Protein AF-A0A7S2S5D4-F1 (afdb_monomer)

Radius of gyration: 40.86 Å; Cα contacts (8 Å, |Δi|>4): 411; chains: 1; bounding box: 124×71×129 Å

Structure (mmCIF, N/CA/C/O backbone):
data_AF-A0A7S2S5D4-F1
#
_entry.id   AF-A0A7S2S5D4-F1
#
loop_
_atom_site.group_PDB
_atom_site.id
_atom_site.type_symbol
_atom_site.label_atom_id
_atom_site.label_alt_id
_atom_site.label_comp_id
_atom_site.label_asym_id
_atom_site.label_entity_id
_atom_site.label_seq_id
_atom_site.pdbx_PDB_ins_code
_atom_site.Cartn_x
_atom_site.Cartn_y
_atom_site.Cartn_z
_atom_site.occupancy
_atom_site.B_iso_or_equiv
_atom_site.auth_seq_id
_atom_site.auth_comp_id
_atom_site.auth_asym_id
_atom_site.auth_atom_id
_atom_site.pdbx_PDB_model_num
ATOM 1 N N . SER A 1 1 ? -84.519 5.120 28.565 1.00 35.06 1 SER A N 1
ATOM 2 C CA . SER A 1 1 ? -85.793 4.441 28.262 1.00 35.06 1 SER A CA 1
ATOM 3 C C . SER A 1 1 ? -85.826 3.113 28.999 1.00 35.06 1 SER A C 1
ATOM 5 O O . SER A 1 1 ? -84.949 2.315 28.702 1.00 35.06 1 SER A O 1
ATOM 7 N N . SER A 1 2 ? -86.776 2.959 29.944 1.00 34.78 2 SER A N 1
ATOM 8 C CA . SER A 1 2 ? -87.265 1.733 30.643 1.00 34.78 2 SER A CA 1
ATOM 9 C C . SER A 1 2 ? -86.225 0.754 31.236 1.00 34.78 2 SER A C 1
ATOM 11 O O . SER A 1 2 ? -85.441 0.195 30.485 1.00 34.78 2 SER A O 1
ATOM 13 N N . GLY A 1 3 ? -86.131 0.458 32.545 1.00 32.09 3 GLY A N 1
ATOM 14 C CA . GLY A 1 3 ? -87.181 0.145 33.544 1.00 32.09 3 GLY A CA 1
ATOM 15 C C . GLY A 1 3 ? -87.565 -1.347 33.431 1.00 32.09 3 GLY A C 1
ATOM 16 O O . GLY A 1 3 ? -87.808 -1.774 32.313 1.00 32.09 3 GLY A O 1
ATOM 17 N N . GLY A 1 4 ? -87.638 -2.220 34.445 1.00 33.81 4 GLY A N 1
ATOM 18 C CA . GLY A 1 4 ? -87.549 -2.171 35.912 1.00 33.81 4 GLY A CA 1
ATOM 19 C C . GLY A 1 4 ? -87.860 -3.575 36.507 1.00 33.81 4 GLY A C 1
ATOM 20 O O . GLY A 1 4 ? -88.075 -4.514 35.744 1.00 33.81 4 GLY A O 1
ATOM 21 N N . GLY A 1 5 ? -87.936 -3.684 37.846 1.00 30.97 5 GLY A N 1
ATOM 22 C CA . GLY A 1 5 ? -88.489 -4.819 38.633 1.00 30.97 5 GLY A CA 1
ATOM 23 C C . GLY A 1 5 ? -87.423 -5.675 39.349 1.00 30.97 5 GLY A C 1
ATOM 24 O O . GLY A 1 5 ? -86.520 -6.165 38.693 1.00 30.97 5 GLY A O 1
ATOM 25 N N . GLY A 1 6 ? -87.385 -5.902 40.670 1.00 31.19 6 GLY A N 1
ATOM 26 C CA . GLY A 1 6 ? -88.360 -5.750 41.760 1.00 31.19 6 GLY A CA 1
ATOM 27 C C . GLY A 1 6 ? -88.781 -7.127 42.307 1.00 31.19 6 GLY A C 1
ATOM 28 O O . GLY A 1 6 ? -89.453 -7.857 41.588 1.00 31.19 6 GLY A O 1
ATOM 29 N N . GLY A 1 7 ? -88.424 -7.478 43.555 1.00 31.77 7 GLY A N 1
ATOM 30 C CA . GLY A 1 7 ? -88.939 -8.687 44.230 1.00 31.77 7 GLY A CA 1
ATOM 31 C C . GLY A 1 7 ? -88.223 -9.086 45.532 1.00 31.77 7 GLY A C 1
ATOM 32 O O . GLY A 1 7 ? -87.168 -9.706 45.488 1.00 31.77 7 GLY A O 1
ATOM 33 N N . ASN A 1 8 ? -88.834 -8.736 46.669 1.00 32.28 8 ASN A N 1
ATOM 34 C CA . ASN A 1 8 ? -88.486 -9.090 48.056 1.00 32.28 8 ASN A CA 1
ATOM 35 C C . ASN A 1 8 ? -88.797 -10.560 48.409 1.00 32.28 8 ASN A C 1
ATOM 37 O O . ASN A 1 8 ? -89.715 -11.150 47.843 1.00 32.28 8 ASN A O 1
ATOM 41 N N . GLY A 1 9 ? -88.139 -11.080 49.453 1.00 33.72 9 GLY A N 1
ATOM 42 C CA . GLY A 1 9 ? -88.536 -12.293 50.177 1.00 33.72 9 GLY A CA 1
ATOM 43 C C . GLY A 1 9 ? -87.812 -12.409 51.523 1.00 33.72 9 GLY A C 1
ATOM 44 O O . GLY A 1 9 ? -86.619 -12.682 51.569 1.00 33.72 9 GLY A O 1
ATOM 45 N N . GLU A 1 10 ? -88.546 -12.146 52.599 1.00 32.31 10 GLU A N 1
ATOM 46 C CA . GLU A 1 10 ? -88.128 -12.043 54.000 1.00 32.31 10 GLU A CA 1
ATOM 47 C C . GLU A 1 10 ? -88.242 -13.370 54.786 1.00 32.31 10 GLU A C 1
ATOM 49 O O . GLU A 1 10 ? -89.071 -14.217 54.466 1.00 32.31 10 GLU A O 1
ATOM 54 N N . HIS A 1 11 ? -87.505 -13.413 55.908 1.00 33.31 11 HIS A N 1
ATOM 55 C CA . HIS A 1 11 ? -87.828 -14.027 57.213 1.00 33.31 11 HIS A CA 1
ATOM 56 C C . HIS A 1 11 ? -87.471 -15.492 57.545 1.00 33.31 11 HIS A C 1
ATOM 58 O O . HIS A 1 11 ? -87.826 -16.448 56.864 1.00 33.31 11 HIS A O 1
ATOM 64 N N . GLY A 1 12 ? -86.842 -15.627 58.723 1.00 31.94 12 GLY A N 1
ATOM 65 C CA . GLY A 1 12 ? -86.584 -16.869 59.453 1.00 31.94 12 GLY A CA 1
ATOM 66 C C . GLY A 1 12 ? -85.713 -16.636 60.697 1.00 31.94 12 GLY A C 1
ATOM 67 O O . GLY A 1 12 ? -84.541 -16.995 60.700 1.00 31.94 12 GLY A O 1
ATOM 68 N N . GLU A 1 13 ? -86.272 -15.984 61.723 1.00 32.78 13 GLU A N 1
ATOM 69 C CA . GLU A 1 13 ? -85.665 -15.749 63.045 1.00 32.78 13 GLU A CA 1
ATOM 70 C C . GLU A 1 13 ? -85.435 -17.038 63.864 1.00 32.78 13 GLU A C 1
ATOM 72 O O . GLU A 1 13 ? -86.243 -17.965 63.838 1.00 32.78 13 GLU A O 1
ATOM 77 N N . GLY A 1 14 ? -84.392 -17.014 64.705 1.00 32.81 14 GLY A N 1
ATOM 78 C CA . GLY A 1 14 ? -84.189 -17.910 65.849 1.00 32.81 14 GLY A CA 1
ATOM 79 C C . GLY A 1 14 ? -83.266 -17.279 66.910 1.00 32.81 14 GLY A C 1
ATOM 80 O O . GLY A 1 14 ? -82.048 -17.377 66.814 1.00 32.81 14 GLY A O 1
ATOM 81 N N . LYS A 1 15 ? -83.858 -16.595 67.900 1.00 33.66 15 LYS A N 1
ATOM 82 C CA . LYS A 1 15 ? -83.280 -16.087 69.182 1.00 33.66 15 LYS A CA 1
ATOM 83 C C . LYS A 1 15 ? -83.245 -17.223 70.254 1.00 33.66 15 LYS A C 1
ATOM 85 O O . LYS A 1 15 ? -83.837 -18.256 69.943 1.00 33.66 15 LYS A O 1
ATOM 90 N N . PRO A 1 16 ? -82.765 -17.079 71.532 1.00 42.81 16 PRO A N 1
ATOM 91 C CA . PRO A 1 16 ? -82.058 -15.966 72.229 1.00 42.81 16 PRO A CA 1
ATOM 92 C C . PRO A 1 16 ? -80.919 -16.324 73.267 1.00 42.81 16 PRO A C 1
ATOM 94 O O . PRO A 1 16 ? -80.929 -17.387 73.873 1.00 42.81 16 PRO A O 1
ATOM 97 N N . SER A 1 17 ? -80.071 -15.316 73.578 1.00 34.66 17 SER A N 1
ATOM 98 C CA . SER A 1 17 ? -79.534 -14.854 74.907 1.00 34.66 17 SER A CA 1
ATOM 99 C C . SER A 1 17 ? -78.602 -15.733 75.805 1.00 34.66 17 SER A C 1
ATOM 101 O O . SER A 1 17 ? -78.454 -16.923 75.570 1.00 34.66 17 SER A O 1
ATOM 103 N N . PRO A 1 18 ? -78.034 -15.203 76.925 1.00 46.19 18 PRO A N 1
ATOM 104 C CA . PRO A 1 18 ? -77.017 -14.139 77.044 1.00 46.19 18 PRO A CA 1
ATOM 105 C C . PRO A 1 18 ? -75.841 -14.540 77.988 1.00 46.19 18 PRO A C 1
ATOM 107 O O . PRO A 1 18 ? -76.016 -15.316 78.924 1.00 46.19 18 PRO A O 1
ATOM 110 N N . GLY A 1 19 ? -74.646 -13.969 77.813 1.00 31.06 19 GLY A N 1
ATOM 111 C CA . GLY A 1 19 ? -73.500 -14.220 78.701 1.00 31.06 19 GLY A CA 1
ATOM 112 C C . GLY A 1 19 ? -72.546 -13.032 78.740 1.00 31.06 19 GLY A C 1
ATOM 113 O O . GLY A 1 19 ? -71.953 -12.678 77.729 1.00 31.06 19 GLY A O 1
ATOM 114 N N . SER A 1 20 ? -72.479 -12.386 79.897 1.00 34.81 20 SER A N 1
ATOM 115 C CA . SER A 1 20 ? -71.803 -11.120 80.164 1.00 34.81 20 SER A CA 1
ATOM 116 C C . SER A 1 20 ? -70.267 -11.208 80.203 1.00 34.81 20 SER A C 1
ATOM 118 O O . SER A 1 20 ? -69.724 -12.196 80.676 1.00 34.81 20 SER A O 1
ATOM 120 N N . VAL A 1 21 ? -69.650 -10.079 79.818 1.00 42.03 21 VAL A N 1
ATOM 121 C CA . VAL A 1 21 ? -68.311 -9.534 80.148 1.00 42.03 21 VAL A CA 1
ATOM 122 C C . VAL A 1 21 ? -67.069 -10.405 79.902 1.00 42.03 21 VAL A C 1
ATOM 124 O O . VAL A 1 21 ? -66.829 -11.372 80.602 1.00 42.03 21 VAL A O 1
ATOM 127 N N . ASP A 1 22 ? -66.176 -9.931 79.027 1.00 33.41 22 ASP A N 1
ATOM 128 C CA . ASP A 1 22 ? -64.988 -9.242 79.544 1.00 33.41 22 ASP A CA 1
ATOM 129 C C . ASP A 1 22 ? -64.346 -8.308 78.509 1.00 33.41 22 ASP A C 1
ATOM 131 O O . ASP A 1 22 ? -64.000 -8.680 77.388 1.00 33.41 22 ASP A O 1
ATOM 135 N N . ARG A 1 23 ? -64.202 -7.045 78.924 1.00 45.00 23 ARG A N 1
ATOM 136 C CA . ARG A 1 23 ? -63.282 -6.075 78.333 1.00 45.00 23 ARG A CA 1
ATOM 137 C C . ARG A 1 23 ? -61.871 -6.569 78.636 1.00 45.00 23 ARG A C 1
ATOM 139 O O . ARG A 1 23 ? -61.391 -6.365 79.745 1.00 45.00 23 ARG A O 1
ATOM 146 N N . LEU A 1 24 ? -61.193 -7.138 77.649 1.00 34.50 24 LEU A N 1
ATOM 147 C CA . LEU A 1 24 ? -59.741 -7.266 77.675 1.00 34.50 24 LEU A CA 1
ATOM 148 C C . LEU A 1 24 ? -59.170 -6.555 76.452 1.00 34.50 24 LEU A C 1
ATOM 150 O O . LEU A 1 24 ? -59.180 -7.058 75.336 1.00 34.50 24 LEU A O 1
ATOM 154 N N . SER A 1 25 ? -58.756 -5.324 76.738 1.00 36.22 25 SER A N 1
ATOM 155 C CA . SER A 1 25 ? -57.473 -4.770 76.321 1.00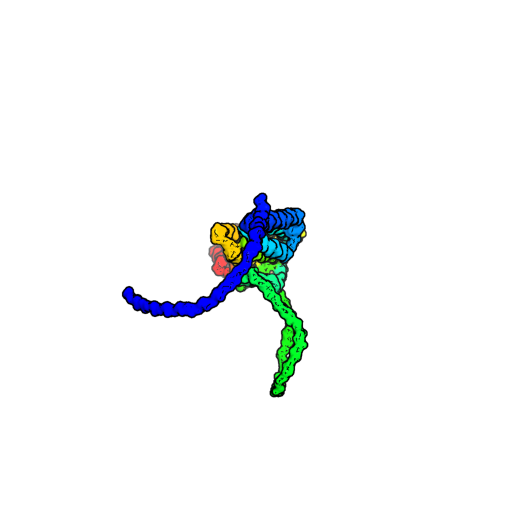 36.22 25 SER A CA 1
ATOM 156 C C . SER A 1 25 ? -57.175 -4.824 74.827 1.00 36.22 25 SER A C 1
ATOM 158 O O . SER A 1 25 ? -56.607 -5.779 74.309 1.00 36.22 25 SER A O 1
ATOM 160 N N . SER A 1 26 ? -57.452 -3.703 74.167 1.00 37.56 26 SER A N 1
ATOM 161 C CA . SER A 1 26 ? -56.582 -3.190 73.117 1.00 37.56 26 SER A CA 1
ATOM 162 C C . SER A 1 26 ? -55.125 -3.303 73.577 1.00 37.56 26 SER A C 1
ATOM 164 O O . SER A 1 26 ? -54.697 -2.532 74.437 1.00 37.56 26 SER A O 1
ATOM 166 N N . GLU A 1 27 ? -54.378 -4.269 73.041 1.00 36.97 27 GLU A N 1
ATOM 167 C CA . GLU A 1 27 ? -52.921 -4.185 73.036 1.00 36.97 27 GLU A CA 1
ATOM 168 C C . GLU A 1 27 ? -52.565 -2.943 72.216 1.00 36.97 27 GLU A C 1
ATOM 170 O O . GLU A 1 27 ? -52.582 -2.939 70.984 1.00 36.97 27 GLU A O 1
ATOM 175 N N . GLU A 1 28 ? -52.329 -1.843 72.928 1.00 37.16 28 GLU A N 1
ATOM 176 C CA . GLU A 1 28 ? -51.594 -0.705 72.408 1.00 37.16 28 GLU A CA 1
ATOM 177 C C . GLU A 1 28 ? -50.240 -1.230 71.932 1.00 37.16 28 GLU A C 1
ATOM 179 O O . GLU A 1 28 ? -49.362 -1.572 72.727 1.00 37.16 28 GLU A O 1
ATOM 184 N N . PHE A 1 29 ? -50.071 -1.305 70.611 1.00 45.12 29 PHE A N 1
ATOM 185 C CA . PHE A 1 29 ? -48.742 -1.357 70.026 1.00 45.12 29 PHE A CA 1
ATOM 186 C C . PHE A 1 29 ? -47.930 -0.182 70.596 1.00 45.12 29 PHE A C 1
ATOM 188 O O . PHE A 1 29 ? -48.442 0.941 70.644 1.00 45.12 29 PHE A O 1
ATOM 195 N N . PRO A 1 30 ? -46.673 -0.404 71.018 1.00 41.94 30 PRO A N 1
ATOM 196 C CA . PRO A 1 30 ? -45.854 0.654 71.589 1.00 41.94 30 PRO A CA 1
ATOM 197 C C . PRO A 1 30 ? -45.729 1.819 70.589 1.00 41.94 30 PRO A C 1
ATOM 199 O O . PRO A 1 30 ? -45.557 1.571 69.384 1.00 41.94 30 PRO A O 1
ATOM 202 N N . PRO A 1 31 ? -45.796 3.084 71.051 1.00 43.59 31 PRO A N 1
ATOM 203 C CA . PRO A 1 31 ? -45.655 4.248 70.187 1.00 43.59 31 PRO A CA 1
ATOM 204 C C . PRO A 1 31 ? -44.208 4.295 69.691 1.00 43.59 31 PRO A C 1
ATOM 206 O O . PRO A 1 31 ? -43.295 4.680 70.416 1.00 43.59 31 PRO A O 1
ATOM 209 N N . GLY A 1 32 ? -43.993 3.820 68.466 1.00 51.69 32 GLY A N 1
ATOM 210 C CA . GLY A 1 32 ? -42.661 3.699 67.872 1.00 51.69 32 GLY A CA 1
ATOM 211 C C . GLY A 1 32 ? -42.466 2.504 66.940 1.00 51.69 32 GLY A C 1
ATOM 212 O O . GLY A 1 32 ? -41.411 2.407 66.321 1.00 51.69 32 GLY A O 1
ATOM 213 N N . SER A 1 33 ? -43.448 1.607 66.796 1.00 48.09 33 SER A N 1
ATOM 214 C CA . SER A 1 33 ? -43.382 0.580 65.751 1.00 48.09 33 SER A CA 1
ATOM 215 C C . SER A 1 33 ? -43.511 1.242 64.366 1.00 48.09 33 SER A C 1
ATOM 217 O O . SER A 1 33 ? -44.513 1.912 64.100 1.00 48.09 33 SER A O 1
ATOM 219 N N . PRO A 1 34 ? -42.497 1.131 63.484 1.00 52.31 34 PRO A N 1
ATOM 220 C CA . PRO A 1 34 ? -42.575 1.719 62.155 1.00 52.31 34 PRO A CA 1
ATOM 221 C C . PRO A 1 34 ? -43.760 1.102 61.413 1.00 52.31 34 PRO A C 1
ATOM 223 O O . PRO A 1 34 ? -43.943 -0.117 61.412 1.00 52.31 34 PRO A O 1
ATOM 226 N N . SER A 1 35 ? -44.585 1.949 60.794 1.00 52.91 35 SER A N 1
ATOM 227 C CA . SER A 1 35 ? -45.683 1.477 59.947 1.00 52.91 35 SER A CA 1
ATOM 228 C C . SER A 1 35 ? -45.140 0.511 58.882 1.00 52.91 35 SER A C 1
ATOM 230 O O . SER A 1 35 ? -44.000 0.655 58.437 1.00 52.91 35 SER A O 1
ATOM 232 N N . SER A 1 36 ? -45.939 -0.464 58.431 1.00 54.09 36 SER A N 1
ATOM 233 C CA . SER A 1 36 ? -45.508 -1.424 57.395 1.00 54.09 36 SER A CA 1
ATOM 234 C C . SER A 1 36 ? -44.953 -0.741 56.133 1.00 54.09 36 SER A C 1
ATOM 236 O O . SER A 1 36 ? -44.133 -1.344 55.450 1.00 54.09 36 SER A O 1
ATOM 238 N N . GLY A 1 37 ? -45.362 0.505 55.850 1.00 60.91 37 GLY A N 1
ATOM 239 C CA . GLY A 1 37 ? -44.814 1.334 54.771 1.00 60.91 37 GLY A CA 1
ATOM 240 C C . GLY A 1 37 ? -43.408 1.893 55.050 1.00 60.91 37 GLY A C 1
ATOM 241 O O . GLY A 1 37 ? -42.578 1.937 54.146 1.00 60.91 37 GLY A O 1
ATOM 242 N N . MET A 1 38 ? -43.089 2.251 56.300 1.00 58.34 38 MET A N 1
ATOM 243 C CA . MET A 1 38 ? -41.737 2.681 56.698 1.00 58.34 38 MET A CA 1
ATOM 244 C C . MET A 1 38 ? -40.732 1.522 56.666 1.00 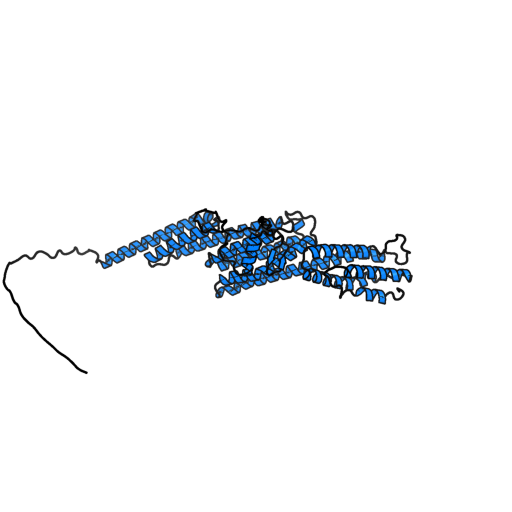58.34 38 MET A C 1
ATOM 246 O O . MET A 1 38 ? -39.612 1.693 56.195 1.00 58.34 38 MET A O 1
ATOM 250 N N . LEU A 1 39 ? -41.143 0.322 57.091 1.00 58.91 39 LEU A N 1
ATOM 251 C CA . LEU A 1 39 ? -40.301 -0.884 57.032 1.00 58.91 39 LEU A CA 1
ATOM 252 C C . LEU A 1 39 ? -39.938 -1.274 55.592 1.00 58.91 39 LEU A C 1
ATOM 254 O O . LEU A 1 39 ? -38.824 -1.736 55.331 1.00 58.91 39 LEU A O 1
ATOM 258 N N . THR A 1 40 ? -40.857 -1.076 54.644 1.00 75.00 40 THR A N 1
ATOM 259 C CA . THR A 1 40 ? -40.588 -1.301 53.219 1.00 75.00 40 THR A CA 1
ATOM 260 C C . THR A 1 40 ? -39.651 -0.253 52.626 1.00 75.00 40 THR A C 1
ATOM 262 O O . THR A 1 40 ? -38.780 -0.618 51.837 1.00 75.00 40 THR A O 1
ATOM 265 N N . ASP A 1 41 ? -39.757 1.011 53.041 1.00 78.06 41 ASP A N 1
ATOM 266 C CA . ASP A 1 41 ? -38.866 2.082 52.580 1.00 78.06 41 ASP A CA 1
ATOM 267 C C . ASP A 1 41 ? -37.437 1.916 53.117 1.00 78.06 41 ASP A C 1
ATOM 269 O O . ASP A 1 41 ? -36.473 2.028 52.354 1.00 78.06 41 ASP A O 1
ATOM 273 N N . ASP A 1 42 ? -37.281 1.555 54.393 1.00 83.62 42 ASP A N 1
ATOM 274 C CA . ASP A 1 42 ? -35.972 1.271 54.994 1.00 83.62 42 ASP A CA 1
ATOM 275 C C . ASP A 1 42 ? -35.312 0.041 54.355 1.00 83.62 42 ASP A C 1
ATOM 277 O O . ASP A 1 42 ? -34.115 0.044 54.055 1.00 83.62 42 ASP A O 1
ATOM 281 N N . SER A 1 43 ? -36.099 -0.997 54.057 1.00 83.81 43 SER A N 1
ATOM 282 C CA . SER A 1 43 ? -35.611 -2.188 53.352 1.00 83.81 43 SER A CA 1
ATOM 283 C C . SER A 1 43 ? -35.163 -1.865 51.923 1.00 83.81 43 SER A C 1
ATOM 285 O O . SER A 1 43 ? -34.111 -2.333 51.481 1.00 83.81 43 SER A O 1
ATOM 287 N N . GLN A 1 44 ? -35.916 -1.028 51.200 1.00 84.88 44 GLN A N 1
ATOM 288 C CA . GLN A 1 44 ? -35.526 -0.564 49.866 1.00 84.88 44 GLN A CA 1
ATOM 289 C C . GLN A 1 44 ? -34.272 0.313 49.899 1.00 84.88 44 GLN A C 1
ATOM 291 O O . GLN A 1 44 ? -33.425 0.208 49.010 1.00 84.88 44 GLN A O 1
ATOM 296 N N . LYS A 1 45 ? -34.129 1.168 50.914 1.00 87.56 45 LYS A N 1
ATOM 297 C CA . LYS A 1 45 ? -32.929 1.982 51.111 1.00 87.56 45 LYS A CA 1
ATOM 298 C C . LYS A 1 45 ? -31.698 1.106 51.352 1.00 87.56 45 LYS A C 1
ATOM 300 O O . LYS A 1 45 ? -30.713 1.259 50.637 1.00 87.56 45 LYS A O 1
ATOM 305 N N . ASN A 1 46 ? -31.787 0.134 52.258 1.00 89.88 46 ASN A N 1
ATOM 306 C CA . ASN A 1 46 ? -30.692 -0.799 52.534 1.00 89.88 46 ASN A CA 1
ATOM 307 C C . ASN A 1 46 ? -30.292 -1.605 51.288 1.00 89.88 46 ASN A C 1
ATOM 309 O O . ASN A 1 46 ? -29.107 -1.791 51.021 1.00 89.88 46 ASN A O 1
ATOM 313 N N . LEU A 1 47 ? -31.267 -2.044 50.481 1.00 88.56 47 LEU A N 1
ATOM 314 C CA . LEU A 1 47 ? -30.989 -2.727 49.215 1.00 88.56 47 LEU A CA 1
ATOM 315 C C . LEU A 1 47 ? -30.208 -1.831 48.241 1.00 88.56 47 LEU A C 1
ATOM 317 O O . LEU A 1 47 ? -29.263 -2.300 47.602 1.00 88.56 47 LEU A O 1
ATOM 321 N N . ARG A 1 48 ? -30.579 -0.549 48.136 1.00 88.31 48 ARG A N 1
ATOM 322 C CA . ARG A 1 48 ? -29.868 0.430 47.297 1.00 88.31 48 ARG A CA 1
ATOM 323 C C . ARG A 1 48 ? -28.444 0.663 47.793 1.00 88.31 48 ARG A C 1
ATOM 325 O O . ARG A 1 48 ? -27.529 0.623 46.980 1.00 88.31 48 ARG A O 1
ATOM 332 N N . ASP A 1 49 ? -28.248 0.810 49.099 1.00 89.81 49 ASP A N 1
ATOM 333 C CA . ASP A 1 49 ? -26.920 1.014 49.686 1.00 89.81 49 ASP A CA 1
ATOM 334 C C . ASP A 1 49 ? -26.009 -0.211 49.460 1.00 89.81 49 ASP A C 1
ATOM 336 O O . ASP A 1 49 ? -24.839 -0.067 49.094 1.00 89.81 49 ASP A O 1
ATOM 340 N N . CYS A 1 50 ? -26.553 -1.430 49.571 1.00 91.12 50 CYS A N 1
ATOM 341 C CA . CYS A 1 50 ? -25.846 -2.666 49.219 1.00 91.12 50 CYS A CA 1
ATOM 342 C C . CYS A 1 50 ? -25.466 -2.718 47.730 1.00 91.12 50 CYS A C 1
ATOM 344 O O . CYS A 1 50 ? -24.346 -3.109 47.390 1.00 91.12 50 CYS A O 1
ATOM 346 N N . CYS A 1 51 ? -26.373 -2.310 46.838 1.00 91.88 51 CYS A N 1
ATOM 347 C CA . CYS A 1 51 ? -26.119 -2.232 45.398 1.00 91.88 51 CYS A CA 1
ATOM 348 C C . CYS A 1 51 ? -25.012 -1.217 45.067 1.00 91.88 51 CYS A C 1
ATOM 350 O O . CYS A 1 51 ? -24.087 -1.538 44.316 1.00 91.88 51 CYS A O 1
ATOM 352 N N . ASP A 1 52 ? -25.067 -0.027 45.670 1.00 90.19 52 ASP A N 1
ATOM 353 C CA . ASP A 1 52 ? -24.076 1.036 45.487 1.00 90.19 52 ASP A CA 1
ATOM 354 C C . ASP A 1 52 ? -22.689 0.579 45.984 1.00 90.19 52 ASP A C 1
ATOM 356 O O . ASP A 1 52 ? -21.671 0.792 45.312 1.00 90.19 52 ASP A O 1
ATOM 360 N N . LEU A 1 53 ? -22.634 -0.132 47.117 1.00 92.44 53 LEU A N 1
ATOM 361 C CA . LEU A 1 53 ? -21.398 -0.709 47.645 1.00 92.44 53 LEU A CA 1
ATOM 362 C C . LEU A 1 53 ? -20.827 -1.811 46.738 1.00 92.44 53 LEU A C 1
ATOM 364 O O . LEU A 1 53 ? -19.618 -1.828 46.476 1.00 92.44 53 LEU A O 1
ATOM 368 N N . ALA A 1 54 ? -21.674 -2.711 46.231 1.00 92.50 54 ALA A N 1
ATOM 369 C CA . ALA A 1 54 ? -21.262 -3.785 45.329 1.00 92.50 54 ALA A CA 1
ATOM 370 C C . ALA A 1 54 ? -20.694 -3.220 44.017 1.00 92.50 54 ALA A C 1
ATOM 372 O O . ALA A 1 54 ? -19.593 -3.589 43.598 1.00 92.50 54 ALA A O 1
ATOM 373 N N . GLN A 1 55 ? -21.390 -2.246 43.420 1.00 92.38 55 GLN A N 1
ATOM 374 C CA . GLN A 1 55 ? -20.930 -1.543 42.226 1.00 92.38 55 GLN A CA 1
ATOM 375 C C . GLN A 1 55 ? -19.575 -0.861 42.461 1.00 92.38 55 GLN A C 1
ATOM 377 O O . GLN A 1 55 ? -18.672 -0.973 41.627 1.00 92.38 55 GLN A O 1
ATOM 382 N N . LYS A 1 56 ? -19.411 -0.155 43.588 1.00 92.94 56 LYS A N 1
ATOM 383 C CA . LYS A 1 56 ? -18.159 0.536 43.929 1.00 92.94 56 LYS A CA 1
ATOM 384 C C . LYS A 1 56 ? -17.005 -0.447 44.105 1.00 92.94 56 LYS A C 1
ATOM 386 O O . LYS A 1 56 ? -15.910 -0.196 43.609 1.00 92.94 56 LYS A O 1
ATOM 391 N N . THR A 1 57 ? -17.258 -1.580 44.753 1.00 93.88 57 THR A N 1
ATOM 392 C CA . THR A 1 57 ? -16.259 -2.635 44.965 1.00 93.88 57 THR A CA 1
ATOM 393 C C . THR A 1 57 ? -15.770 -3.216 43.641 1.00 93.88 57 THR A C 1
ATOM 395 O O . THR A 1 57 ? -14.563 -3.281 43.414 1.00 93.88 57 THR A O 1
ATOM 398 N N . ILE A 1 58 ? -16.683 -3.565 42.730 1.00 94.31 58 ILE A N 1
ATOM 399 C CA . ILE A 1 58 ? -16.309 -4.103 41.412 1.00 94.31 58 ILE A CA 1
ATOM 400 C C . ILE A 1 58 ? -15.614 -3.039 40.565 1.00 94.31 58 ILE A C 1
ATOM 402 O O . ILE A 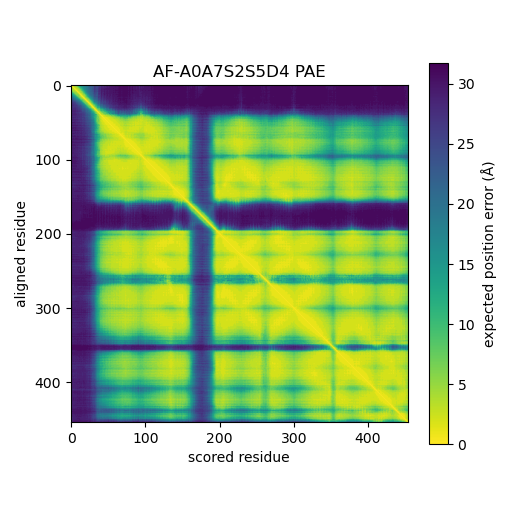1 58 ? -14.599 -3.329 39.938 1.00 94.31 58 ILE A O 1
ATOM 406 N N . SER A 1 59 ? -16.085 -1.789 40.594 1.00 94.81 59 SER A N 1
ATOM 407 C CA . SER A 1 59 ? -15.409 -0.689 39.902 1.00 94.81 59 SER A CA 1
ATOM 408 C C . SER A 1 59 ? -13.967 -0.526 40.394 1.00 94.81 59 SER A C 1
ATOM 410 O O . SER A 1 59 ? -13.050 -0.435 39.582 1.00 94.81 59 SER A O 1
ATOM 412 N N . ASN A 1 60 ? -13.740 -0.551 41.709 1.00 95.06 60 ASN A N 1
ATOM 413 C CA . ASN A 1 60 ? -12.396 -0.479 42.282 1.00 95.06 60 ASN A CA 1
ATOM 414 C C . ASN A 1 60 ? -11.540 -1.684 41.872 1.00 95.06 60 ASN A C 1
ATOM 416 O O . ASN A 1 60 ? -10.383 -1.505 41.504 1.00 95.06 60 ASN A O 1
ATOM 420 N N . LEU A 1 61 ? -12.105 -2.895 41.875 1.00 94.94 61 LEU A N 1
ATOM 421 C CA . LEU A 1 61 ? -11.402 -4.098 41.427 1.00 94.94 61 LEU A CA 1
ATOM 422 C C . LEU A 1 61 ? -10.944 -3.974 39.969 1.00 94.94 61 LEU A C 1
ATOM 424 O O . LEU A 1 61 ? -9.789 -4.269 39.670 1.00 94.94 61 LEU A O 1
ATOM 428 N N . LEU A 1 62 ? -11.817 -3.504 39.073 1.00 94.62 62 LEU A N 1
ATOM 429 C CA . LEU A 1 62 ? -11.459 -3.284 37.672 1.00 94.62 62 LEU A CA 1
ATOM 430 C C . LEU A 1 62 ? -10.328 -2.259 37.545 1.00 94.62 62 LEU A C 1
ATOM 432 O O . LEU A 1 62 ? -9.367 -2.517 36.827 1.00 94.62 62 LEU A O 1
ATOM 436 N N . VAL A 1 63 ? -10.404 -1.133 38.265 1.00 94.81 63 VAL A N 1
ATOM 437 C CA . VAL A 1 63 ? -9.345 -0.105 38.273 1.00 94.81 63 VAL A CA 1
ATOM 438 C C . VAL A 1 63 ? -8.005 -0.691 38.720 1.00 94.81 63 VAL A C 1
ATOM 440 O O . VAL A 1 63 ? -7.007 -0.501 38.031 1.00 94.81 63 VAL A O 1
ATOM 443 N N . MET A 1 64 ? -7.985 -1.457 39.814 1.00 95.19 64 MET A N 1
ATOM 444 C CA . MET A 1 64 ? -6.759 -2.079 40.333 1.00 95.19 64 MET A CA 1
ATOM 445 C C . MET A 1 64 ? -6.152 -3.107 39.371 1.00 95.19 64 MET A C 1
ATOM 447 O O . MET A 1 64 ? -4.950 -3.346 39.410 1.00 95.19 64 MET A O 1
ATOM 451 N N . ARG A 1 65 ? -6.964 -3.718 38.500 1.00 94.50 65 ARG A N 1
ATOM 452 C CA . ARG A 1 65 ? -6.513 -4.704 37.506 1.00 94.50 65 ARG A CA 1
ATOM 453 C C . ARG A 1 65 ? -6.272 -4.118 36.119 1.00 94.50 65 ARG A C 1
ATOM 455 O O . ARG A 1 65 ? -6.059 -4.887 35.185 1.00 94.50 65 ARG A O 1
ATOM 462 N N . LYS A 1 66 ? -6.272 -2.787 35.970 1.00 92.31 66 LYS A N 1
ATOM 463 C CA . LYS A 1 66 ? -6.128 -2.119 34.667 1.00 92.31 66 LYS A CA 1
ATOM 464 C C . LYS A 1 66 ? -4.954 -2.657 33.846 1.00 92.31 66 LYS A C 1
ATOM 466 O O . LYS A 1 66 ? -5.152 -3.031 32.698 1.00 92.31 66 LYS A O 1
ATOM 471 N N . GLU A 1 67 ? -3.769 -2.746 34.446 1.00 92.19 67 GLU A N 1
ATOM 472 C CA . GLU A 1 67 ? -2.547 -3.205 33.762 1.00 92.19 67 GLU A CA 1
ATOM 473 C C . GLU A 1 67 ? -2.624 -4.666 33.295 1.00 92.19 67 GLU A C 1
ATOM 475 O O . GLU A 1 67 ? -2.064 -5.034 32.266 1.00 92.19 67 GLU A O 1
ATOM 480 N N . VAL A 1 68 ? -3.350 -5.513 34.029 1.00 92.44 68 VAL A N 1
ATOM 481 C CA . VAL A 1 68 ? -3.573 -6.911 33.637 1.00 92.44 68 VAL A CA 1
ATOM 482 C C . VAL A 1 68 ? -4.618 -6.984 32.527 1.00 92.44 68 VAL A C 1
ATOM 484 O O . VAL A 1 68 ? -4.464 -7.732 31.571 1.00 92.44 68 VAL A O 1
ATOM 487 N N . HIS A 1 69 ? -5.682 -6.186 32.614 1.00 91.81 69 HIS A N 1
ATOM 488 C CA . HIS A 1 69 ? -6.743 -6.189 31.611 1.00 91.81 69 HIS A CA 1
ATOM 489 C C . HIS A 1 69 ? -6.288 -5.645 30.254 1.00 91.81 69 HIS A C 1
ATOM 491 O O . HIS A 1 69 ? -6.807 -6.068 29.223 1.00 91.81 69 HIS A O 1
ATOM 497 N N . THR A 1 70 ? -5.291 -4.755 30.224 1.00 93.25 70 THR A N 1
ATOM 498 C CA . THR A 1 70 ? -4.722 -4.258 28.965 1.00 93.25 70 THR A CA 1
ATOM 499 C C . THR A 1 70 ? -3.968 -5.324 28.169 1.00 93.25 70 THR A C 1
ATOM 501 O O . THR A 1 70 ? -3.828 -5.176 26.956 1.00 93.25 70 THR A O 1
ATOM 504 N N . THR A 1 71 ? -3.504 -6.403 28.811 1.00 92.88 71 THR A N 1
ATOM 505 C CA . THR A 1 71 ? -2.727 -7.480 28.168 1.00 92.88 71 THR A CA 1
ATOM 506 C C . THR A 1 71 ? -3.552 -8.716 27.805 1.00 92.88 71 THR A C 1
ATOM 508 O O . THR A 1 71 ? -3.005 -9.658 27.233 1.00 92.88 71 THR A O 1
ATOM 511 N N . LEU A 1 72 ? -4.858 -8.713 28.093 1.00 92.75 72 LEU A N 1
ATOM 512 C CA . LEU A 1 72 ? -5.767 -9.808 27.745 1.00 92.75 72 LEU A CA 1
ATOM 513 C C . LEU A 1 72 ? -5.833 -10.045 26.232 1.00 92.75 72 LEU A C 1
ATOM 515 O O . LEU A 1 72 ? -5.525 -9.177 25.421 1.00 92.75 72 LEU A O 1
ATOM 519 N N . SER A 1 73 ? -6.290 -11.222 25.827 1.00 92.69 73 SER A N 1
ATOM 520 C CA . SER A 1 73 ? -6.749 -11.459 24.463 1.00 92.69 73 SER A CA 1
ATOM 521 C C . SER A 1 73 ? -8.113 -10.802 24.219 1.00 92.69 73 SER A C 1
ATOM 523 O O . SER A 1 73 ? -8.848 -10.443 25.141 1.00 92.69 73 SER A O 1
ATOM 525 N N . LEU A 1 74 ? -8.487 -10.662 22.941 1.00 90.38 74 LEU A N 1
ATOM 526 C CA . LEU A 1 74 ? -9.805 -10.132 22.594 1.00 90.38 74 LEU A CA 1
ATOM 527 C C . LEU A 1 74 ? -10.930 -11.013 23.164 1.00 90.38 74 LEU A C 1
ATOM 529 O O . LEU A 1 74 ? -11.914 -10.460 23.628 1.00 90.38 74 LEU A O 1
ATOM 533 N N . GLU A 1 75 ? -10.797 -12.344 23.148 1.00 92.12 75 GLU A N 1
ATOM 534 C CA . GLU A 1 75 ? -11.833 -13.242 23.688 1.00 92.12 75 GLU A CA 1
ATOM 535 C C . GLU A 1 75 ? -11.974 -13.109 25.211 1.00 92.12 75 GLU A C 1
ATOM 537 O O . GLU A 1 75 ? -13.085 -12.934 25.702 1.00 92.12 75 GLU A O 1
ATOM 542 N N . GLU A 1 76 ? -10.866 -13.056 25.953 1.00 93.88 76 GLU A N 1
ATOM 543 C CA . GLU A 1 76 ? -10.903 -12.863 27.412 1.00 93.88 76 GLU A CA 1
ATOM 544 C C . GLU A 1 76 ? -11.521 -11.510 27.800 1.00 93.88 76 GLU A C 1
ATOM 546 O O . GLU A 1 76 ? -12.287 -11.419 28.760 1.00 93.88 76 GLU A O 1
ATOM 551 N N . LEU A 1 77 ? -11.248 -10.446 27.033 1.00 93.69 77 LEU A N 1
ATOM 552 C CA . LEU A 1 77 ? -11.889 -9.153 27.273 1.00 93.69 77 LEU A CA 1
ATOM 553 C C . LEU A 1 77 ? -13.401 -9.206 27.019 1.00 93.69 77 LEU A C 1
ATOM 555 O O . LEU A 1 77 ? -14.158 -8.570 27.753 1.00 93.69 77 LEU A O 1
ATOM 559 N N . LYS A 1 78 ? -13.857 -9.948 26.001 1.00 93.19 78 LYS A N 1
ATOM 560 C CA . LYS A 1 78 ? -15.295 -10.137 25.741 1.00 93.19 78 LYS A CA 1
ATOM 561 C C . LYS A 1 78 ? -15.980 -10.857 26.897 1.00 93.19 78 LYS A C 1
ATOM 563 O O . LYS A 1 78 ? -17.085 -10.473 27.279 1.00 93.19 78 LYS A O 1
ATOM 568 N N . GLU A 1 79 ? -15.332 -11.874 27.460 1.00 94.44 79 GLU A N 1
ATOM 569 C CA . GLU A 1 79 ? -15.840 -12.607 28.622 1.00 94.44 79 GLU A CA 1
ATOM 570 C C . GLU A 1 79 ? -15.944 -11.691 29.847 1.00 94.44 79 GLU A C 1
ATOM 572 O O . GLU A 1 79 ? -17.014 -11.590 30.454 1.00 94.44 79 GLU A O 1
ATOM 577 N N . LEU A 1 80 ? -14.878 -10.939 30.154 1.00 93.75 80 LEU A N 1
ATOM 578 C CA . LEU A 1 80 ? -14.867 -9.955 31.241 1.00 93.75 80 LEU A CA 1
ATOM 579 C C . LEU A 1 80 ? -15.957 -8.891 31.060 1.00 93.75 80 LEU A C 1
ATOM 581 O O . LEU A 1 80 ? -16.650 -8.528 32.016 1.00 93.75 80 LEU A O 1
ATOM 585 N N . TRP A 1 81 ? -16.108 -8.387 29.835 1.00 94.12 81 TRP A N 1
ATOM 586 C CA . TRP A 1 81 ? -17.131 -7.409 29.492 1.00 94.12 81 TRP A CA 1
ATOM 587 C C . TRP A 1 81 ? -18.530 -7.965 29.722 1.00 94.12 81 TRP A C 1
ATOM 589 O O . TRP A 1 81 ? -19.330 -7.326 30.403 1.00 94.12 81 TRP A O 1
ATOM 599 N N . SER A 1 82 ? -18.809 -9.158 29.197 1.00 93.81 82 SER A N 1
ATOM 600 C CA . SER A 1 82 ? -20.122 -9.800 29.289 1.00 93.81 82 SER A CA 1
ATOM 601 C C . SER A 1 82 ? -20.504 -10.051 30.745 1.00 93.81 82 SER A C 1
ATOM 603 O O . SER A 1 82 ? -21.554 -9.587 31.182 1.00 93.81 82 SER A O 1
ATOM 605 N N . ALA A 1 83 ? -19.607 -10.649 31.535 1.00 95.19 83 ALA A N 1
ATOM 606 C CA . ALA A 1 83 ? -19.847 -10.913 32.953 1.00 95.19 83 ALA A CA 1
ATOM 607 C C . ALA A 1 83 ? -20.083 -9.623 33.761 1.00 95.19 83 ALA A C 1
ATOM 609 O O . ALA A 1 83 ? -21.001 -9.544 34.580 1.00 95.19 83 ALA A O 1
ATOM 610 N N . THR A 1 84 ? -19.285 -8.577 33.510 1.00 94.25 84 THR A N 1
ATOM 611 C CA . THR A 1 84 ? -19.453 -7.287 34.200 1.00 94.25 84 THR A CA 1
ATOM 612 C C . THR A 1 84 ? -20.756 -6.604 33.789 1.00 94.25 84 THR A C 1
ATOM 614 O O . THR A 1 84 ? -21.424 -5.990 34.621 1.00 94.25 84 THR A O 1
ATOM 617 N N . PHE A 1 85 ? -21.133 -6.698 32.515 1.00 92.19 85 PHE A N 1
ATOM 618 C CA . PHE A 1 85 ? -22.343 -6.079 31.990 1.00 92.19 85 PHE A CA 1
ATOM 619 C C . PHE A 1 85 ? -23.614 -6.792 32.472 1.00 92.19 85 PHE A C 1
ATOM 621 O O . PHE A 1 85 ? -24.578 -6.119 32.831 1.00 92.19 85 PHE A O 1
ATOM 628 N N . GLU A 1 86 ? -23.605 -8.123 32.563 1.00 94.56 86 GLU A N 1
ATOM 629 C CA . GLU A 1 86 ? -24.682 -8.913 33.177 1.00 94.56 86 GLU A CA 1
ATOM 630 C C . GLU A 1 86 ? -24.872 -8.548 34.652 1.00 94.56 86 GLU A C 1
ATOM 632 O O . GLU A 1 86 ? -25.990 -8.247 35.078 1.00 94.56 86 GLU A O 1
ATOM 637 N N . PHE A 1 87 ? -23.778 -8.486 35.421 1.00 94.62 87 PHE A N 1
ATOM 638 C CA . PHE A 1 87 ? -23.816 -8.009 36.804 1.00 94.62 87 PHE A CA 1
ATOM 639 C C . PHE A 1 87 ? -24.440 -6.613 36.893 1.00 94.62 87 PHE A C 1
ATOM 641 O O . PHE A 1 87 ? -25.305 -6.355 37.730 1.00 94.62 87 PHE A O 1
ATOM 648 N N . LEU A 1 88 ? -24.029 -5.717 35.999 1.00 93.56 88 LEU A N 1
ATOM 649 C CA . LEU A 1 88 ? -24.520 -4.352 35.966 1.00 93.56 88 LEU A CA 1
ATOM 650 C C . LEU A 1 88 ? -26.036 -4.311 35.733 1.00 93.56 88 LEU A C 1
ATOM 652 O O . LEU A 1 88 ? -26.744 -3.669 36.501 1.00 93.56 88 LEU A O 1
ATOM 656 N N . GLN A 1 89 ? -26.551 -5.042 34.742 1.00 92.31 89 GLN A N 1
ATOM 657 C CA . GLN A 1 89 ? -27.993 -5.116 34.476 1.00 92.31 89 GLN A CA 1
ATOM 658 C C . GLN A 1 89 ? -28.792 -5.634 35.681 1.00 92.31 89 GLN A C 1
ATOM 660 O O . GLN A 1 89 ? -29.887 -5.139 35.958 1.00 92.31 89 GLN A O 1
ATOM 665 N N . LEU A 1 90 ? -28.248 -6.608 36.416 1.00 92.75 90 LEU A N 1
ATOM 666 C CA . LEU A 1 90 ? -28.875 -7.132 37.630 1.00 92.75 90 LEU A CA 1
ATOM 667 C C . LEU A 1 90 ? -28.950 -6.067 38.732 1.00 92.75 90 LEU A C 1
ATOM 669 O O . LEU A 1 90 ? -30.016 -5.873 39.319 1.00 92.75 90 LEU A O 1
ATOM 673 N N . VAL A 1 91 ? -27.857 -5.341 38.983 1.00 92.06 91 VAL A N 1
ATOM 674 C CA . VAL A 1 91 ? -27.813 -4.283 40.008 1.00 92.06 91 VAL A CA 1
ATOM 675 C C . VAL A 1 91 ? -28.765 -3.135 39.682 1.00 92.06 91 VAL A C 1
ATOM 677 O O . VAL A 1 91 ? -29.443 -2.621 40.573 1.00 92.06 91 VAL A O 1
ATOM 680 N N . GLU A 1 92 ? -28.879 -2.745 38.416 1.00 92.50 92 GLU A N 1
ATOM 681 C CA . GLU A 1 92 ? -29.801 -1.681 38.006 1.00 92.50 92 GLU A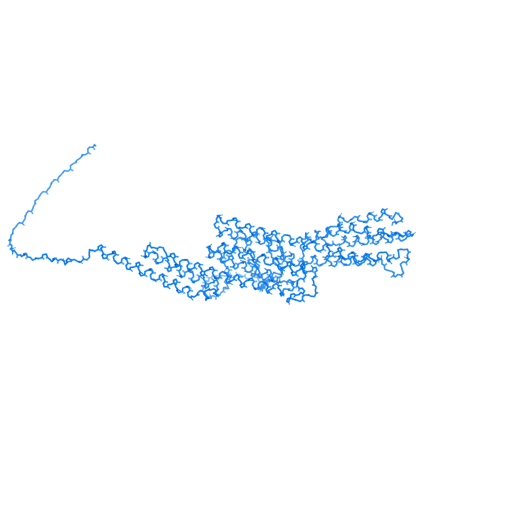 CA 1
ATOM 682 C C . GLU A 1 92 ? -31.260 -2.081 38.162 1.00 92.50 92 GLU A C 1
ATOM 684 O O . GLU A 1 92 ? -32.085 -1.279 38.601 1.00 92.50 92 GLU A O 1
ATOM 689 N N . LYS A 1 93 ? -31.575 -3.341 37.852 1.00 90.94 93 LYS A N 1
ATOM 690 C CA . LYS A 1 93 ? -32.917 -3.888 38.040 1.00 90.94 93 LYS A CA 1
ATOM 691 C C . LYS A 1 93 ? -33.316 -3.921 39.517 1.00 90.94 93 LYS A C 1
ATOM 693 O O . LYS A 1 93 ? -34.477 -3.675 39.827 1.00 90.94 93 LYS A O 1
ATOM 698 N N . LEU A 1 94 ? -32.375 -4.218 40.416 1.00 88.94 94 LEU A N 1
ATOM 699 C CA . LEU A 1 94 ? -32.619 -4.279 41.862 1.00 88.94 94 LEU A CA 1
ATOM 700 C C . LEU A 1 94 ? -32.688 -2.892 42.515 1.00 88.94 94 LEU A C 1
ATOM 702 O O . LEU A 1 94 ? -33.542 -2.650 43.364 1.00 88.94 94 LEU A O 1
ATOM 706 N N . SER A 1 95 ? -31.795 -1.978 42.131 1.00 87.12 95 SER A N 1
ATOM 707 C CA . SER A 1 95 ? -31.680 -0.651 42.753 1.00 87.12 95 SER A CA 1
ATOM 708 C C . SER A 1 95 ? -32.601 0.408 42.137 1.00 87.12 95 SER A C 1
ATOM 710 O O . SER A 1 95 ? -32.905 1.411 42.790 1.00 87.12 95 SER A O 1
ATOM 712 N N . GLY A 1 96 ? -33.023 0.219 40.880 1.00 85.06 96 GLY A N 1
ATOM 713 C CA . GLY A 1 96 ? -33.728 1.224 40.079 1.00 85.06 96 GLY A CA 1
ATOM 714 C C . GLY A 1 96 ? -32.852 2.418 39.673 1.00 85.06 96 GLY A C 1
ATOM 715 O O . GLY A 1 96 ? -33.369 3.416 39.172 1.00 85.06 96 GLY A O 1
ATOM 716 N N . ARG A 1 97 ? -31.535 2.349 39.908 1.00 86.19 97 ARG A N 1
ATOM 717 C CA . ARG A 1 97 ? -30.561 3.401 39.594 1.00 86.19 97 ARG A CA 1
ATOM 718 C C . ARG A 1 97 ? -29.583 2.905 38.544 1.00 86.19 97 ARG A C 1
ATOM 720 O O . ARG A 1 97 ? -29.239 1.733 38.521 1.00 86.19 97 ARG A O 1
ATOM 727 N N . SER A 1 98 ? -29.118 3.817 37.696 1.00 87.56 98 SER A N 1
ATOM 728 C CA . SER A 1 98 ? -28.167 3.483 36.638 1.00 87.56 98 SER A CA 1
ATOM 729 C C . SER A 1 98 ? -26.723 3.493 37.154 1.00 87.56 98 SER A C 1
ATOM 731 O O . SER A 1 98 ? -26.280 4.455 37.789 1.00 87.56 98 SER A O 1
ATOM 733 N N . CYS A 1 99 ? -25.964 2.439 36.858 1.00 89.69 99 CYS A N 1
ATOM 734 C CA . CYS A 1 99 ? -24.612 2.201 37.371 1.00 89.69 99 CYS A CA 1
ATOM 735 C C . CYS A 1 99 ? -23.528 2.954 36.574 1.00 89.69 99 CYS A C 1
ATOM 737 O O . CYS A 1 99 ? -22.600 2.352 36.021 1.00 89.69 99 CYS A O 1
ATOM 739 N N . TYR A 1 100 ? -23.626 4.285 36.484 1.00 89.81 100 TYR A N 1
ATOM 740 C CA . TYR A 1 100 ? -22.741 5.108 35.642 1.00 89.81 100 TYR A CA 1
ATOM 741 C C . TYR A 1 100 ? -21.250 4.949 35.961 1.00 89.81 100 TYR A C 1
ATOM 743 O O . TYR A 1 100 ? -20.435 4.868 35.044 1.00 89.81 100 TYR A O 1
ATOM 751 N N . GLY A 1 101 ? -20.891 4.870 37.247 1.00 91.62 101 GLY A N 1
ATOM 752 C CA . GLY A 1 101 ? -19.495 4.731 37.671 1.00 91.62 101 GLY A CA 1
ATOM 753 C C . GLY A 1 101 ? -18.854 3.447 37.146 1.00 91.62 101 GLY A C 1
ATOM 754 O O . GLY A 1 101 ? -17.789 3.497 36.539 1.00 91.62 101 GLY A O 1
ATOM 755 N N . LEU A 1 102 ? -19.542 2.309 37.291 1.00 93.12 102 LEU A N 1
ATOM 756 C CA . LEU A 1 102 ? -19.033 1.028 36.798 1.00 93.12 102 LEU A CA 1
ATOM 757 C C . LEU A 1 102 ? -19.002 0.979 35.265 1.00 93.12 102 LEU A C 1
ATOM 759 O O . LEU A 1 102 ? -18.016 0.506 34.707 1.00 93.12 102 LEU A O 1
ATOM 763 N N . ARG A 1 103 ? -20.020 1.524 34.577 1.00 93.44 103 ARG A N 1
ATOM 764 C CA . ARG A 1 103 ? -19.998 1.640 33.105 1.00 93.44 103 ARG A CA 1
ATOM 765 C C . ARG A 1 103 ? -18.809 2.446 32.606 1.00 93.44 103 ARG A C 1
ATOM 767 O O . ARG A 1 103 ? -18.155 2.034 31.654 1.00 93.44 103 ARG A O 1
ATOM 774 N N . SER A 1 104 ? -18.548 3.587 33.241 1.00 94.19 104 SER A N 1
ATOM 775 C CA . SER A 1 104 ? -17.429 4.461 32.892 1.00 94.19 104 SER A CA 1
ATOM 776 C C . SER A 1 104 ? -16.094 3.739 33.079 1.00 94.19 104 SER A C 1
ATOM 778 O O . SER A 1 104 ? -15.268 3.720 32.168 1.00 94.19 104 SER A O 1
ATOM 780 N N . THR A 1 105 ? -15.920 3.049 34.211 1.00 94.75 105 THR A N 1
ATOM 781 C CA . THR A 1 105 ? -14.732 2.230 34.476 1.00 94.75 105 THR A CA 1
ATOM 782 C C . THR A 1 105 ? -14.564 1.118 33.445 1.00 94.75 105 THR A C 1
ATOM 784 O O . THR A 1 105 ? -13.472 0.947 32.910 1.00 94.75 105 THR A O 1
ATOM 787 N N . LEU A 1 106 ? -15.628 0.380 33.122 1.00 93.56 106 LEU A N 1
ATOM 788 C CA . LEU A 1 106 ? -15.578 -0.714 32.152 1.00 93.56 106 LEU A CA 1
ATOM 789 C C . LEU A 1 106 ? -15.227 -0.207 30.740 1.00 93.56 106 LEU A C 1
ATOM 791 O O . LEU A 1 106 ? -14.390 -0.795 30.058 1.00 93.56 106 LEU A O 1
ATOM 795 N N . LEU A 1 107 ? -15.790 0.933 30.328 1.00 94.12 107 LEU A N 1
ATOM 796 C CA . LEU A 1 107 ? -15.415 1.597 29.078 1.00 94.12 107 LEU A CA 1
ATOM 797 C C . LEU A 1 107 ? -13.941 2.028 29.082 1.00 94.12 107 LEU A C 1
ATOM 799 O O . LEU A 1 107 ? -13.246 1.829 28.088 1.00 94.12 107 LEU A O 1
ATOM 803 N N . ALA A 1 108 ? -13.451 2.592 30.188 1.00 94.69 108 ALA A N 1
ATOM 804 C CA . ALA A 1 108 ? -12.051 2.989 30.322 1.00 94.69 108 ALA A CA 1
ATOM 805 C C . ALA A 1 108 ? -11.093 1.789 30.210 1.00 94.69 108 ALA A C 1
ATOM 807 O O . ALA A 1 108 ? -10.030 1.919 29.607 1.00 94.69 108 ALA A O 1
ATOM 808 N N . GLN A 1 109 ? -11.479 0.616 30.726 1.00 93.75 109 GLN A N 1
ATOM 809 C CA . GLN A 1 109 ? -10.722 -0.631 30.558 1.00 93.75 109 GLN A CA 1
ATOM 810 C C . GLN A 1 109 ? -10.655 -1.062 29.092 1.00 93.75 109 GLN A C 1
ATOM 812 O O . GLN A 1 109 ? -9.574 -1.334 28.575 1.00 93.75 109 GLN A O 1
ATOM 817 N N . ALA A 1 110 ? -11.795 -1.064 28.397 1.00 94.56 110 ALA A N 1
ATOM 818 C CA . ALA A 1 110 ? -11.851 -1.450 26.990 1.00 94.56 110 ALA A CA 1
ATOM 819 C C . ALA A 1 110 ? -11.045 -0.488 26.092 1.00 94.56 110 ALA A C 1
ATOM 821 O O . ALA A 1 110 ? -10.371 -0.928 25.159 1.00 94.56 110 ALA A O 1
ATOM 822 N N . LYS A 1 111 ? -11.049 0.815 26.410 1.00 95.94 111 LYS A N 1
ATOM 823 C CA . LYS A 1 111 ? -10.191 1.813 25.751 1.00 95.94 111 LYS A CA 1
ATOM 824 C C . LYS A 1 111 ? -8.706 1.565 26.004 1.00 95.94 111 LYS A C 1
ATOM 826 O O . LYS A 1 111 ? -7.942 1.527 25.047 1.00 95.94 111 LYS A O 1
ATOM 831 N N . ALA A 1 112 ? -8.313 1.336 27.257 1.00 95.88 112 ALA A N 1
ATOM 832 C CA . ALA A 1 112 ? -6.919 1.063 27.608 1.00 95.88 112 ALA A CA 1
ATOM 833 C C . ALA A 1 112 ? -6.394 -0.220 26.935 1.00 95.88 112 ALA A C 1
ATOM 835 O O . ALA A 1 112 ? -5.264 -0.252 26.454 1.00 95.88 112 ALA A O 1
ATOM 836 N N . PHE A 1 113 ? -7.228 -1.260 26.834 1.00 96.12 113 PHE A N 1
ATOM 837 C CA . PHE A 1 113 ? -6.918 -2.453 26.046 1.00 96.12 113 PHE A CA 1
ATOM 838 C C . PHE A 1 113 ? -6.692 -2.128 24.564 1.00 96.12 113 PHE A C 1
ATOM 840 O O . PHE A 1 113 ? -5.707 -2.577 23.981 1.00 96.12 113 PHE A O 1
ATOM 847 N N . LEU A 1 114 ? -7.591 -1.351 23.946 1.00 96.94 114 LEU A N 1
ATOM 848 C CA . LEU A 1 114 ? -7.465 -0.973 22.537 1.00 96.94 114 LEU A CA 1
ATOM 849 C C . LEU A 1 114 ? -6.186 -0.165 22.285 1.00 96.94 114 LEU A C 1
ATOM 851 O O . LEU A 1 114 ? -5.510 -0.411 21.290 1.00 96.94 114 LEU A O 1
ATOM 855 N N . GLU A 1 115 ? -5.847 0.765 23.178 1.00 96.69 115 GLU A N 1
ATOM 856 C CA . GLU A 1 115 ? -4.611 1.553 23.121 1.00 96.69 115 GLU A CA 1
ATOM 857 C C . GLU A 1 115 ? -3.368 0.664 23.186 1.00 96.69 115 GLU A C 1
ATOM 859 O O . GLU A 1 115 ? -2.540 0.720 22.280 1.00 96.69 115 GLU A O 1
ATOM 864 N N . HIS A 1 116 ? -3.279 -0.211 24.191 1.00 96.25 116 HIS A N 1
ATOM 865 C CA . HIS A 1 116 ? -2.150 -1.129 24.349 1.00 96.25 116 HIS A CA 1
ATOM 866 C C . HIS A 1 116 ? -2.011 -2.085 23.153 1.00 96.25 116 HIS A C 1
ATOM 868 O O . HIS A 1 116 ? -0.923 -2.278 22.607 1.00 96.25 116 HIS A O 1
ATOM 874 N N . LYS A 1 117 ? -3.132 -2.647 22.683 1.00 95.50 117 LYS A N 1
ATOM 875 C CA . LYS A 1 117 ? -3.161 -3.500 21.491 1.00 95.50 117 LYS A CA 1
ATOM 876 C C . LYS A 1 117 ? -2.676 -2.756 20.250 1.00 95.50 117 LYS A C 1
ATOM 878 O O . LYS A 1 117 ? -1.913 -3.316 19.467 1.00 95.50 117 LYS A O 1
ATOM 883 N N . HIS A 1 118 ? -3.128 -1.521 20.060 1.00 97.69 118 HIS A N 1
ATOM 884 C CA . HIS A 1 118 ? -2.740 -0.701 18.919 1.00 97.69 118 HIS A CA 1
ATOM 885 C C . HIS A 1 118 ? -1.256 -0.337 18.955 1.00 97.69 118 HIS A C 1
ATOM 887 O O . HIS A 1 118 ? -0.579 -0.474 17.943 1.00 97.69 118 HIS A O 1
ATOM 893 N N . GLU A 1 119 ? -0.717 0.042 20.113 1.00 97.62 119 GLU A N 1
ATOM 894 C CA . GLU A 1 119 ? 0.714 0.322 20.280 1.00 97.62 119 GLU A CA 1
ATOM 895 C C . GLU A 1 119 ? 1.576 -0.902 19.926 1.00 97.62 119 GLU A C 1
ATOM 897 O O . GLU A 1 119 ? 2.534 -0.796 19.154 1.00 97.62 119 GLU A O 1
ATOM 902 N N . ALA A 1 120 ? 1.174 -2.092 20.386 1.00 97.12 120 ALA A N 1
ATOM 903 C CA . ALA A 1 120 ? 1.824 -3.344 20.011 1.00 97.12 120 ALA A CA 1
ATOM 904 C C . ALA A 1 120 ? 1.725 -3.629 18.499 1.00 97.12 120 ALA A C 1
ATOM 906 O O . ALA A 1 120 ? 2.693 -4.090 17.886 1.00 97.12 120 ALA A O 1
ATOM 907 N N . GLN A 1 121 ? 0.579 -3.332 17.875 1.00 98.00 121 GLN A N 1
ATOM 908 C CA . GLN A 1 121 ? 0.391 -3.474 16.429 1.00 98.00 121 GLN A CA 1
ATOM 909 C C . GLN A 1 121 ? 1.278 -2.508 15.635 1.00 98.00 121 GLN A C 1
ATOM 911 O O . GLN A 1 121 ? 1.924 -2.940 14.682 1.00 98.00 121 GLN A O 1
ATOM 916 N N . LEU A 1 122 ? 1.373 -1.239 16.043 1.00 98.38 122 LEU A N 1
ATOM 917 C CA . LEU A 1 122 ? 2.268 -0.256 15.428 1.00 98.38 122 LEU A CA 1
ATOM 918 C C . LEU A 1 122 ? 3.725 -0.727 15.500 1.00 98.38 122 LEU A C 1
ATOM 920 O O . LEU A 1 122 ? 4.405 -0.774 14.474 1.00 98.38 122 LEU A O 1
ATOM 924 N N . ALA A 1 123 ? 4.192 -1.133 16.685 1.00 98.06 123 ALA A N 1
ATOM 925 C CA . ALA A 1 123 ? 5.558 -1.617 16.878 1.00 98.06 123 ALA A CA 1
ATOM 926 C C . ALA A 1 123 ? 5.852 -2.866 16.029 1.00 98.06 123 ALA A C 1
ATOM 928 O O . ALA A 1 123 ? 6.879 -2.937 15.351 1.00 98.06 123 ALA A O 1
ATOM 929 N N . SER A 1 124 ? 4.925 -3.828 16.010 1.00 98.12 124 SER A N 1
ATOM 930 C CA . SER A 1 124 ? 5.041 -5.050 15.210 1.00 98.12 124 SER A CA 1
ATOM 931 C C . SER A 1 124 ? 5.064 -4.759 13.708 1.00 98.12 124 SER A C 1
ATOM 933 O O . SER A 1 124 ? 5.875 -5.338 12.980 1.00 98.12 124 SER A O 1
ATOM 935 N N . LEU A 1 125 ? 4.224 -3.834 13.238 1.00 98.25 125 LEU A N 1
ATOM 936 C CA . LEU A 1 125 ? 4.173 -3.447 11.834 1.00 98.25 125 LEU A CA 1
ATOM 937 C C . LEU A 1 125 ? 5.471 -2.759 11.397 1.00 98.25 125 LEU A C 1
ATOM 939 O O . LEU A 1 125 ? 6.010 -3.113 10.350 1.00 98.25 125 LEU A O 1
ATOM 943 N N . VAL A 1 126 ? 6.009 -1.838 12.2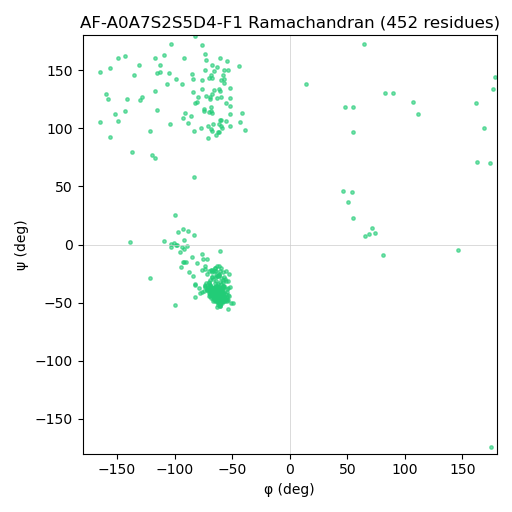06 1.00 97.12 126 VAL A N 1
ATOM 944 C CA . VAL A 1 126 ? 7.307 -1.191 11.935 1.00 97.12 126 VAL A CA 1
ATOM 945 C C . VAL A 1 126 ? 8.425 -2.227 11.877 1.00 97.12 126 VAL A C 1
ATOM 947 O O . VAL A 1 126 ? 9.132 -2.290 10.877 1.00 97.12 126 VAL A O 1
ATOM 950 N N . ALA A 1 127 ? 8.545 -3.088 12.891 1.00 96.25 127 ALA A N 1
ATOM 951 C CA . ALA A 1 127 ? 9.589 -4.112 12.930 1.00 96.25 127 ALA A CA 1
ATOM 952 C C . ALA A 1 127 ? 9.511 -5.072 11.728 1.00 96.25 127 ALA A C 1
ATOM 954 O O . ALA A 1 127 ? 10.530 -5.478 11.163 1.00 96.25 127 ALA A O 1
ATOM 955 N N . THR A 1 128 ? 8.292 -5.412 11.306 1.00 96.56 128 THR A N 1
ATOM 956 C CA . THR A 1 128 ? 8.057 -6.266 10.138 1.00 96.56 128 THR A CA 1
ATOM 957 C C . THR A 1 128 ? 8.433 -5.558 8.837 1.00 96.56 128 THR A C 1
ATOM 959 O O . THR A 1 128 ? 9.069 -6.163 7.982 1.00 96.56 128 THR A O 1
ATOM 962 N N . LEU A 1 129 ? 8.092 -4.276 8.687 1.00 95.75 129 LEU A N 1
ATOM 963 C CA . LEU A 1 129 ? 8.466 -3.475 7.518 1.00 95.75 129 LEU A CA 1
ATOM 964 C C . LEU A 1 129 ? 9.983 -3.270 7.425 1.00 95.75 129 LEU A C 1
ATOM 966 O O . LEU A 1 129 ? 10.554 -3.429 6.350 1.00 95.75 129 LEU A O 1
ATOM 970 N N . ASP A 1 130 ? 10.652 -2.994 8.543 1.00 92.38 130 ASP A N 1
ATOM 971 C CA . ASP A 1 130 ? 12.104 -2.784 8.580 1.00 92.38 130 ASP A CA 1
ATOM 972 C C . ASP A 1 130 ? 12.899 -4.064 8.284 1.00 92.38 130 ASP A C 1
ATOM 974 O O . ASP A 1 130 ? 14.061 -3.995 7.881 1.00 92.38 130 ASP A O 1
ATOM 978 N N . SER A 1 131 ? 12.289 -5.237 8.471 1.00 92.50 131 SER A N 1
ATOM 979 C CA . SER A 1 131 ? 12.865 -6.546 8.134 1.00 92.50 131 SER A CA 1
ATOM 980 C C . SER A 1 131 ? 12.349 -7.122 6.806 1.00 92.50 131 SER A C 1
ATOM 982 O O . SER A 1 131 ? 12.775 -8.208 6.399 1.00 92.50 131 SER A O 1
ATOM 984 N N . GLU A 1 132 ? 11.479 -6.393 6.102 1.00 93.50 132 GLU A N 1
ATOM 985 C CA . GLU A 1 132 ? 10.833 -6.837 4.869 1.00 93.50 132 GLU A CA 1
ATOM 986 C C . GLU A 1 132 ? 11.840 -6.942 3.718 1.00 93.50 132 GLU A C 1
ATOM 988 O O . GLU A 1 132 ? 12.525 -5.986 3.348 1.00 93.50 132 GLU A O 1
ATOM 993 N N . LYS A 1 133 ? 11.892 -8.120 3.090 1.00 91.19 133 LYS A N 1
ATOM 994 C CA . LYS A 1 133 ? 12.779 -8.382 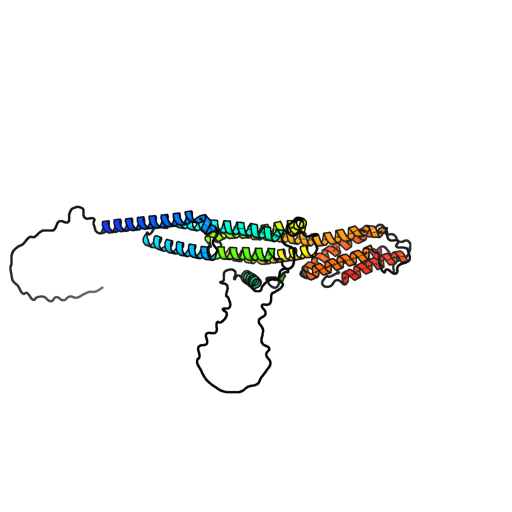1.943 1.00 91.19 133 LYS A CA 1
ATOM 995 C C . LYS A 1 133 ? 12.129 -8.051 0.606 1.00 91.19 133 LYS A C 1
ATOM 997 O O . LYS A 1 133 ? 12.767 -8.222 -0.431 1.00 91.19 133 LYS A O 1
ATOM 1002 N N . TRP A 1 134 ? 10.871 -7.613 0.628 1.00 92.94 134 TRP A N 1
ATOM 1003 C CA . TRP A 1 134 ? 10.073 -7.313 -0.558 1.00 92.94 134 TRP A CA 1
ATOM 1004 C C . TRP A 1 134 ? 10.034 -8.504 -1.518 1.00 92.94 134 TRP A C 1
ATOM 1006 O O . TRP A 1 134 ? 10.241 -8.379 -2.725 1.00 92.94 134 TRP A O 1
ATOM 1016 N N . ALA A 1 135 ? 9.810 -9.685 -0.945 1.00 92.69 135 ALA A N 1
ATOM 1017 C CA . ALA A 1 135 ? 9.613 -10.930 -1.666 1.00 92.69 135 ALA A CA 1
ATOM 1018 C C . ALA A 1 135 ? 8.130 -11.307 -1.631 1.00 92.69 135 ALA A C 1
ATOM 1020 O O . ALA A 1 135 ? 7.436 -11.014 -0.659 1.00 92.69 135 ALA A O 1
ATOM 1021 N N . GLN A 1 136 ? 7.656 -11.959 -2.694 1.00 94.31 136 GLN A N 1
ATOM 1022 C CA . GLN A 1 136 ? 6.282 -12.448 -2.746 1.00 94.31 136 GLN A CA 1
ATOM 1023 C C . GLN A 1 136 ? 6.051 -13.440 -1.600 1.00 94.31 136 GLN A C 1
ATOM 1025 O O . GLN A 1 136 ? 6.816 -14.390 -1.439 1.00 94.31 136 GLN A O 1
ATOM 1030 N N . ALA A 1 137 ? 5.010 -13.185 -0.817 1.00 94.19 137 ALA A N 1
ATOM 1031 C CA . ALA A 1 137 ? 4.526 -14.045 0.244 1.00 94.19 137 ALA A CA 1
ATOM 1032 C C . ALA A 1 137 ? 3.329 -14.859 -0.255 1.00 94.19 137 ALA A C 1
ATOM 1034 O O . ALA A 1 137 ? 2.473 -14.340 -0.975 1.00 94.19 137 ALA A O 1
ATOM 1035 N N . ASP A 1 138 ? 3.247 -16.116 0.174 1.00 93.00 138 ASP A N 1
ATOM 1036 C CA . ASP A 1 138 ? 2.122 -16.981 -0.161 1.00 93.00 138 ASP A CA 1
ATOM 1037 C C . ASP A 1 138 ? 0.884 -16.631 0.673 1.00 93.00 138 ASP A C 1
ATOM 1039 O O . ASP A 1 138 ? 0.935 -16.463 1.904 1.00 93.00 138 ASP A O 1
ATOM 1043 N N . VAL A 1 139 ? -0.264 -16.545 -0.002 1.00 94.25 139 VAL A N 1
ATOM 1044 C CA . VAL A 1 139 ? -1.543 -16.256 0.643 1.00 94.25 139 VAL A CA 1
ATOM 1045 C C . VAL A 1 139 ? -2.226 -17.576 0.985 1.00 94.25 139 VAL A C 1
ATOM 1047 O O . VAL A 1 139 ? -2.698 -18.340 0.141 1.00 94.25 139 VAL A O 1
ATOM 1050 N N . SER A 1 140 ? -2.270 -17.880 2.281 1.00 93.25 140 SER A N 1
ATOM 1051 C CA . SER A 1 140 ? -2.973 -19.071 2.748 1.00 93.25 140 SER A CA 1
ATOM 1052 C C . SER A 1 140 ? -4.469 -18.964 2.442 1.00 93.25 140 SER A C 1
ATOM 1054 O O . SER A 1 140 ? -5.044 -17.873 2.427 1.00 93.25 140 SER A O 1
ATOM 1056 N N . SER A 1 141 ? -5.131 -20.110 2.277 1.00 90.62 141 SER A N 1
ATOM 1057 C CA . SER A 1 141 ? -6.583 -20.156 2.063 1.00 90.62 141 SER A CA 1
ATOM 1058 C C . SER A 1 141 ? -7.371 -19.460 3.181 1.00 90.62 141 SER A C 1
ATOM 1060 O O . SER A 1 141 ? -8.450 -18.935 2.941 1.00 90.62 141 SER A O 1
ATOM 1062 N N . GLU A 1 142 ? -6.841 -19.453 4.409 1.00 91.31 142 GLU A N 1
ATOM 1063 C CA . GLU A 1 142 ? -7.455 -18.759 5.546 1.00 91.31 142 GLU A CA 1
ATOM 1064 C C . GLU A 1 142 ? -7.367 -17.236 5.403 1.00 91.31 142 GLU A C 1
ATOM 1066 O O . GLU A 1 142 ? -8.362 -16.549 5.628 1.00 91.31 142 GLU A O 1
ATOM 1071 N N . ARG A 1 143 ? -6.206 -16.706 4.991 1.00 93.38 143 ARG A N 1
ATOM 1072 C CA . ARG A 1 143 ? -6.052 -15.268 4.731 1.00 93.38 143 ARG A CA 1
ATOM 1073 C C . ARG A 1 143 ? -6.918 -14.833 3.560 1.00 93.38 143 ARG A C 1
ATOM 1075 O O . ARG A 1 143 ? -7.615 -13.834 3.684 1.00 93.38 143 ARG A O 1
ATOM 1082 N N . GLN A 1 144 ? -6.937 -15.610 2.477 1.00 95.38 144 GLN A N 1
ATOM 1083 C CA . GLN A 1 144 ? -7.792 -15.317 1.329 1.00 95.38 144 GLN A CA 1
ATOM 1084 C C . GLN A 1 144 ? -9.274 -15.301 1.726 1.00 95.38 144 GLN A C 1
ATOM 1086 O O . GLN A 1 144 ? -9.966 -14.330 1.449 1.00 95.38 144 GLN A O 1
ATOM 1091 N N . ALA A 1 145 ? -9.736 -16.301 2.485 1.00 92.25 145 ALA A N 1
ATOM 1092 C CA . ALA A 1 145 ? -11.109 -16.328 2.983 1.00 92.25 145 ALA A CA 1
ATOM 1093 C C . ALA A 1 145 ? -11.438 -15.123 3.882 1.00 92.25 145 ALA A C 1
ATOM 1095 O O . ALA A 1 145 ? -12.576 -14.658 3.902 1.00 92.25 145 ALA A O 1
ATOM 1096 N N . ALA A 1 146 ? -10.465 -14.603 4.636 1.00 92.00 146 ALA A N 1
ATOM 1097 C CA . ALA A 1 146 ? -10.651 -13.374 5.396 1.00 92.00 146 ALA A CA 1
ATOM 1098 C C . ALA A 1 146 ? -10.863 -12.172 4.458 1.00 92.00 146 ALA A C 1
ATOM 1100 O O . ALA A 1 146 ? -11.836 -11.441 4.640 1.00 92.00 146 ALA A O 1
ATOM 1101 N N . LEU A 1 147 ? -10.019 -12.004 3.433 1.00 94.81 147 LEU A N 1
ATOM 1102 C CA . LEU A 1 147 ? -10.174 -10.945 2.426 1.00 94.81 147 LEU A CA 1
ATOM 1103 C C . LEU A 1 147 ? -11.534 -11.032 1.720 1.00 94.81 147 LEU A C 1
ATOM 1105 O O . LEU A 1 147 ? -12.270 -10.048 1.699 1.00 94.81 147 LEU A O 1
ATOM 1109 N N . ASP A 1 148 ? -11.919 -12.223 1.256 1.00 94.06 148 ASP A N 1
ATOM 1110 C CA . ASP A 1 148 ? -13.200 -12.460 0.581 1.00 94.06 148 ASP A CA 1
ATOM 1111 C C . ASP A 1 148 ? -14.385 -12.083 1.474 1.00 94.06 148 ASP A C 1
ATOM 1113 O O . ASP A 1 148 ? -15.355 -11.469 1.030 1.00 94.06 148 ASP A O 1
ATOM 1117 N N . ARG A 1 149 ? -14.319 -12.426 2.764 1.00 92.56 149 ARG A N 1
ATOM 1118 C CA . ARG A 1 149 ? -15.365 -12.062 3.722 1.00 92.56 149 ARG A CA 1
ATOM 1119 C C . ARG A 1 149 ? -15.483 -10.556 3.901 1.00 92.56 149 ARG A C 1
ATOM 1121 O O . ARG A 1 149 ? -16.601 -10.062 4.001 1.00 92.56 149 ARG A O 1
ATOM 1128 N N . LEU A 1 150 ? -14.371 -9.828 3.959 1.00 94.38 150 LEU A N 1
ATOM 1129 C CA . LEU A 1 150 ? -14.410 -8.368 4.030 1.00 94.38 150 LEU A CA 1
ATOM 1130 C C . LEU A 1 150 ? -15.015 -7.776 2.752 1.00 94.38 150 LEU A C 1
ATOM 1132 O O . LEU A 1 150 ? -15.943 -6.975 2.846 1.00 94.38 150 LEU A O 1
ATOM 1136 N N . SER A 1 151 ? -14.557 -8.224 1.582 1.00 93.88 151 SER A N 1
ATOM 1137 C CA . SER A 1 151 ? -15.041 -7.739 0.285 1.00 93.88 151 SER A CA 1
ATOM 1138 C C . SER A 1 151 ? -16.524 -8.015 0.044 1.00 93.88 151 SER A C 1
ATOM 1140 O O . SER A 1 151 ? -17.225 -7.174 -0.508 1.00 93.88 151 SER A O 1
ATOM 1142 N N . ASN A 1 152 ? -17.042 -9.139 0.543 1.00 92.00 152 ASN A N 1
ATOM 1143 C CA . ASN A 1 152 ? -18.463 -9.488 0.451 1.00 92.00 152 ASN A CA 1
ATOM 1144 C C . ASN A 1 152 ? -19.341 -8.837 1.542 1.00 92.00 152 ASN A C 1
ATOM 1146 O O . ASN A 1 152 ? -20.499 -9.218 1.705 1.00 92.00 152 ASN A O 1
ATOM 1150 N N . GLY A 1 153 ? -18.809 -7.905 2.346 1.00 88.31 153 GLY A N 1
ATOM 1151 C CA . GLY A 1 153 ? -19.556 -7.258 3.436 1.00 88.31 153 GLY A CA 1
ATOM 1152 C C . GLY A 1 153 ? -19.832 -8.168 4.643 1.00 88.31 153 GLY A C 1
ATOM 1153 O O . GLY A 1 153 ? -20.629 -7.840 5.517 1.00 88.31 153 GLY A O 1
ATOM 1154 N N . GLN A 1 154 ? -19.152 -9.310 4.727 1.00 86.56 154 GLN A N 1
ATOM 1155 C CA . GLN A 1 154 ? -19.281 -10.333 5.770 1.00 86.56 154 GLN A CA 1
ATOM 1156 C C . GLN A 1 154 ? -18.173 -10.238 6.835 1.00 86.56 154 GLN A C 1
ATOM 1158 O O . GLN A 1 154 ? -17.837 -11.228 7.506 1.00 86.56 154 GLN A O 1
ATOM 1163 N N . ALA A 1 155 ? -17.603 -9.041 7.013 1.00 82.62 155 ALA A N 1
ATOM 1164 C CA . ALA A 1 155 ? -16.510 -8.771 7.949 1.00 82.62 155 ALA A CA 1
ATOM 1165 C C . ALA A 1 155 ? -16.831 -9.232 9.385 1.00 82.62 155 ALA A C 1
ATOM 1167 O O . ALA A 1 155 ? -15.948 -9.694 10.102 1.00 82.62 155 ALA A O 1
ATOM 1168 N N . PHE A 1 156 ? -18.108 -9.191 9.775 1.00 81.75 156 PHE A N 1
ATOM 1169 C CA . PHE A 1 156 ? -18.558 -9.455 11.145 1.00 81.75 156 PHE A CA 1
ATOM 1170 C C . PHE A 1 156 ? -19.181 -10.838 11.367 1.00 81.75 156 PHE A C 1
ATOM 1172 O O . PHE A 1 156 ? -19.535 -11.169 12.496 1.00 81.75 156 PHE A O 1
ATOM 1179 N N . LEU A 1 157 ? -19.317 -11.669 10.326 1.00 73.19 157 LEU A N 1
ATOM 1180 C CA . LEU A 1 157 ? -19.881 -13.010 10.503 1.00 73.19 157 LEU A CA 1
ATOM 1181 C C . LEU A 1 157 ? -18.931 -13.917 11.316 1.00 73.19 157 LEU A C 1
ATOM 1183 O O . LEU A 1 157 ? -17.708 -13.810 11.192 1.00 73.19 157 LEU A O 1
ATOM 1187 N N . PRO A 1 158 ? -19.438 -14.840 12.149 1.00 60.47 158 PRO A N 1
ATOM 1188 C CA . PRO A 1 158 ? -18.590 -15.826 12.811 1.00 60.47 158 PRO A CA 1
ATOM 1189 C C . PRO A 1 158 ? -17.803 -16.650 11.783 1.00 60.47 158 PRO A C 1
ATOM 1191 O O . PRO A 1 158 ? -18.324 -16.990 10.718 1.00 60.47 158 PRO A O 1
ATOM 1194 N N . ARG A 1 159 ? -16.543 -16.997 12.091 1.00 62.31 159 ARG A N 1
ATOM 1195 C CA . ARG A 1 159 ? -15.781 -17.954 11.272 1.00 62.31 159 ARG A CA 1
ATOM 1196 C C . ARG A 1 159 ? -16.546 -19.282 11.267 1.00 62.31 159 ARG A C 1
ATOM 1198 O O . ARG A 1 159 ? -16.549 -19.993 12.267 1.00 62.31 159 ARG A O 1
ATOM 1205 N N . SER A 1 160 ? -17.179 -19.628 10.146 1.00 42.12 160 SER A N 1
ATOM 1206 C CA . SER A 1 160 ? -17.652 -20.996 9.928 1.00 42.12 160 SER A CA 1
ATOM 1207 C C . SER A 1 160 ? -16.431 -21.875 9.704 1.00 42.12 160 SER A C 1
ATOM 1209 O O . SER A 1 160 ? -15.936 -22.002 8.587 1.00 42.12 160 SER A O 1
ATOM 1211 N N . TYR A 1 161 ? -15.906 -22.458 10.778 1.00 39.25 161 TYR A N 1
ATOM 1212 C CA . TYR A 1 161 ? -15.037 -23.616 10.638 1.00 39.25 161 TYR A CA 1
ATOM 1213 C C . TYR A 1 161 ? -15.879 -24.733 10.009 1.00 39.25 161 TYR A C 1
ATOM 1215 O O . TYR A 1 161 ? -16.932 -25.068 10.563 1.00 39.25 161 TYR A O 1
ATOM 1223 N N . PRO A 1 162 ? -15.455 -25.350 8.892 1.00 35.97 162 PRO A N 1
ATOM 1224 C CA . PRO A 1 162 ? -15.975 -26.661 8.561 1.00 35.97 162 PRO A CA 1
ATOM 1225 C C . PRO A 1 162 ? -15.582 -27.567 9.728 1.00 35.97 162 PRO A C 1
ATOM 1227 O O . PRO A 1 162 ? -14.402 -27.865 9.916 1.00 35.97 162 PRO A O 1
ATOM 1230 N N . LYS A 1 163 ? -16.555 -27.950 10.563 1.00 32.91 163 LYS A N 1
ATOM 1231 C CA . LYS A 1 163 ? -16.356 -29.006 11.555 1.00 32.91 163 LYS A CA 1
ATOM 1232 C C . LYS A 1 163 ? -15.785 -30.204 10.799 1.00 32.91 163 LYS A C 1
ATOM 1234 O O . LYS A 1 163 ? -16.442 -30.723 9.896 1.00 32.91 163 LYS A O 1
ATOM 1239 N N . LEU A 1 164 ? -14.577 -30.640 11.161 1.00 38.12 164 LEU A N 1
ATOM 1240 C CA . LEU A 1 164 ? -14.170 -32.014 10.899 1.00 38.12 164 LEU A CA 1
ATOM 1241 C C . LEU A 1 164 ? -15.290 -32.879 11.479 1.00 38.12 164 LEU A C 1
ATOM 1243 O O . LEU A 1 164 ? -15.519 -32.854 12.687 1.00 38.12 164 LEU A O 1
ATOM 1247 N N . GLN A 1 165 ? -16.034 -33.568 10.616 1.00 34.41 165 GLN A N 1
ATOM 1248 C CA . GLN A 1 165 ? -16.984 -34.580 11.046 1.00 34.41 165 GLN A CA 1
ATOM 1249 C C . GLN A 1 165 ? -16.183 -35.671 11.757 1.00 34.41 165 GLN A C 1
ATOM 1251 O O . GLN A 1 165 ? -15.599 -36.551 11.127 1.00 34.41 165 GLN A O 1
ATOM 1256 N N . THR A 1 166 ? -16.138 -35.600 13.082 1.00 33.66 166 THR A N 1
ATOM 1257 C CA . THR A 1 166 ? -15.949 -36.768 13.924 1.00 33.66 166 THR A CA 1
ATOM 1258 C C . THR A 1 166 ? -17.113 -37.699 13.619 1.00 33.66 166 THR A C 1
ATOM 1260 O O . THR A 1 166 ? -18.253 -37.455 14.009 1.00 33.66 166 THR A O 1
ATOM 1263 N N . GLN A 1 167 ? -16.833 -38.730 12.825 1.00 34.78 167 GLN A N 1
ATOM 1264 C CA . GLN A 1 167 ? -17.765 -39.813 12.565 1.00 34.78 167 GLN A CA 1
ATOM 1265 C C . GLN A 1 167 ? -18.019 -40.542 13.884 1.00 34.78 167 GLN A C 1
ATOM 1267 O O . GLN A 1 167 ? -17.265 -41.427 14.274 1.00 34.78 167 GLN A O 1
ATOM 1272 N N . THR A 1 168 ? -19.078 -40.165 14.590 1.00 29.34 168 THR A N 1
ATOM 1273 C CA . THR A 1 168 ? -19.721 -41.065 15.540 1.00 29.34 168 THR A CA 1
ATOM 1274 C C . THR A 1 168 ? -20.655 -41.939 14.725 1.00 29.34 168 THR A C 1
ATOM 1276 O O . THR A 1 168 ? -21.750 -41.536 14.338 1.00 29.34 168 THR A O 1
ATOM 1279 N N . SER A 1 169 ? -20.164 -43.123 14.398 1.00 36.38 169 SER A N 1
ATOM 1280 C CA . SER A 1 169 ? -20.944 -44.220 13.857 1.00 36.38 169 SER A CA 1
ATOM 1281 C C . SER A 1 169 ? -22.008 -44.645 14.871 1.00 36.38 169 SER A C 1
ATOM 1283 O O . SER A 1 169 ? -21.695 -45.334 15.840 1.00 36.38 169 SER A O 1
ATOM 1285 N N . SER A 1 170 ? -23.259 -44.256 14.637 1.00 32.38 170 SER A N 1
ATOM 1286 C CA . SER A 1 170 ? -24.431 -44.942 15.176 1.00 32.38 170 SER A CA 1
ATOM 1287 C C . SER A 1 170 ? -25.239 -45.521 14.018 1.00 32.38 170 SER A C 1
ATOM 1289 O O . SER A 1 170 ? -25.721 -44.840 13.115 1.00 32.38 170 SER A O 1
ATOM 1291 N N . SER A 1 171 ? -25.286 -46.841 14.041 1.00 35.50 171 SER A N 1
ATOM 1292 C CA . SER A 1 171 ? -25.935 -47.763 13.131 1.00 35.50 171 SER A CA 1
ATOM 1293 C C . SER A 1 171 ? -27.460 -47.646 13.163 1.00 35.50 171 SER A C 1
ATOM 1295 O O . SER A 1 171 ? -28.081 -47.731 14.217 1.00 35.50 171 SER A O 1
ATOM 1297 N N . SER A 1 172 ? -28.075 -47.585 11.982 1.00 32.91 172 SER A N 1
ATOM 1298 C CA . SER A 1 172 ? -29.358 -48.251 11.726 1.00 32.91 172 SER A CA 1
ATOM 1299 C C . SER A 1 172 ? -29.446 -48.671 10.252 1.00 32.91 172 SER A C 1
ATOM 1301 O O . SER A 1 172 ? -29.555 -47.868 9.332 1.00 32.91 172 SER A O 1
ATOM 1303 N N . SER A 1 173 ? -29.306 -49.983 10.070 1.00 32.69 173 SER A N 1
ATOM 1304 C CA . SER A 1 173 ? -29.788 -50.828 8.968 1.00 32.69 173 SER A CA 1
ATOM 1305 C C . SER A 1 173 ? -31.240 -50.487 8.585 1.00 32.69 173 SER A C 1
ATOM 1307 O O . SER A 1 173 ? -31.998 -50.078 9.454 1.00 32.69 173 SER A O 1
ATOM 1309 N N . SER A 1 174 ? -31.774 -50.681 7.379 1.00 32.31 174 SER A N 1
ATOM 1310 C CA . SER A 1 174 ? -31.415 -51.514 6.223 1.00 32.31 174 SER A CA 1
ATOM 1311 C C . SER A 1 174 ? -32.490 -51.304 5.151 1.00 32.31 174 SER A C 1
ATOM 1313 O O . SER A 1 174 ? -33.661 -51.307 5.513 1.00 32.31 174 SER A O 1
ATOM 1315 N N . THR A 1 175 ? -32.124 -51.295 3.867 1.00 30.64 175 THR A N 1
ATOM 1316 C CA . THR A 1 175 ? -32.883 -52.015 2.822 1.00 30.64 175 THR A CA 1
ATOM 1317 C C . THR A 1 175 ? -31.991 -52.250 1.604 1.00 30.64 175 THR A C 1
ATOM 1319 O O . THR A 1 175 ? -31.315 -51.346 1.120 1.00 30.64 175 THR A O 1
ATOM 1322 N N . SER A 1 176 ? -31.967 -53.505 1.172 1.00 33.12 176 SER A N 1
ATOM 1323 C CA . SER A 1 176 ? -31.091 -54.113 0.171 1.00 33.12 176 SER A CA 1
ATOM 1324 C C . SER A 1 176 ? -31.600 -53.923 -1.265 1.00 33.12 176 SER A C 1
ATOM 1326 O O . SER A 1 176 ? -32.805 -54.004 -1.476 1.00 33.12 176 SER A O 1
ATOM 1328 N N . ALA A 1 177 ? -30.695 -53.788 -2.249 1.00 30.39 177 ALA A N 1
ATOM 1329 C CA . ALA A 1 177 ? -30.472 -54.758 -3.346 1.00 30.39 177 ALA A CA 1
ATOM 1330 C C . ALA A 1 177 ? -29.704 -54.148 -4.552 1.00 30.39 177 ALA A C 1
ATOM 1332 O O . ALA A 1 177 ? -30.145 -53.169 -5.139 1.00 30.39 177 ALA A O 1
ATOM 1333 N N . ALA A 1 178 ? -28.551 -54.774 -4.852 1.00 31.56 178 ALA A N 1
ATOM 1334 C CA . ALA A 1 178 ? -27.757 -54.951 -6.093 1.00 31.56 178 ALA A CA 1
ATOM 1335 C C . ALA A 1 178 ? -28.053 -54.078 -7.350 1.00 31.56 178 ALA A C 1
ATOM 1337 O O . ALA A 1 178 ? -29.198 -53.904 -7.735 1.00 31.56 178 ALA A O 1
ATOM 1338 N N . THR A 1 179 ? -27.079 -53.550 -8.112 1.00 30.80 179 THR A N 1
ATOM 1339 C CA . THR A 1 179 ? -25.941 -54.241 -8.764 1.00 30.80 179 THR A CA 1
ATOM 1340 C C . THR A 1 179 ? -24.864 -53.240 -9.224 1.00 30.80 179 THR A C 1
ATOM 1342 O O . THR A 1 179 ? -25.157 -52.109 -9.602 1.00 30.80 179 THR A O 1
ATOM 1345 N N . LEU A 1 180 ? -23.607 -53.695 -9.198 1.00 32.66 180 LEU A N 1
ATOM 1346 C CA . LEU A 1 180 ? -22.365 -52.996 -9.534 1.00 32.66 180 LEU A CA 1
ATOM 1347 C C . LEU A 1 180 ? -22.178 -52.683 -11.032 1.00 32.66 180 LEU A C 1
ATOM 1349 O O . LEU A 1 180 ? -22.365 -53.563 -11.866 1.00 32.66 180 LEU A O 1
ATOM 1353 N N . GLN A 1 181 ? -21.585 -51.519 -11.328 1.00 32.34 181 GLN A N 1
ATOM 1354 C CA . GLN A 1 181 ? -20.445 -51.430 -12.251 1.00 32.34 181 GLN A CA 1
ATOM 1355 C C . GLN A 1 181 ? -19.432 -50.362 -11.787 1.00 32.34 181 GLN A C 1
ATOM 1357 O O . GLN A 1 181 ? -19.709 -49.169 -11.693 1.00 32.34 181 GLN A O 1
ATOM 1362 N N . SER A 1 182 ? -18.250 -50.876 -11.448 1.00 28.77 182 SER A N 1
ATOM 1363 C CA . SER A 1 182 ? -16.925 -50.258 -11.307 1.00 28.77 182 SER A CA 1
ATOM 1364 C C . SER A 1 182 ? -16.506 -49.508 -12.586 1.00 28.77 182 SER A C 1
ATOM 1366 O O . SER A 1 182 ? -16.938 -49.889 -13.663 1.00 28.77 182 SER A O 1
ATOM 1368 N N . SER A 1 183 ? -15.603 -48.528 -12.646 1.00 27.23 183 SER A N 1
ATOM 1369 C CA . SER A 1 183 ? -14.654 -47.936 -11.697 1.00 27.23 183 SER A CA 1
ATOM 1370 C C . SER A 1 183 ? -13.847 -46.876 -12.458 1.00 27.23 183 SER A C 1
ATOM 1372 O O . SER A 1 183 ? -13.323 -47.189 -13.525 1.00 27.23 183 SER A O 1
ATOM 1374 N N . SER A 1 184 ? -13.665 -45.685 -11.881 1.00 27.62 184 SER A N 1
ATOM 1375 C CA . SER A 1 184 ? -12.372 -44.968 -11.775 1.00 27.62 184 SER A CA 1
ATOM 1376 C C . SER A 1 184 ? -12.591 -43.489 -11.450 1.00 27.62 184 SER A C 1
ATOM 1378 O O . SER A 1 184 ? -12.339 -42.606 -12.264 1.00 27.62 184 SER A O 1
ATOM 1380 N N . ALA A 1 185 ? -13.021 -43.201 -10.221 1.00 29.81 185 ALA A N 1
ATOM 1381 C CA . ALA A 1 185 ? -12.893 -41.866 -9.647 1.00 29.81 185 ALA A CA 1
ATOM 1382 C C . ALA A 1 185 ? -11.738 -41.894 -8.644 1.00 29.81 185 ALA A C 1
ATOM 1384 O O . ALA A 1 185 ? -11.835 -42.453 -7.550 1.00 29.81 185 ALA A O 1
ATOM 1385 N N . LYS A 1 186 ? -10.603 -41.333 -9.068 1.00 28.83 186 LYS A N 1
ATOM 1386 C CA . LYS A 1 186 ? -9.431 -41.084 -8.230 1.00 28.83 186 LYS A CA 1
ATOM 1387 C C . LYS A 1 186 ? -9.863 -40.325 -6.972 1.00 28.83 186 LYS A C 1
ATOM 1389 O O . LYS A 1 186 ? -10.462 -39.258 -7.062 1.00 28.83 186 LYS A O 1
ATOM 1394 N N . ARG A 1 187 ? -9.505 -40.879 -5.810 1.00 29.02 187 ARG A N 1
ATOM 1395 C CA . ARG A 1 187 ? -9.520 -40.221 -4.497 1.00 29.02 187 ARG A CA 1
ATOM 1396 C C . ARG A 1 187 ? -8.992 -38.787 -4.623 1.00 29.02 187 ARG A C 1
ATOM 1398 O O . ARG A 1 187 ? -7.804 -38.586 -4.876 1.00 29.02 187 ARG A O 1
ATOM 1405 N N . ALA A 1 188 ? -9.866 -37.807 -4.406 1.00 34.78 188 ALA A N 1
ATOM 1406 C CA . ALA A 1 188 ? -9.481 -36.422 -4.189 1.00 34.78 188 ALA A CA 1
ATOM 1407 C C . ALA A 1 188 ? -8.747 -36.335 -2.845 1.00 34.78 188 ALA A C 1
ATOM 1409 O O . ALA A 1 188 ? -9.346 -36.318 -1.771 1.00 34.78 188 ALA A O 1
ATOM 1410 N N . LYS A 1 189 ? -7.417 -36.354 -2.914 1.00 34.12 189 LYS A N 1
ATOM 1411 C CA . LYS A 1 189 ? -6.540 -36.013 -1.799 1.00 34.12 189 LYS A CA 1
ATOM 1412 C C . LYS A 1 189 ? -6.679 -34.505 -1.598 1.00 34.12 189 LYS A C 1
ATOM 1414 O O . LYS A 1 189 ? -6.336 -33.741 -2.495 1.00 34.12 189 LYS A O 1
ATOM 1419 N N . GLY A 1 190 ? -7.236 -34.096 -0.460 1.00 39.84 190 GLY A N 1
ATOM 1420 C CA . GLY A 1 190 ? -7.364 -32.694 -0.083 1.00 39.84 190 GLY A CA 1
ATOM 1421 C C . GLY A 1 190 ? -5.992 -32.033 -0.015 1.00 39.84 190 GLY A C 1
ATOM 1422 O O . GLY A 1 190 ? -5.260 -32.198 0.955 1.00 39.84 190 GLY A O 1
ATOM 1423 N N . THR A 1 191 ? -5.642 -31.292 -1.057 1.00 35.25 191 THR A N 1
ATOM 1424 C CA . THR A 1 191 ? -4.605 -30.271 -1.013 1.00 35.25 191 THR A CA 1
ATOM 1425 C C . THR A 1 191 ? -5.293 -28.964 -0.649 1.00 35.25 191 THR A C 1
ATOM 1427 O O . THR A 1 191 ? -6.094 -28.437 -1.421 1.00 35.25 191 THR A O 1
ATOM 1430 N N . LYS A 1 192 ? -4.996 -28.435 0.545 1.00 43.78 192 LYS A N 1
ATOM 1431 C CA . LYS A 1 192 ? -5.129 -26.997 0.812 1.00 43.78 192 LYS A CA 1
ATOM 1432 C C . LYS A 1 192 ? -4.351 -26.305 -0.311 1.00 43.78 192 LYS A C 1
ATOM 1434 O O . LYS A 1 192 ? -3.127 -26.352 -0.318 1.00 43.78 192 LYS A O 1
ATOM 1439 N N . ARG A 1 193 ? -5.048 -25.779 -1.320 1.00 43.72 193 ARG A N 1
ATOM 1440 C CA . ARG A 1 193 ? -4.426 -24.950 -2.352 1.00 43.72 193 ARG A CA 1
ATOM 1441 C C . ARG A 1 193 ? -4.074 -23.635 -1.674 1.00 43.72 193 ARG A C 1
ATOM 1443 O O . ARG A 1 193 ? -4.956 -22.829 -1.399 1.00 43.72 193 ARG A O 1
ATOM 1450 N N . GLU A 1 194 ? -2.802 -23.473 -1.341 1.00 49.16 194 GLU A N 1
ATOM 1451 C CA . GLU A 1 194 ? -2.215 -22.154 -1.139 1.00 49.16 194 GLU A CA 1
ATOM 1452 C C . GLU A 1 194 ? -2.477 -21.359 -2.419 1.00 49.16 194 GLU A C 1
ATOM 1454 O O . GLU A 1 194 ? -2.173 -21.818 -3.524 1.00 49.16 194 GLU A O 1
ATOM 1459 N N . VAL A 1 195 ? -3.153 -20.221 -2.285 1.00 58.88 195 VAL A N 1
ATOM 1460 C CA . VAL A 1 195 ? -3.359 -19.313 -3.406 1.00 58.88 195 VAL A CA 1
ATOM 1461 C C . VAL A 1 195 ? -2.135 -18.409 -3.362 1.00 58.88 195 VAL A C 1
ATOM 1463 O O . VAL A 1 195 ? -2.007 -17.584 -2.471 1.00 58.88 195 VAL A O 1
ATOM 1466 N N . GLY A 1 196 ? -1.167 -18.600 -4.257 1.00 80.06 196 GLY A N 1
ATOM 1467 C CA . GLY A 1 196 ? 0.096 -17.838 -4.212 1.00 80.06 196 GLY A CA 1
ATOM 1468 C C . GLY A 1 196 ? -0.065 -16.312 -4.355 1.00 80.06 196 GLY A C 1
ATOM 1469 O O . GLY A 1 196 ? 0.910 -15.576 -4.236 1.00 80.06 196 GLY A O 1
ATOM 1470 N N . GLU A 1 197 ? -1.278 -15.821 -4.624 1.00 91.88 197 GLU A N 1
ATOM 1471 C CA . GLU A 1 197 ? -1.622 -14.415 -4.847 1.00 91.88 197 GLU A CA 1
ATOM 1472 C C . GLU A 1 197 ? -2.902 -14.066 -4.075 1.00 91.88 197 GLU A C 1
ATOM 1474 O O . GLU A 1 197 ? -3.799 -14.900 -3.948 1.00 91.88 197 GLU A O 1
ATOM 1479 N N . ALA A 1 198 ? -3.009 -12.832 -3.578 1.00 94.00 198 ALA A N 1
ATOM 1480 C CA . ALA A 1 198 ? -4.247 -12.349 -2.972 1.00 94.00 198 ALA A CA 1
ATOM 1481 C C . ALA A 1 198 ? -5.261 -12.008 -4.069 1.00 94.00 198 ALA A C 1
ATOM 1483 O O . ALA A 1 198 ? -4.890 -11.441 -5.097 1.00 94.00 198 ALA A O 1
ATOM 1484 N N . MET A 1 199 ? -6.538 -12.303 -3.845 1.00 94.56 199 MET A N 1
ATOM 1485 C CA . MET A 1 199 ? -7.623 -11.932 -4.753 1.00 94.56 199 MET A CA 1
ATOM 1486 C C . MET A 1 199 ? -8.609 -10.984 -4.077 1.00 94.56 199 MET A C 1
ATOM 1488 O O . MET A 1 199 ? -9.046 -11.243 -2.960 1.00 94.56 199 MET A O 1
ATOM 1492 N N . VAL A 1 200 ? -8.970 -9.895 -4.754 1.00 94.44 200 VAL A N 1
ATOM 1493 C CA . VAL A 1 200 ? -10.015 -8.954 -4.318 1.00 94.44 200 VAL A CA 1
ATOM 1494 C C . VAL A 1 200 ? -10.788 -8.515 -5.554 1.00 94.44 200 VAL A C 1
ATOM 1496 O O . VAL A 1 200 ? -10.180 -8.090 -6.532 1.00 94.44 200 VAL A O 1
ATOM 1499 N N . GLU A 1 201 ? -12.115 -8.677 -5.543 1.00 88.25 201 GLU A N 1
ATOM 1500 C CA . GLU A 1 201 ? -13.010 -8.271 -6.646 1.00 88.25 201 GLU A CA 1
ATOM 1501 C C . GLU A 1 201 ? -12.572 -8.791 -8.036 1.00 88.25 201 GLU A C 1
ATOM 1503 O O . GLU A 1 201 ? -12.675 -8.110 -9.051 1.00 88.25 201 GLU A O 1
ATOM 1508 N N . GLY A 1 202 ? -12.033 -10.015 -8.090 1.00 87.81 202 GLY A N 1
ATOM 1509 C CA . GLY A 1 202 ? -11.534 -10.635 -9.327 1.00 87.81 202 GLY A CA 1
ATOM 1510 C C . GLY A 1 202 ? -10.130 -10.190 -9.760 1.00 87.81 202 GLY A C 1
ATOM 1511 O O . GLY A 1 202 ? -9.538 -10.828 -10.631 1.00 87.81 202 GLY A O 1
ATOM 1512 N N . SER A 1 203 ? -9.559 -9.171 -9.117 1.00 92.56 203 SER A N 1
ATOM 1513 C CA . SER A 1 203 ? -8.178 -8.729 -9.328 1.00 92.56 203 SER A CA 1
ATOM 1514 C C . SER A 1 203 ? -7.203 -9.550 -8.487 1.00 92.56 203 SER A C 1
ATOM 1516 O O . SER A 1 203 ? -7.507 -9.921 -7.352 1.00 92.56 203 SER A O 1
ATOM 1518 N N . ARG A 1 204 ? -6.024 -9.845 -9.046 1.00 94.12 204 ARG A N 1
ATOM 1519 C CA . ARG A 1 204 ? -4.959 -10.623 -8.392 1.00 94.12 204 ARG A CA 1
ATOM 1520 C C . ARG A 1 204 ? -3.808 -9.714 -7.984 1.00 94.12 204 ARG A C 1
ATOM 1522 O O . ARG A 1 204 ? -3.394 -8.875 -8.778 1.00 94.12 204 ARG A O 1
ATOM 1529 N N . TYR A 1 205 ? -3.275 -9.935 -6.787 1.00 96.38 205 TYR A N 1
ATOM 1530 C CA . TYR A 1 205 ? -2.218 -9.125 -6.194 1.00 96.38 205 TYR A CA 1
ATOM 1531 C C . TYR A 1 205 ? -1.076 -9.994 -5.673 1.00 96.38 205 TYR A C 1
ATOM 1533 O O . TYR A 1 205 ? -1.263 -10.862 -4.813 1.00 96.38 205 TYR A O 1
ATOM 1541 N N . LYS A 1 206 ? 0.138 -9.714 -6.152 1.00 96.00 206 LYS A N 1
ATOM 1542 C CA . LYS A 1 206 ? 1.371 -10.304 -5.612 1.00 96.00 206 LYS A CA 1
ATOM 1543 C C . LYS A 1 206 ? 1.853 -9.481 -4.435 1.00 96.00 206 LYS A C 1
ATOM 1545 O O . LYS A 1 206 ? 2.288 -8.347 -4.599 1.00 96.00 206 LYS A O 1
ATOM 1550 N N . VAL A 1 207 ? 1.753 -10.048 -3.244 1.00 96.25 207 VAL A N 1
ATOM 1551 C CA . VAL A 1 207 ? 1.875 -9.292 -1.994 1.00 96.25 207 VAL A CA 1
ATOM 1552 C C . VAL A 1 207 ? 3.070 -9.750 -1.178 1.00 96.25 207 VAL A C 1
ATOM 1554 O O . VAL A 1 207 ? 3.588 -10.843 -1.384 1.00 96.25 207 VAL A O 1
ATOM 1557 N N . VAL A 1 208 ? 3.514 -8.899 -0.259 1.00 96.75 208 VAL A N 1
ATOM 1558 C CA . VAL A 1 208 ? 4.585 -9.200 0.701 1.00 96.75 208 VAL A CA 1
ATOM 1559 C C . VAL A 1 208 ? 3.993 -9.503 2.081 1.00 96.75 208 VAL A C 1
ATOM 1561 O O . VAL A 1 208 ? 2.792 -9.345 2.306 1.00 96.75 208 VAL A O 1
ATOM 1564 N N . TRP A 1 209 ? 4.815 -9.938 3.031 1.00 96.69 209 TRP A N 1
ATOM 1565 C CA . TRP A 1 209 ? 4.325 -10.332 4.351 1.00 96.69 209 TRP A CA 1
ATOM 1566 C C . TRP A 1 209 ? 3.740 -9.159 5.151 1.00 96.69 209 TRP A C 1
ATOM 1568 O O . TRP A 1 209 ? 2.666 -9.278 5.739 1.00 96.69 209 TRP A O 1
ATOM 1578 N N . SER A 1 210 ? 4.408 -8.008 5.141 1.00 97.62 210 SER A N 1
ATOM 1579 C CA . SER A 1 210 ? 4.002 -6.824 5.910 1.00 97.62 210 SER A CA 1
ATOM 1580 C C . SER A 1 210 ? 2.589 -6.323 5.584 1.00 97.62 210 SER A C 1
ATOM 1582 O O . SER A 1 210 ? 1.868 -5.917 6.496 1.00 97.62 210 SER A O 1
ATOM 1584 N N . VAL A 1 211 ? 2.137 -6.402 4.324 1.00 98.25 211 VAL A N 1
ATOM 1585 C CA . VAL A 1 211 ? 0.753 -6.025 3.978 1.00 98.25 211 VAL A CA 1
ATOM 1586 C C . VAL A 1 211 ? -0.262 -7.062 4.466 1.00 98.25 211 VAL A C 1
ATOM 1588 O O . VAL A 1 211 ? -1.353 -6.692 4.888 1.00 98.25 211 VAL A O 1
ATOM 1591 N N . LEU A 1 212 ? 0.092 -8.353 4.490 1.00 97.06 212 LEU A N 1
ATOM 1592 C CA . LEU A 1 212 ? -0.771 -9.395 5.061 1.00 97.06 212 LEU A CA 1
ATOM 1593 C C . LEU A 1 212 ? -0.944 -9.205 6.570 1.00 97.06 212 LEU A C 1
ATOM 1595 O O . LEU A 1 212 ? -2.064 -9.305 7.071 1.00 97.06 212 LEU A O 1
ATOM 1599 N N . LEU A 1 213 ? 0.143 -8.873 7.271 1.00 97.94 213 LEU A N 1
ATOM 1600 C CA . LEU A 1 213 ? 0.106 -8.528 8.690 1.00 97.94 213 LEU A CA 1
ATOM 1601 C C . LEU A 1 213 ? -0.781 -7.300 8.941 1.00 97.94 213 LEU A C 1
ATOM 1603 O O . LEU A 1 213 ? -1.631 -7.334 9.828 1.00 97.94 213 LEU A O 1
ATOM 1607 N N . LEU A 1 214 ? -0.637 -6.242 8.133 1.00 98.50 214 LEU A N 1
ATOM 1608 C CA . LEU A 1 214 ? -1.507 -5.065 8.207 1.00 98.50 214 LEU A CA 1
ATOM 1609 C C . LEU A 1 214 ? -2.987 -5.457 8.062 1.00 98.50 214 LEU A C 1
ATOM 1611 O O . LEU A 1 214 ? -3.817 -5.015 8.855 1.00 98.50 214 LEU A O 1
ATOM 1615 N N . MET A 1 215 ? -3.329 -6.300 7.082 1.00 97.25 215 MET A N 1
ATOM 1616 C CA . MET A 1 215 ? -4.712 -6.749 6.890 1.00 97.25 215 MET A CA 1
ATOM 1617 C C . MET A 1 215 ? -5.224 -7.563 8.080 1.00 97.25 215 MET A C 1
ATOM 1619 O O . MET A 1 215 ? -6.358 -7.366 8.508 1.00 97.25 215 MET A O 1
ATOM 1623 N N . GLU A 1 216 ? -4.400 -8.426 8.672 1.00 95.81 216 GLU A N 1
ATOM 1624 C CA . GLU A 1 216 ? -4.761 -9.163 9.887 1.00 95.81 216 GLU A CA 1
ATOM 1625 C C . GLU A 1 216 ? -5.038 -8.222 11.072 1.00 95.81 216 GLU A C 1
ATOM 1627 O O . GLU A 1 216 ? -6.042 -8.379 11.776 1.00 95.81 216 GLU A O 1
ATOM 1632 N N . MET A 1 217 ? -4.207 -7.191 11.248 1.00 97.88 217 MET A N 1
ATOM 1633 C CA . MET A 1 217 ? -4.399 -6.165 12.275 1.00 97.88 217 MET A CA 1
ATOM 1634 C C . MET A 1 217 ? -5.707 -5.392 12.072 1.00 97.88 217 MET A C 1
ATOM 1636 O O . MET A 1 217 ? -6.483 -5.253 13.022 1.00 97.88 217 MET A O 1
ATOM 1640 N N . VAL A 1 218 ? -5.988 -4.954 10.839 1.00 97.75 218 VAL A N 1
ATOM 1641 C CA . VAL A 1 218 ? -7.234 -4.256 10.477 1.00 97.75 218 VAL A CA 1
ATOM 1642 C C . VAL A 1 218 ? -8.451 -5.143 10.731 1.00 97.75 218 VAL A C 1
ATOM 1644 O O . VAL A 1 218 ? -9.415 -4.702 11.351 1.00 97.75 218 VAL A O 1
ATOM 1647 N N . MET A 1 219 ? -8.405 -6.412 10.326 1.00 94.94 219 MET A N 1
ATOM 1648 C CA . MET A 1 219 ? -9.497 -7.364 10.549 1.00 94.94 219 MET A CA 1
ATOM 1649 C C . MET A 1 219 ? -9.748 -7.612 12.034 1.00 94.94 219 MET A C 1
ATOM 1651 O O . MET A 1 219 ? -10.898 -7.670 12.476 1.00 94.94 219 MET A O 1
ATOM 1655 N N . SER A 1 220 ? -8.680 -7.699 12.830 1.00 94.31 220 SER A N 1
ATOM 1656 C CA . SER A 1 220 ? -8.815 -7.810 14.277 1.00 94.31 220 SER A CA 1
ATOM 1657 C C . SER A 1 220 ? -9.437 -6.560 14.903 1.00 94.31 220 SER A C 1
ATOM 1659 O O . SER A 1 220 ? -10.200 -6.700 15.857 1.00 94.31 220 SER A O 1
ATOM 1661 N N . LEU A 1 221 ? -9.131 -5.366 14.394 1.00 96.25 221 LEU A N 1
ATOM 1662 C CA . LEU A 1 221 ? -9.718 -4.108 14.857 1.00 96.25 221 LEU A CA 1
ATOM 1663 C C . LEU A 1 221 ? -11.198 -3.991 14.466 1.00 96.25 221 LEU A C 1
ATOM 1665 O O . LEU A 1 221 ? -12.021 -3.630 15.305 1.00 96.25 221 LEU A O 1
ATOM 1669 N N . LEU A 1 222 ? -11.566 -4.386 13.244 1.00 95.31 222 LEU A N 1
ATOM 1670 C CA . LEU A 1 222 ? -12.967 -4.466 12.815 1.00 95.31 222 LEU A CA 1
ATOM 1671 C C . LEU A 1 222 ? -13.779 -5.410 13.716 1.00 95.31 222 LEU A C 1
ATOM 1673 O O . LEU A 1 222 ? -14.888 -5.067 14.125 1.00 95.31 222 LEU A O 1
ATOM 1677 N N . ALA A 1 223 ? -13.216 -6.562 14.092 1.00 92.94 223 ALA A N 1
ATOM 1678 C CA . ALA A 1 223 ? -13.850 -7.472 15.046 1.00 92.94 223 ALA A CA 1
ATOM 1679 C C . ALA A 1 223 ? -14.048 -6.826 16.432 1.00 92.94 223 ALA A C 1
ATOM 1681 O O . ALA A 1 223 ? -15.091 -7.032 17.056 1.00 92.94 223 ALA A O 1
ATOM 1682 N N . THR A 1 224 ? -13.090 -6.013 16.898 1.00 93.38 224 THR A N 1
ATOM 1683 C CA . THR A 1 224 ? -13.235 -5.222 18.131 1.00 93.38 224 THR A CA 1
ATOM 1684 C C . THR A 1 224 ? -14.388 -4.221 18.018 1.00 93.38 224 THR A C 1
ATOM 1686 O O . THR A 1 224 ? -15.210 -4.166 18.926 1.00 93.38 224 THR A O 1
ATOM 1689 N N . ALA A 1 225 ? -14.504 -3.473 16.914 1.00 94.25 225 ALA A N 1
ATOM 1690 C CA . ALA A 1 225 ? -15.595 -2.506 16.725 1.00 94.25 225 ALA A CA 1
ATOM 1691 C C . ALA A 1 225 ? -16.981 -3.165 16.700 1.00 94.25 225 ALA A C 1
ATOM 1693 O O . ALA A 1 225 ? -17.930 -2.601 17.233 1.00 94.25 225 ALA A O 1
ATOM 1694 N N . ALA A 1 226 ? -17.096 -4.362 16.122 1.00 92.12 226 ALA A N 1
ATOM 1695 C CA . ALA A 1 226 ? -18.361 -5.090 16.096 1.00 92.12 226 ALA A CA 1
ATOM 1696 C C . ALA A 1 226 ? -18.799 -5.603 17.469 1.00 92.12 226 ALA A C 1
ATOM 1698 O O . ALA A 1 226 ? -19.992 -5.631 17.758 1.00 92.12 226 ALA A O 1
ATOM 1699 N N . HIS A 1 227 ? -17.853 -6.017 18.317 1.00 90.81 227 HIS A N 1
ATOM 1700 C CA . HIS A 1 227 ? -18.185 -6.468 19.668 1.00 90.81 227 HIS A CA 1
ATOM 1701 C C . HIS A 1 227 ? -18.358 -5.301 20.650 1.00 90.81 227 HIS A C 1
ATOM 1703 O O . HIS A 1 227 ? -19.218 -5.351 21.525 1.00 90.81 227 HIS A O 1
ATOM 1709 N N . PHE A 1 228 ? -17.583 -4.228 20.480 1.00 92.12 228 PHE A N 1
ATOM 1710 C CA . PHE A 1 228 ? -17.639 -3.022 21.302 1.00 92.12 228 PHE A CA 1
ATOM 1711 C C . PHE A 1 228 ? -17.997 -1.795 20.441 1.00 92.12 228 PHE A C 1
ATOM 1713 O O . PHE A 1 228 ? -17.119 -0.974 20.160 1.00 92.12 228 PHE A O 1
ATOM 1720 N N . PRO A 1 229 ? -19.274 -1.597 20.049 1.00 90.62 229 PRO A N 1
ATOM 1721 C CA . PRO A 1 229 ? -19.676 -0.479 19.183 1.00 90.62 229 PRO A CA 1
ATOM 1722 C C . PRO A 1 229 ? -19.316 0.905 19.740 1.00 90.62 229 PRO A C 1
ATOM 1724 O O . PRO A 1 229 ? -19.048 1.842 18.993 1.00 90.62 229 PRO A O 1
ATOM 1727 N N . MET A 1 230 ? -19.239 1.040 21.068 1.00 92.12 230 MET A N 1
ATOM 1728 C CA . MET A 1 230 ? -18.778 2.260 21.745 1.00 92.12 230 MET A CA 1
ATOM 1729 C C . MET A 1 230 ? -17.321 2.643 21.452 1.00 92.12 230 MET A C 1
ATOM 1731 O O . MET A 1 230 ? -16.947 3.785 21.694 1.00 92.12 230 MET A O 1
ATOM 1735 N N . LEU A 1 231 ? -16.512 1.703 20.958 1.00 95.50 231 LEU A N 1
ATOM 1736 C CA . LEU A 1 231 ? -15.128 1.921 20.543 1.00 95.50 231 LEU A CA 1
ATOM 1737 C C . LEU A 1 231 ? -15.004 2.125 19.030 1.00 95.50 231 LEU A C 1
ATOM 1739 O O . LEU A 1 231 ? -13.894 2.304 18.541 1.00 95.50 231 LEU A O 1
ATOM 1743 N N . ALA A 1 232 ? -16.098 2.090 18.261 1.00 95.50 232 ALA A N 1
ATOM 1744 C CA . ALA A 1 232 ? -16.035 2.132 16.799 1.00 95.50 232 ALA A CA 1
ATOM 1745 C C . ALA A 1 232 ? -15.311 3.383 16.267 1.00 95.50 232 ALA A C 1
ATOM 1747 O O . ALA A 1 232 ? -14.566 3.297 15.290 1.00 95.50 232 ALA A O 1
ATOM 1748 N N . THR A 1 233 ? -15.474 4.536 16.928 1.00 96.44 233 THR A N 1
ATOM 1749 C CA . THR A 1 233 ? -14.755 5.773 16.582 1.00 96.44 233 THR A CA 1
ATOM 1750 C C . THR A 1 233 ? -13.260 5.678 16.871 1.00 96.44 233 THR A C 1
ATOM 1752 O O . THR A 1 233 ? -12.459 6.095 16.039 1.00 96.44 233 THR A O 1
ATOM 1755 N N . ASP A 1 234 ? -12.877 5.107 18.016 1.00 97.06 234 ASP A N 1
ATOM 1756 C CA . ASP A 1 234 ? -11.472 4.908 18.385 1.00 97.06 234 ASP A CA 1
ATOM 1757 C C . ASP A 1 234 ? -10.811 3.893 17.429 1.00 97.06 234 ASP A C 1
ATOM 1759 O O . ASP A 1 234 ? -9.714 4.120 16.922 1.00 97.06 234 ASP A O 1
ATOM 1763 N N . VAL A 1 235 ? -11.516 2.806 17.100 1.00 97.94 235 VAL A N 1
ATOM 1764 C CA . VAL A 1 235 ? -11.079 1.782 16.140 1.00 97.94 235 VAL A CA 1
ATOM 1765 C C . VAL A 1 235 ? -10.857 2.365 14.744 1.00 97.94 235 VAL A C 1
ATOM 1767 O O . VAL A 1 235 ? -9.843 2.054 14.119 1.00 97.94 235 VAL A O 1
ATOM 1770 N N . LEU A 1 236 ? -11.764 3.218 14.254 1.00 97.88 236 LEU A N 1
ATOM 1771 C CA . LEU A 1 236 ? -11.591 3.911 12.975 1.00 97.88 236 LEU A CA 1
ATOM 1772 C C . LEU A 1 236 ? -10.259 4.674 12.943 1.00 97.88 236 LEU A C 1
ATOM 1774 O O . LEU A 1 236 ? -9.490 4.515 11.996 1.00 97.88 236 LEU A O 1
ATOM 1778 N N . GLN A 1 237 ? -9.960 5.450 13.988 1.00 97.88 237 GLN A N 1
ATOM 1779 C CA . GLN A 1 237 ? -8.708 6.207 14.073 1.00 97.88 237 GLN A CA 1
ATOM 1780 C C . GLN A 1 237 ? -7.481 5.285 14.077 1.00 97.88 237 GLN A C 1
ATOM 1782 O O . GLN A 1 237 ? -6.503 5.567 13.385 1.00 97.88 237 GLN A O 1
ATOM 1787 N N . ARG A 1 238 ? -7.547 4.147 14.781 1.00 98.38 238 ARG A N 1
ATOM 1788 C CA . ARG A 1 238 ? -6.455 3.156 14.822 1.00 98.38 238 ARG A CA 1
ATOM 1789 C C . ARG A 1 238 ? -6.202 2.501 13.466 1.00 98.38 238 ARG A C 1
ATOM 1791 O O . ARG A 1 238 ? -5.052 2.353 13.057 1.00 98.38 238 ARG A O 1
ATOM 1798 N N . ILE A 1 239 ? -7.264 2.172 12.730 1.00 98.62 239 ILE A N 1
ATOM 1799 C CA . ILE A 1 239 ? -7.159 1.644 11.363 1.00 98.62 239 ILE A CA 1
ATOM 1800 C C . ILE A 1 239 ? -6.528 2.687 10.431 1.00 98.62 239 ILE A C 1
ATOM 1802 O O . ILE A 1 239 ? -5.599 2.355 9.695 1.00 98.62 239 ILE A O 1
ATOM 1806 N N . VAL A 1 240 ? -6.985 3.943 10.481 1.00 98.56 240 VAL A N 1
ATOM 1807 C CA . VAL A 1 240 ? -6.410 5.047 9.688 1.00 98.56 240 VAL A CA 1
ATOM 1808 C C . VAL A 1 240 ? -4.914 5.200 9.974 1.00 98.56 240 VAL A C 1
ATOM 1810 O O . VAL A 1 240 ? -4.119 5.310 9.040 1.00 98.56 240 VAL A O 1
ATOM 1813 N N . GLU A 1 241 ? -4.516 5.159 11.246 1.00 98.62 241 GLU A N 1
ATOM 1814 C CA . GLU A 1 241 ? -3.119 5.282 11.665 1.00 98.62 241 GLU A CA 1
ATOM 1815 C C . GLU A 1 241 ? -2.248 4.122 11.156 1.00 98.62 241 GLU A C 1
ATOM 1817 O O . GLU A 1 241 ? -1.194 4.372 10.573 1.00 98.62 241 GLU A O 1
ATOM 1822 N N . LEU A 1 242 ? -2.701 2.868 11.282 1.00 98.69 242 LEU A N 1
ATOM 1823 C CA . LEU A 1 242 ? -1.978 1.692 10.774 1.00 98.69 242 LEU A CA 1
ATOM 1824 C C . LEU A 1 242 ? -1.794 1.732 9.255 1.00 98.69 242 LEU A C 1
ATOM 1826 O O . LEU A 1 242 ? -0.697 1.496 8.742 1.00 98.69 242 LEU A O 1
ATOM 1830 N N . VAL A 1 243 ? -2.864 2.052 8.525 1.00 98.69 243 VAL A N 1
ATOM 1831 C CA . VAL A 1 243 ? -2.829 2.112 7.061 1.00 98.69 243 VAL A CA 1
ATOM 1832 C C . VAL A 1 243 ? -1.930 3.263 6.596 1.00 98.69 243 VAL A C 1
ATOM 1834 O O . VAL A 1 243 ? -1.145 3.091 5.660 1.00 98.69 243 VAL A O 1
ATOM 1837 N N . ARG A 1 244 ? -1.962 4.419 7.269 1.00 98.56 244 ARG A N 1
ATOM 1838 C CA . ARG A 1 244 ? -1.053 5.538 6.979 1.00 98.56 244 ARG A CA 1
ATOM 1839 C C . ARG A 1 244 ? 0.403 5.201 7.311 1.00 98.56 244 ARG A C 1
ATOM 1841 O O . ARG A 1 244 ? 1.292 5.532 6.526 1.00 98.56 244 ARG A O 1
ATOM 1848 N N . LEU A 1 245 ? 0.651 4.527 8.436 1.00 98.56 245 LEU A N 1
ATOM 1849 C CA . LEU A 1 245 ? 1.986 4.092 8.850 1.00 98.56 245 LEU A CA 1
ATOM 1850 C C . LEU A 1 245 ? 2.616 3.174 7.799 1.00 98.56 245 LEU A C 1
ATOM 1852 O O . LEU A 1 245 ? 3.755 3.416 7.395 1.00 98.56 245 LEU A O 1
ATOM 1856 N N . PHE A 1 246 ? 1.870 2.174 7.317 1.00 98.69 246 PHE A N 1
ATOM 1857 C CA . PHE A 1 246 ? 2.338 1.293 6.246 1.00 98.69 246 PHE A CA 1
ATOM 1858 C C . PHE A 1 246 ? 2.742 2.089 5.003 1.00 98.69 246 PHE A C 1
ATOM 1860 O O . PHE A 1 246 ? 3.846 1.902 4.497 1.00 98.69 246 PHE A O 1
ATOM 1867 N N . ASN A 1 247 ? 1.898 3.020 4.541 1.00 98.44 247 ASN A N 1
ATOM 1868 C CA . ASN A 1 247 ? 2.183 3.814 3.341 1.00 98.44 247 ASN A CA 1
ATOM 1869 C C . ASN A 1 247 ? 3.448 4.665 3.488 1.00 98.44 247 ASN A C 1
ATOM 1871 O O . ASN A 1 247 ? 4.319 4.674 2.614 1.00 98.44 247 ASN A O 1
ATOM 1875 N N . SER A 1 248 ? 3.554 5.366 4.620 1.00 97.50 248 SER A N 1
ATOM 1876 C CA . SER A 1 248 ? 4.684 6.240 4.932 1.00 97.50 248 SER A CA 1
ATOM 1877 C C . SER A 1 248 ? 5.991 5.449 4.990 1.00 97.50 248 SER A C 1
ATOM 1879 O O . SER A 1 248 ? 6.967 5.796 4.320 1.00 97.50 248 SER A O 1
ATOM 1881 N N . ARG A 1 249 ? 6.002 4.320 5.709 1.00 96.44 249 ARG A N 1
ATOM 1882 C CA . ARG A 1 249 ? 7.186 3.459 5.792 1.00 96.44 249 ARG A CA 1
ATOM 1883 C C . ARG A 1 249 ? 7.514 2.777 4.468 1.00 96.44 249 ARG A C 1
ATOM 1885 O O . ARG A 1 249 ? 8.683 2.764 4.099 1.00 96.44 249 ARG A O 1
ATOM 1892 N N . ALA A 1 250 ? 6.533 2.296 3.706 1.00 96.19 250 ALA A N 1
ATOM 1893 C CA . ALA A 1 250 ? 6.769 1.742 2.372 1.00 96.19 250 ALA A CA 1
ATOM 1894 C C . ALA A 1 250 ? 7.411 2.777 1.429 1.00 96.19 250 ALA A C 1
ATOM 1896 O O . ALA A 1 250 ? 8.365 2.455 0.721 1.00 96.19 250 ALA A O 1
ATOM 1897 N N . THR A 1 251 ? 6.956 4.035 1.480 1.00 94.62 251 THR A N 1
ATOM 1898 C CA . THR A 1 251 ? 7.557 5.147 0.721 1.00 94.62 251 THR A CA 1
ATOM 1899 C C . THR A 1 251 ? 9.030 5.325 1.092 1.00 94.62 251 THR A C 1
ATOM 1901 O O . THR A 1 251 ? 9.893 5.402 0.218 1.00 94.62 251 THR A O 1
ATOM 1904 N N . GLN A 1 252 ? 9.339 5.371 2.389 1.00 93.06 252 GLN A N 1
ATOM 1905 C CA . GLN A 1 252 ? 10.706 5.563 2.878 1.00 93.06 252 GLN A CA 1
ATOM 1906 C C . GLN A 1 252 ? 11.616 4.388 2.509 1.00 93.06 252 GLN A C 1
ATOM 1908 O O . GLN A 1 252 ? 12.724 4.578 2.010 1.00 93.06 252 GLN A O 1
ATOM 1913 N N . LEU A 1 253 ? 11.144 3.160 2.713 1.00 90.88 253 LEU A N 1
ATOM 1914 C CA . LEU A 1 253 ? 11.929 1.956 2.473 1.00 90.88 253 LEU A CA 1
ATOM 1915 C C . LEU A 1 253 ? 12.221 1.756 0.980 1.00 90.88 253 LEU A C 1
ATOM 1917 O O . LEU A 1 253 ? 13.351 1.420 0.622 1.00 90.88 253 LEU A O 1
ATOM 1921 N N . VAL A 1 254 ? 11.238 1.995 0.111 1.00 90.62 254 VAL A N 1
ATOM 1922 C CA . VAL A 1 254 ? 11.329 1.625 -1.308 1.00 90.62 254 VAL A CA 1
ATOM 1923 C C . VAL A 1 254 ? 11.700 2.811 -2.190 1.00 90.62 254 VAL A C 1
ATOM 1925 O O . VAL A 1 254 ? 12.663 2.715 -2.948 1.00 90.62 254 VAL A O 1
ATOM 1928 N N . LEU A 1 255 ? 10.983 3.937 -2.099 1.00 87.19 255 LEU A N 1
ATOM 1929 C CA . LEU A 1 255 ? 11.252 5.102 -2.950 1.00 87.19 255 LEU A CA 1
ATOM 1930 C C . LEU A 1 255 ? 12.453 5.919 -2.467 1.00 87.19 255 LEU A C 1
ATOM 1932 O O . LEU A 1 255 ? 13.215 6.412 -3.293 1.00 87.19 255 LEU A O 1
ATOM 1936 N N . GLN A 1 256 ? 12.640 6.057 -1.152 1.00 86.62 256 GLN A N 1
ATOM 1937 C CA . GLN A 1 256 ? 13.765 6.813 -0.576 1.00 86.62 256 GLN A CA 1
ATOM 1938 C C . GLN A 1 256 ? 14.981 5.927 -0.261 1.00 86.62 256 GLN A C 1
ATOM 1940 O O . GLN A 1 256 ? 15.889 6.353 0.447 1.00 86.62 256 GLN A O 1
ATOM 1945 N N . ALA A 1 257 ? 14.996 4.689 -0.771 1.00 77.94 257 ALA A N 1
ATOM 1946 C CA . ALA A 1 257 ? 16.058 3.704 -0.559 1.00 77.94 257 ALA A CA 1
ATOM 1947 C C . ALA A 1 257 ? 16.386 3.417 0.925 1.00 77.94 257 ALA A C 1
ATOM 1949 O O . ALA A 1 257 ? 17.467 2.917 1.249 1.00 77.94 257 ALA A O 1
ATOM 1950 N N . GLY A 1 258 ? 15.442 3.671 1.839 1.00 68.31 258 GLY A N 1
ATOM 1951 C CA . GLY A 1 258 ? 15.592 3.398 3.267 1.00 68.31 258 GLY A CA 1
ATOM 1952 C C . GLY A 1 258 ? 15.798 1.914 3.574 1.00 68.31 258 GLY A C 1
ATOM 1953 O O . GLY A 1 258 ? 16.468 1.583 4.550 1.00 68.31 258 GLY A O 1
ATOM 1954 N N . ALA A 1 259 ? 15.322 1.005 2.713 1.00 67.25 259 ALA A N 1
ATOM 1955 C CA . ALA A 1 259 ? 15.488 -0.430 2.933 1.00 67.25 259 ALA A CA 1
ATOM 1956 C C . ALA A 1 259 ? 16.958 -0.885 2.882 1.00 67.25 259 ALA A C 1
ATOM 1958 O O . ALA A 1 259 ? 17.287 -1.927 3.450 1.00 67.25 259 ALA A O 1
ATOM 1959 N N . ILE A 1 260 ? 17.849 -0.101 2.262 1.00 70.50 260 ILE A N 1
ATOM 1960 C CA . ILE A 1 260 ? 19.294 -0.375 2.246 1.00 70.50 260 ILE A CA 1
ATOM 1961 C C . ILE A 1 260 ? 19.888 -0.257 3.658 1.00 70.50 260 ILE A C 1
ATOM 1963 O O . ILE A 1 260 ? 20.736 -1.057 4.046 1.00 70.50 260 ILE A O 1
ATOM 1967 N N . HIS A 1 261 ? 19.387 0.697 4.445 1.00 72.06 261 HIS A N 1
ATOM 1968 C CA . HIS A 1 261 ? 19.832 0.977 5.814 1.00 72.06 261 HIS A CA 1
ATOM 1969 C C . HIS A 1 261 ? 18.971 0.280 6.882 1.00 72.06 261 HIS A C 1
ATOM 1971 O O . HIS A 1 261 ? 19.292 0.328 8.067 1.00 72.06 261 HIS A O 1
ATOM 1977 N N . SER A 1 262 ? 17.874 -0.357 6.466 1.00 73.12 262 SER A N 1
ATOM 1978 C CA . SER A 1 262 ? 16.967 -1.100 7.344 1.00 73.12 262 SER A CA 1
ATOM 1979 C C . SER A 1 262 ? 17.538 -2.460 7.770 1.00 73.12 262 SER A C 1
ATOM 1981 O O . SER A 1 262 ? 18.534 -2.947 7.222 1.00 73.12 262 SER A O 1
ATOM 1983 N N . ALA A 1 263 ? 16.863 -3.127 8.710 1.00 67.62 263 ALA A N 1
ATOM 1984 C CA . ALA A 1 263 ? 17.234 -4.467 9.166 1.00 67.62 263 ALA A CA 1
ATOM 1985 C C . ALA A 1 263 ? 17.211 -5.522 8.039 1.00 67.62 263 ALA A C 1
ATOM 1987 O O . ALA A 1 263 ? 17.930 -6.522 8.121 1.00 67.62 263 ALA A O 1
ATOM 1988 N N . ALA A 1 264 ? 16.450 -5.281 6.964 1.00 68.81 264 ALA A N 1
ATOM 1989 C CA . ALA A 1 264 ? 16.404 -6.126 5.775 1.00 68.81 264 ALA A CA 1
ATOM 1990 C C . ALA A 1 264 ? 17.736 -6.177 5.001 1.00 68.81 264 ALA A C 1
ATOM 1992 O O . ALA A 1 264 ? 17.972 -7.151 4.282 1.00 68.81 264 ALA A O 1
ATOM 1993 N N . ARG A 1 265 ? 18.609 -5.162 5.155 1.00 73.25 265 ARG A N 1
ATOM 1994 C CA . ARG A 1 265 ? 19.937 -5.052 4.513 1.00 73.25 265 ARG A CA 1
ATOM 1995 C C . ARG A 1 265 ? 19.919 -5.385 3.017 1.00 73.25 265 ARG A C 1
ATOM 1997 O O . ARG A 1 265 ? 20.753 -6.144 2.517 1.00 73.25 265 ARG A O 1
ATOM 2004 N N . LEU A 1 266 ? 18.948 -4.829 2.291 1.00 75.31 266 LEU A N 1
ATOM 2005 C CA . LEU A 1 266 ? 18.907 -4.963 0.837 1.00 75.31 266 LEU A CA 1
ATOM 2006 C C . LEU A 1 266 ? 20.086 -4.207 0.220 1.00 75.31 266 LEU A C 1
ATOM 2008 O O . LEU A 1 266 ? 20.284 -3.030 0.489 1.00 75.31 266 LEU A O 1
ATOM 2012 N N . THR A 1 267 ? 20.849 -4.857 -0.656 1.00 75.81 267 THR A N 1
ATOM 2013 C CA . THR A 1 267 ? 22.000 -4.211 -1.312 1.00 75.81 267 THR A CA 1
ATOM 2014 C C . THR A 1 267 ? 21.579 -3.136 -2.311 1.00 75.81 267 THR A C 1
ATOM 2016 O O . THR A 1 267 ? 22.307 -2.173 -2.529 1.00 75.81 267 THR A O 1
ATOM 2019 N N . LYS A 1 268 ? 20.404 -3.300 -2.932 1.00 83.50 268 LYS A N 1
ATOM 2020 C CA . LYS A 1 268 ? 19.804 -2.332 -3.854 1.00 83.50 268 LYS A CA 1
ATOM 2021 C C . LYS A 1 268 ? 18.290 -2.495 -3.940 1.00 83.50 268 LYS A C 1
ATOM 2023 O O . LYS A 1 268 ? 17.761 -3.604 -3.826 1.00 83.50 268 LYS A O 1
ATOM 2028 N N . ILE A 1 269 ? 17.597 -1.397 -4.231 1.00 86.75 269 ILE A N 1
ATOM 2029 C CA . ILE A 1 269 ? 16.196 -1.437 -4.654 1.00 86.75 269 ILE A CA 1
ATOM 2030 C C . ILE A 1 269 ? 16.147 -1.808 -6.137 1.00 86.75 269 ILE A C 1
ATOM 2032 O O . ILE A 1 269 ? 16.824 -1.204 -6.962 1.00 86.75 269 ILE A O 1
ATOM 2036 N N . THR A 1 270 ? 15.371 -2.838 -6.476 1.00 90.88 270 THR A N 1
ATOM 2037 C CA . THR A 1 270 ? 15.219 -3.322 -7.853 1.00 90.88 270 THR A CA 1
ATOM 2038 C C . THR A 1 270 ? 13.826 -2.996 -8.382 1.00 90.88 270 THR A C 1
ATOM 2040 O O . THR A 1 270 ? 12.898 -2.771 -7.603 1.00 90.88 270 THR A O 1
ATOM 2043 N N . ALA A 1 271 ? 13.646 -3.059 -9.705 1.00 92.31 271 ALA A N 1
ATOM 2044 C CA . ALA A 1 271 ? 12.329 -2.927 -10.328 1.00 92.31 271 ALA A CA 1
ATOM 2045 C C . ALA A 1 271 ? 11.305 -3.937 -9.775 1.00 92.31 271 ALA A C 1
ATOM 2047 O O . ALA A 1 271 ? 10.125 -3.622 -9.656 1.00 92.31 271 ALA A O 1
ATOM 2048 N N . LYS A 1 272 ? 11.759 -5.130 -9.361 1.00 94.00 272 LYS A N 1
ATOM 2049 C CA . LYS A 1 272 ? 10.900 -6.132 -8.719 1.00 94.00 272 LYS A CA 1
ATOM 2050 C C . LYS A 1 272 ? 10.366 -5.648 -7.368 1.00 94.00 272 LYS A C 1
ATOM 2052 O O . LYS A 1 272 ? 9.190 -5.859 -7.093 1.00 94.00 272 LYS A O 1
ATOM 2057 N N . HIS A 1 273 ? 11.201 -5.004 -6.547 1.00 94.75 273 HIS A N 1
ATOM 2058 C CA . HIS A 1 273 ? 10.763 -4.466 -5.254 1.00 94.75 273 HIS A CA 1
ATOM 2059 C C . HIS A 1 273 ? 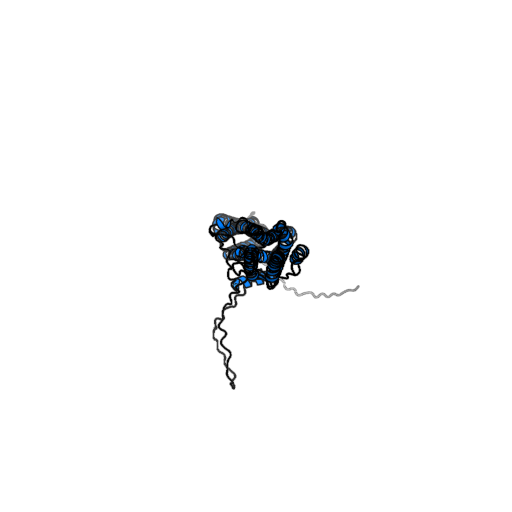9.695 -3.389 -5.464 1.00 94.75 273 HIS A C 1
ATOM 2061 O O . HIS A 1 273 ? 8.612 -3.510 -4.908 1.00 94.75 273 HIS A O 1
ATOM 2067 N N . LEU A 1 274 ? 9.953 -2.422 -6.355 1.00 95.44 274 LEU A N 1
ATOM 2068 C CA . LEU A 1 274 ? 8.983 -1.384 -6.729 1.00 95.44 274 LEU A CA 1
ATOM 2069 C C . LEU A 1 274 ? 7.655 -1.980 -7.221 1.00 95.44 274 LEU A C 1
ATOM 2071 O O . LEU A 1 274 ? 6.585 -1.518 -6.828 1.00 95.44 274 LEU A O 1
ATOM 2075 N N . ALA A 1 275 ? 7.712 -3.029 -8.045 1.00 96.62 275 ALA A N 1
ATOM 2076 C CA . ALA A 1 275 ? 6.518 -3.668 -8.586 1.00 96.62 275 ALA A CA 1
ATOM 2077 C C . ALA A 1 275 ? 5.693 -4.362 -7.491 1.00 96.62 275 ALA A C 1
ATOM 2079 O O . ALA A 1 275 ? 4.478 -4.197 -7.443 1.00 96.62 275 ALA A O 1
ATOM 2080 N N . LEU A 1 276 ? 6.343 -5.079 -6.570 1.00 96.25 276 LEU A N 1
ATOM 2081 C CA . LEU A 1 276 ? 5.662 -5.700 -5.430 1.00 96.25 276 LEU A CA 1
ATOM 2082 C C . LEU A 1 276 ? 5.081 -4.657 -4.469 1.00 96.25 276 LEU A C 1
ATOM 2084 O O . LEU A 1 276 ? 3.973 -4.839 -3.971 1.00 96.25 276 LEU A O 1
ATOM 2088 N N . THR A 1 277 ? 5.773 -3.537 -4.245 1.00 97.38 277 THR A N 1
ATOM 2089 C CA . THR A 1 277 ? 5.214 -2.412 -3.485 1.00 97.38 277 THR A CA 1
ATOM 2090 C C . THR A 1 277 ? 3.957 -1.878 -4.160 1.00 97.38 277 THR A C 1
ATOM 2092 O O . THR A 1 277 ? 2.927 -1.777 -3.503 1.00 97.38 277 THR A O 1
ATOM 2095 N N . SER A 1 278 ? 4.002 -1.627 -5.473 1.00 97.50 278 SER A N 1
ATOM 2096 C CA . SER A 1 278 ? 2.844 -1.196 -6.268 1.00 97.50 278 SER A CA 1
ATOM 2097 C C . SER A 1 278 ? 1.645 -2.149 -6.120 1.00 97.50 278 SER A C 1
ATOM 2099 O O . SER A 1 278 ? 0.528 -1.694 -5.867 1.00 97.50 278 SER A O 1
ATOM 2101 N N . GLN A 1 279 ? 1.877 -3.465 -6.161 1.00 97.75 279 GLN A N 1
ATOM 2102 C CA . GLN A 1 279 ? 0.848 -4.485 -5.923 1.00 97.75 279 GLN A CA 1
ATOM 2103 C C . GLN A 1 279 ? 0.261 -4.432 -4.506 1.00 97.75 279 GLN A C 1
ATOM 2105 O O . GLN A 1 279 ? -0.954 -4.530 -4.338 1.00 97.75 279 GLN A O 1
ATOM 2110 N N . CYS A 1 280 ? 1.097 -4.236 -3.483 1.00 98.19 280 CYS A N 1
ATOM 2111 C CA . CYS A 1 280 ? 0.638 -4.107 -2.099 1.00 98.19 280 CYS A CA 1
ATOM 2112 C C . CYS A 1 280 ? -0.201 -2.841 -1.891 1.00 98.19 280 CYS A C 1
ATOM 2114 O O . CYS A 1 280 ? -1.234 -2.901 -1.228 1.00 98.19 280 CYS A O 1
ATOM 2116 N N . LEU A 1 281 ? 0.204 -1.713 -2.488 1.00 98.19 281 LEU A N 1
ATOM 2117 C CA . LEU A 1 281 ? -0.597 -0.487 -2.481 1.00 98.19 281 LEU A CA 1
ATOM 2118 C C . LEU A 1 281 ? -1.945 -0.721 -3.173 1.00 98.19 281 LEU A C 1
ATOM 2120 O O . LEU A 1 281 ? -2.980 -0.335 -2.636 1.00 98.19 281 LEU A O 1
ATOM 2124 N N . GLY A 1 282 ? -1.937 -1.408 -4.320 1.00 97.56 282 GLY A N 1
ATOM 2125 C CA . GLY A 1 282 ? -3.141 -1.801 -5.053 1.00 97.56 282 GLY A CA 1
ATOM 2126 C C . GLY A 1 282 ? -4.119 -2.614 -4.205 1.00 97.56 282 GLY A C 1
ATOM 2127 O O . GLY A 1 282 ? -5.303 -2.284 -4.161 1.00 97.56 282 GLY A O 1
ATOM 2128 N N . LEU A 1 283 ? -3.622 -3.618 -3.475 1.00 97.94 283 LEU A N 1
ATOM 2129 C CA . LEU A 1 283 ? -4.442 -4.428 -2.572 1.00 97.94 283 LEU A CA 1
ATOM 2130 C C . LEU A 1 283 ? -5.104 -3.567 -1.485 1.00 97.94 283 LEU A C 1
ATOM 2132 O O . LEU A 1 283 ? -6.306 -3.675 -1.252 1.00 97.94 283 LEU A O 1
ATOM 2136 N N . VAL A 1 284 ? -4.334 -2.702 -0.818 1.00 98.44 284 VAL A N 1
ATOM 2137 C CA . VAL A 1 284 ? -4.871 -1.847 0.252 1.00 98.44 284 VAL A CA 1
ATOM 2138 C C . VAL A 1 284 ? -5.906 -0.865 -0.303 1.00 98.44 284 VAL A C 1
ATOM 2140 O O . VAL A 1 284 ? -6.969 -0.699 0.295 1.00 98.44 284 VAL A O 1
ATOM 2143 N N . MET A 1 285 ? -5.653 -0.268 -1.473 1.00 98.00 285 MET A N 1
ATOM 2144 C CA . MET A 1 285 ? -6.612 0.616 -2.147 1.00 98.00 285 MET A CA 1
ATOM 2145 C C . MET A 1 285 ? -7.928 -0.087 -2.497 1.00 98.00 285 MET A C 1
ATOM 2147 O O . MET A 1 285 ? -8.983 0.541 -2.380 1.00 98.00 285 MET A O 1
ATOM 2151 N N . ALA A 1 286 ? -7.874 -1.362 -2.895 1.00 97.69 286 ALA A N 1
ATOM 2152 C CA . ALA A 1 286 ? -9.056 -2.176 -3.177 1.00 97.69 286 ALA A CA 1
ATOM 2153 C C . ALA A 1 286 ? -9.844 -2.522 -1.901 1.00 97.69 286 ALA A C 1
ATOM 2155 O O . ALA A 1 286 ? -11.069 -2.573 -1.916 1.00 97.69 286 ALA A O 1
ATOM 2156 N N . LEU A 1 287 ? -9.164 -2.701 -0.764 1.00 97.88 287 LEU A N 1
ATOM 2157 C CA . LEU A 1 287 ? -9.806 -3.064 0.504 1.00 97.88 287 LEU A CA 1
ATOM 2158 C C . LEU A 1 287 ? -10.363 -1.868 1.288 1.00 97.88 287 LEU A C 1
ATOM 2160 O O . LEU A 1 287 ? -11.330 -2.027 2.036 1.00 97.88 287 LEU A O 1
ATOM 2164 N N . LEU A 1 288 ? -9.803 -0.667 1.115 1.00 97.94 288 LEU A N 1
ATOM 2165 C CA . LEU A 1 288 ? -10.232 0.548 1.822 1.00 97.94 288 LEU A CA 1
ATOM 2166 C C . LEU A 1 288 ? -11.743 0.852 1.714 1.00 97.94 288 LEU A C 1
ATOM 2168 O O . LEU A 1 288 ? -12.349 1.141 2.749 1.00 97.94 288 LEU A O 1
ATOM 2172 N N . PRO A 1 289 ? -12.399 0.743 0.540 1.00 97.06 289 PRO A N 1
ATOM 2173 C CA . PRO A 1 289 ? -13.852 0.893 0.426 1.00 97.06 289 PRO A CA 1
ATOM 2174 C C . PRO A 1 289 ? -14.644 -0.105 1.283 1.00 97.06 289 PRO A C 1
ATOM 2176 O O . PRO A 1 289 ? -15.633 0.273 1.913 1.00 97.06 289 PRO A O 1
ATOM 2179 N N . HIS A 1 290 ? -14.195 -1.359 1.368 1.00 97.06 290 HIS A N 1
ATOM 2180 C CA . HIS A 1 290 ? -14.853 -2.386 2.180 1.00 97.06 290 HIS A CA 1
ATOM 2181 C C . HIS A 1 290 ? -14.643 -2.152 3.680 1.00 97.06 290 HIS A C 1
ATOM 2183 O O . HIS A 1 290 ? -15.579 -2.295 4.466 1.00 97.06 290 HIS A O 1
ATOM 2189 N N . ILE A 1 291 ? -13.441 -1.721 4.083 1.00 97.69 291 ILE A N 1
ATOM 2190 C CA . ILE A 1 291 ? -13.141 -1.304 5.463 1.00 97.69 291 ILE A CA 1
ATOM 2191 C C . ILE A 1 291 ? -14.045 -0.132 5.863 1.00 97.69 291 ILE A C 1
ATOM 2193 O O . ILE A 1 291 ? -14.654 -0.147 6.936 1.00 97.69 291 ILE A O 1
ATOM 2197 N N . ARG A 1 292 ? -14.183 0.865 4.980 1.00 97.06 292 ARG A N 1
ATOM 2198 C CA . ARG A 1 292 ? -15.071 2.015 5.176 1.00 97.06 292 ARG A CA 1
ATOM 2199 C C . ARG A 1 292 ? -16.524 1.574 5.356 1.00 97.06 292 ARG A C 1
ATOM 2201 O O . ARG A 1 292 ? -17.175 2.030 6.294 1.00 97.06 292 ARG A O 1
ATOM 2208 N N . ALA A 1 293 ? -17.025 0.692 4.491 1.00 95.62 293 ALA A N 1
ATOM 2209 C CA . ALA A 1 293 ? -18.389 0.173 4.581 1.00 95.62 293 ALA A CA 1
ATOM 2210 C C . ALA A 1 293 ? -18.624 -0.593 5.896 1.00 95.62 293 ALA A C 1
ATOM 2212 O O . ALA A 1 293 ? -19.626 -0.365 6.575 1.00 95.62 293 ALA A O 1
ATOM 2213 N N . ALA A 1 294 ? -17.668 -1.434 6.302 1.00 95.25 294 ALA A N 1
ATOM 2214 C CA . ALA A 1 294 ? -17.729 -2.172 7.559 1.00 95.25 294 ALA A CA 1
ATOM 2215 C C . ALA A 1 294 ? -17.800 -1.230 8.775 1.00 95.25 294 ALA A C 1
ATOM 2217 O O . ALA A 1 294 ? -18.650 -1.410 9.644 1.00 95.25 294 ALA A O 1
ATOM 2218 N N . LEU A 1 295 ? -16.960 -0.192 8.827 1.00 95.44 295 LEU A N 1
ATOM 2219 C CA . LEU A 1 295 ? -16.975 0.794 9.915 1.00 95.44 295 LEU A CA 1
ATOM 2220 C C . LEU A 1 295 ? -18.229 1.671 9.897 1.00 95.44 295 LEU A C 1
ATOM 2222 O O . LEU A 1 295 ? -18.770 1.977 10.956 1.00 95.44 295 LEU A O 1
ATOM 2226 N N . SER A 1 296 ? -18.731 2.036 8.715 1.00 95.19 296 SER A N 1
ATOM 2227 C CA . SER A 1 296 ? -19.985 2.786 8.576 1.00 95.19 296 SER A CA 1
ATOM 2228 C C . SER A 1 296 ? -21.166 2.048 9.210 1.00 95.19 296 SER A C 1
ATOM 2230 O O . SER A 1 296 ? -21.980 2.686 9.876 1.00 95.19 296 SER A O 1
ATOM 2232 N N . ALA A 1 297 ? -21.209 0.716 9.091 1.00 93.00 297 ALA A N 1
ATOM 2233 C CA . ALA A 1 297 ? -22.234 -0.118 9.718 1.00 93.00 297 ALA A CA 1
ATOM 2234 C C . ALA A 1 297 ? -22.150 -0.156 11.258 1.00 93.00 297 ALA A C 1
ATOM 2236 O O . ALA A 1 297 ? -23.154 -0.424 11.911 1.00 93.00 297 ALA A O 1
ATOM 2237 N N . GLN A 1 298 ? -20.977 0.117 11.841 1.00 92.00 298 GLN A N 1
ATOM 2238 C CA . GLN A 1 298 ? -20.768 0.147 13.299 1.00 92.00 298 GLN A CA 1
ATOM 2239 C C . GLN A 1 298 ? -20.902 1.558 13.894 1.00 92.00 298 GLN A C 1
ATOM 2241 O O . GLN A 1 298 ? -21.088 1.715 15.101 1.00 92.00 298 GLN A O 1
ATOM 2246 N N . LEU A 1 299 ? -20.789 2.600 13.065 1.00 93.56 299 LEU A N 1
ATOM 2247 C CA . LEU A 1 299 ? -20.795 3.991 13.503 1.00 93.56 299 LEU A CA 1
ATOM 2248 C C . LEU A 1 299 ? -22.196 4.614 13.441 1.00 93.56 299 LEU A C 1
ATOM 2250 O O . LEU A 1 299 ? -22.888 4.494 12.427 1.00 93.56 299 LEU A O 1
ATOM 2254 N N . PRO A 1 300 ? -22.589 5.400 14.460 1.00 92.25 300 PRO A N 1
ATOM 2255 C CA . PRO A 1 300 ? -23.769 6.251 14.375 1.00 92.25 300 PRO A CA 1
ATOM 2256 C C . PRO A 1 300 ? -23.669 7.252 13.205 1.00 92.25 300 PRO A C 1
ATOM 2258 O O . PRO A 1 300 ? -22.580 7.794 12.984 1.00 92.25 300 PRO A O 1
ATOM 2261 N N . PRO A 1 301 ? -24.784 7.612 12.534 1.00 92.88 301 PRO A N 1
ATOM 2262 C CA . PRO A 1 301 ? -24.777 8.523 11.381 1.00 92.88 301 PRO A CA 1
ATOM 2263 C C . PRO A 1 301 ? -24.058 9.856 11.624 1.00 92.88 301 PRO A C 1
ATOM 2265 O O . PRO A 1 301 ? -23.324 10.348 10.771 1.00 92.88 301 PRO A O 1
ATOM 2268 N N . LYS A 1 302 ? -24.180 10.409 12.838 1.00 94.31 302 LYS A N 1
ATOM 2269 C CA . LYS A 1 302 ? -23.500 11.649 13.258 1.00 94.31 302 LYS A CA 1
ATOM 2270 C C . LYS A 1 302 ? -21.965 11.589 13.189 1.00 94.31 302 LYS A C 1
ATOM 2272 O O . LYS A 1 302 ? -21.320 12.630 13.166 1.00 94.31 302 LYS A O 1
ATOM 2277 N N . HIS A 1 303 ? -21.379 10.392 13.177 1.00 93.81 303 HIS A N 1
ATOM 2278 C CA . HIS A 1 303 ? -19.933 10.176 13.125 1.00 93.81 303 HIS A CA 1
ATOM 2279 C C . HIS A 1 303 ? -19.435 9.761 11.734 1.00 93.81 303 HIS A C 1
ATOM 2281 O O . HIS A 1 303 ? -18.234 9.579 11.556 1.00 93.81 303 HIS A O 1
ATOM 2287 N N . HIS A 1 304 ? -20.312 9.651 10.729 1.00 94.94 304 HIS A N 1
ATOM 2288 C CA . HIS A 1 304 ? -19.922 9.217 9.379 1.00 94.94 304 HIS A CA 1
ATOM 2289 C C . HIS A 1 304 ? -18.961 10.183 8.678 1.00 94.94 304 HIS A C 1
ATOM 2291 O O . HIS A 1 304 ? -18.190 9.745 7.830 1.00 94.94 304 HIS A O 1
ATOM 2297 N N . LEU A 1 305 ? -18.925 11.462 9.070 1.00 95.50 305 LEU A N 1
ATOM 2298 C CA . LEU A 1 305 ? -17.938 12.424 8.558 1.00 95.50 305 LEU A CA 1
ATOM 2299 C C . LEU A 1 305 ? -16.487 12.002 8.845 1.00 95.50 305 LEU A C 1
ATOM 2301 O O . LEU A 1 305 ? -15.604 12.313 8.053 1.00 95.50 305 LEU A O 1
ATOM 2305 N N . LEU A 1 306 ? -16.240 11.254 9.926 1.00 95.62 306 LEU A N 1
ATOM 2306 C CA . LEU A 1 306 ? -14.904 10.751 10.266 1.00 95.62 306 LEU A CA 1
ATOM 2307 C C . LEU A 1 306 ? -14.391 9.721 9.247 1.00 95.62 306 LEU A C 1
ATOM 2309 O O . LEU A 1 306 ? -13.188 9.539 9.100 1.00 95.62 306 LEU A O 1
ATOM 2313 N N . LEU A 1 307 ? -15.286 9.062 8.500 1.00 96.31 307 LEU A N 1
ATOM 2314 C CA . LEU A 1 307 ? -14.893 8.098 7.470 1.00 96.31 307 LEU A CA 1
ATOM 2315 C C . LEU A 1 307 ? -14.116 8.759 6.322 1.00 96.31 307 LEU A C 1
ATOM 2317 O O . LEU A 1 307 ? -13.372 8.067 5.628 1.00 96.31 307 LEU A O 1
ATOM 2321 N N . ALA A 1 308 ? -14.234 10.083 6.149 1.00 96.94 308 ALA A N 1
ATOM 2322 C CA . ALA A 1 308 ? -13.456 10.844 5.172 1.00 96.94 308 ALA A CA 1
ATOM 2323 C C . ALA A 1 308 ? -11.937 10.704 5.380 1.00 96.94 308 ALA A C 1
ATOM 2325 O O . ALA A 1 308 ? -11.172 10.855 4.430 1.00 96.94 308 ALA A O 1
ATOM 2326 N N . ASP A 1 309 ? -11.481 10.364 6.590 1.00 96.62 309 ASP A N 1
ATOM 2327 C CA . ASP A 1 309 ? -10.062 10.113 6.846 1.00 96.62 309 ASP A CA 1
ATOM 2328 C C . ASP A 1 309 ? -9.543 8.862 6.121 1.00 96.62 309 ASP A C 1
ATOM 2330 O O . ASP A 1 309 ? -8.389 8.846 5.693 1.00 96.62 309 ASP A O 1
ATOM 2334 N N . LEU A 1 310 ? -10.393 7.852 5.891 1.00 97.75 310 LEU A N 1
ATOM 2335 C CA . LEU A 1 310 ? -10.042 6.697 5.054 1.00 97.75 310 LEU A CA 1
ATOM 2336 C C . LEU A 1 310 ? -9.925 7.083 3.578 1.00 97.75 310 LEU A C 1
ATOM 2338 O O . LEU A 1 310 ? -9.058 6.556 2.885 1.00 97.75 310 LEU A O 1
ATOM 2342 N N . ASP A 1 311 ? -10.754 8.016 3.104 1.00 96.88 311 ASP A N 1
ATOM 2343 C CA . ASP A 1 311 ? -10.696 8.498 1.719 1.00 96.88 311 ASP A CA 1
ATOM 2344 C C . ASP A 1 311 ? -9.423 9.324 1.488 1.00 96.88 311 ASP A C 1
ATOM 2346 O O . ASP A 1 311 ? -8.746 9.157 0.476 1.00 96.88 311 ASP A O 1
ATOM 2350 N N . ARG A 1 312 ? -9.046 10.161 2.464 1.00 97.56 312 ARG A N 1
ATOM 2351 C CA . ARG A 1 312 ? -7.774 10.901 2.449 1.00 97.56 312 ARG A CA 1
ATOM 2352 C C . ARG A 1 312 ? -6.580 9.955 2.409 1.00 97.56 312 ARG A C 1
ATOM 2354 O O . ARG A 1 312 ? -5.714 10.109 1.560 1.00 97.56 312 ARG A O 1
ATOM 2361 N N . VAL A 1 313 ? -6.564 8.938 3.274 1.00 97.88 313 VAL A N 1
ATOM 2362 C CA . VAL A 1 313 ? -5.493 7.933 3.249 1.00 97.88 313 VAL A CA 1
ATOM 2363 C C . VAL A 1 313 ? -5.499 7.153 1.936 1.00 97.88 313 VAL A C 1
ATOM 2365 O O . VAL A 1 313 ? -4.431 6.872 1.408 1.00 97.88 313 VAL A O 1
ATOM 2368 N N . LYS A 1 314 ? -6.663 6.847 1.349 1.00 98.19 314 LYS A N 1
ATOM 2369 C CA . LYS A 1 314 ? -6.723 6.241 0.011 1.00 98.19 314 LYS A CA 1
ATOM 2370 C C . LYS A 1 314 ? -6.033 7.121 -1.034 1.00 98.19 314 LYS A C 1
ATOM 2372 O O . LYS A 1 314 ? -5.291 6.588 -1.854 1.00 98.19 314 LYS A O 1
ATOM 2377 N N . GLN A 1 315 ? -6.233 8.438 -0.985 1.00 98.19 315 GLN A N 1
ATOM 2378 C CA . GLN A 1 315 ? -5.548 9.365 -1.886 1.00 98.19 315 GLN A CA 1
ATOM 2379 C C . GLN A 1 315 ? -4.025 9.328 -1.692 1.00 98.19 315 GLN A C 1
ATOM 2381 O O . GLN A 1 315 ? -3.301 9.228 -2.678 1.00 98.19 315 GLN A O 1
ATOM 2386 N N . ASP A 1 316 ? -3.536 9.270 -0.447 1.00 98.19 316 ASP A N 1
ATOM 2387 C CA . ASP A 1 316 ? -2.097 9.125 -0.169 1.00 98.19 316 ASP A CA 1
ATOM 2388 C C . ASP A 1 316 ? -1.500 7.850 -0.813 1.00 98.19 316 ASP A C 1
ATOM 2390 O O . ASP A 1 316 ? -0.320 7.816 -1.176 1.00 98.19 316 ASP A O 1
ATOM 2394 N N . TYR A 1 317 ? -2.288 6.773 -0.936 1.00 98.44 317 TYR A N 1
ATOM 2395 C CA . TYR A 1 317 ? -1.873 5.542 -1.623 1.00 98.44 317 TYR A CA 1
ATOM 2396 C C . TYR A 1 317 ? -1.870 5.699 -3.144 1.00 98.44 317 TYR A C 1
ATOM 2398 O O . TYR A 1 317 ? -0.955 5.187 -3.788 1.00 98.44 317 TYR A O 1
ATOM 2406 N N . VAL A 1 318 ? -2.860 6.397 -3.711 1.00 98.12 318 VAL A N 1
ATOM 2407 C CA . VAL A 1 318 ? -2.908 6.713 -5.148 1.00 98.12 318 VAL A CA 1
ATOM 2408 C C . VAL A 1 318 ? -1.676 7.530 -5.536 1.00 98.12 318 VAL A C 1
ATOM 2410 O O . VAL A 1 318 ? -0.957 7.159 -6.462 1.00 98.12 318 VAL A O 1
ATOM 2413 N N . ASP A 1 319 ? -1.363 8.571 -4.767 1.00 97.94 319 ASP A N 1
ATOM 2414 C CA . ASP A 1 319 ? -0.205 9.430 -5.017 1.00 97.94 319 ASP A CA 1
ATOM 2415 C C . ASP A 1 319 ? 1.113 8.644 -4.903 1.00 97.94 319 ASP A C 1
ATOM 2417 O O . ASP A 1 319 ? 2.028 8.803 -5.715 1.00 97.94 319 ASP A O 1
ATOM 2421 N N . HIS A 1 320 ? 1.227 7.748 -3.916 1.00 97.81 320 HIS A N 1
ATOM 2422 C CA . HIS A 1 320 ? 2.390 6.869 -3.794 1.00 97.81 320 HIS A CA 1
ATOM 2423 C C . HIS A 1 320 ? 2.492 5.890 -4.977 1.00 97.81 320 HIS A C 1
ATOM 2425 O O . HIS A 1 320 ? 3.582 5.695 -5.521 1.00 97.81 320 HIS A O 1
ATOM 2431 N N . HIS A 1 321 ? 1.373 5.317 -5.420 1.00 96.94 321 HIS A N 1
ATOM 2432 C CA . HIS A 1 321 ? 1.333 4.431 -6.578 1.00 96.94 321 HIS A CA 1
ATOM 2433 C C . HIS A 1 321 ? 1.819 5.149 -7.849 1.00 96.94 321 HIS A C 1
ATOM 2435 O O . HIS A 1 321 ? 2.730 4.652 -8.514 1.00 96.94 321 HIS A O 1
ATOM 2441 N N . GLU A 1 322 ? 1.332 6.363 -8.125 1.00 96.75 322 GLU A N 1
ATOM 2442 C CA . GLU A 1 322 ? 1.787 7.187 -9.260 1.00 96.75 322 GLU A CA 1
ATOM 2443 C C . GLU A 1 322 ? 3.282 7.521 -9.199 1.00 96.75 322 GLU A C 1
ATOM 2445 O O . GLU A 1 322 ? 3.982 7.513 -10.218 1.00 96.75 322 GLU A O 1
ATOM 2450 N N . ARG A 1 323 ? 3.817 7.771 -7.999 1.00 96.88 323 ARG A N 1
ATOM 2451 C CA . ARG A 1 323 ? 5.258 7.997 -7.809 1.00 96.88 323 ARG A CA 1
ATOM 2452 C C . ARG A 1 323 ? 6.083 6.757 -8.149 1.00 96.88 323 ARG A C 1
ATOM 2454 O O . ARG A 1 323 ? 7.170 6.900 -8.707 1.00 96.88 323 ARG A O 1
ATOM 2461 N N . ILE A 1 324 ? 5.581 5.554 -7.859 1.00 96.19 324 ILE A N 1
ATOM 2462 C CA . ILE A 1 324 ? 6.233 4.303 -8.272 1.00 96.19 324 ILE A CA 1
ATOM 2463 C C . ILE A 1 324 ? 6.194 4.153 -9.798 1.00 96.19 324 ILE A C 1
ATOM 2465 O O . ILE A 1 324 ? 7.236 3.878 -10.397 1.00 96.19 324 ILE A O 1
ATOM 2469 N N . LEU A 1 325 ? 5.036 4.380 -10.433 1.00 94.69 325 LEU A N 1
ATOM 2470 C CA . LEU A 1 325 ? 4.904 4.314 -11.895 1.00 94.69 325 LEU A CA 1
ATOM 2471 C C . LEU A 1 325 ? 5.868 5.288 -12.584 1.00 94.69 325 LEU A C 1
ATOM 2473 O O . LEU A 1 325 ? 6.614 4.905 -13.485 1.00 94.69 325 LEU A O 1
ATOM 2477 N N . THR A 1 326 ? 5.925 6.524 -12.090 1.00 95.75 326 THR A N 1
ATOM 2478 C CA . THR A 1 326 ? 6.856 7.551 -12.570 1.00 95.75 326 THR A CA 1
ATOM 2479 C C . THR A 1 326 ? 8.308 7.121 -12.378 1.00 95.75 326 THR A C 1
ATOM 2481 O O . THR A 1 326 ? 9.119 7.288 -13.288 1.00 95.75 326 THR A O 1
ATOM 2484 N N . LYS A 1 327 ? 8.653 6.491 -11.244 1.00 95.06 327 LYS A N 1
ATOM 2485 C CA . LYS A 1 327 ? 10.027 6.036 -11.007 1.00 95.06 327 LYS A CA 1
ATOM 2486 C C . LYS A 1 327 ? 10.465 4.947 -11.988 1.00 95.06 327 LYS A C 1
ATOM 2488 O O . LYS A 1 327 ? 11.634 4.947 -12.364 1.00 95.06 327 LYS A O 1
ATOM 2493 N N . PHE A 1 328 ? 9.576 4.063 -12.456 1.00 94.19 328 PHE A N 1
ATOM 2494 C CA . PHE A 1 328 ? 9.931 3.114 -13.523 1.00 94.19 328 PHE A CA 1
ATOM 2495 C C . PHE A 1 328 ? 10.342 3.823 -14.812 1.00 94.19 328 PHE A C 1
ATOM 2497 O O . PHE A 1 328 ? 11.351 3.456 -15.415 1.00 94.19 328 PHE A O 1
ATOM 2504 N N . VAL A 1 329 ? 9.592 4.856 -15.200 1.00 94.50 329 VAL A N 1
ATOM 2505 C CA . VAL A 1 329 ? 9.893 5.670 -16.384 1.00 94.50 329 VAL A CA 1
ATOM 2506 C C . VAL A 1 329 ? 11.228 6.393 -16.203 1.00 94.50 329 VAL A C 1
ATOM 2508 O O . VAL A 1 329 ? 12.079 6.322 -17.087 1.00 94.50 329 VAL A O 1
ATOM 2511 N N . SER A 1 330 ? 11.459 7.012 -15.040 1.00 94.19 330 SER A N 1
ATOM 2512 C CA . SER A 1 330 ? 12.732 7.674 -14.730 1.00 94.19 330 SER A CA 1
ATOM 2513 C C . SER A 1 330 ? 13.915 6.710 -14.772 1.00 94.19 330 SER A C 1
ATOM 2515 O O . SER A 1 330 ? 14.931 7.057 -15.351 1.00 94.19 330 SER A O 1
ATOM 2517 N N . ILE A 1 331 ? 13.787 5.485 -14.242 1.00 91.75 331 ILE A N 1
ATOM 2518 C CA . ILE A 1 331 ? 14.864 4.480 -14.304 1.00 91.75 331 ILE A CA 1
ATOM 2519 C C . ILE A 1 331 ? 15.240 4.178 -15.758 1.00 91.75 331 ILE A C 1
ATOM 2521 O O . ILE A 1 331 ? 16.421 4.102 -16.081 1.00 91.75 331 ILE A O 1
ATOM 2525 N N . VAL A 1 332 ? 14.256 4.006 -16.645 1.00 90.69 332 VAL A N 1
ATOM 2526 C CA . VAL A 1 332 ? 14.541 3.761 -18.065 1.00 90.69 332 VAL A CA 1
ATOM 2527 C C . VAL A 1 332 ? 15.171 4.991 -18.717 1.00 90.69 332 VAL A C 1
ATOM 2529 O O . VAL A 1 332 ? 16.142 4.841 -19.452 1.00 90.69 332 VAL A O 1
ATOM 2532 N N . SER A 1 333 ? 14.683 6.194 -18.407 1.00 92.69 333 SER A N 1
ATOM 2533 C CA . SER A 1 333 ? 15.270 7.447 -18.896 1.00 92.69 333 SER A CA 1
ATOM 2534 C C . SER A 1 333 ? 16.733 7.607 -18.465 1.00 92.69 333 SER A C 1
ATOM 2536 O O . SER A 1 333 ? 17.583 7.863 -19.309 1.00 92.69 333 SER A O 1
ATOM 2538 N N . GLU A 1 334 ? 17.036 7.397 -17.180 1.00 92.56 334 GLU A N 1
ATOM 2539 C CA . GLU A 1 334 ? 18.389 7.454 -16.606 1.00 92.56 334 GLU A CA 1
ATOM 2540 C C . GLU A 1 334 ? 19.320 6.428 -17.282 1.00 92.56 334 GLU A C 1
ATOM 2542 O O . GLU A 1 334 ? 20.476 6.726 -17.584 1.00 92.56 334 GLU A O 1
ATOM 2547 N N . ILE A 1 335 ? 18.814 5.220 -17.571 1.00 88.44 335 ILE A N 1
ATOM 2548 C CA . ILE A 1 335 ? 19.569 4.197 -18.305 1.00 88.44 335 ILE A CA 1
ATOM 2549 C C . ILE A 1 335 ? 19.905 4.688 -19.714 1.00 88.44 335 ILE A C 1
ATOM 2551 O O . ILE A 1 335 ? 21.073 4.645 -20.086 1.00 88.44 335 ILE A O 1
ATOM 2555 N N . VAL A 1 336 ? 18.922 5.160 -20.484 1.00 90.50 336 VAL A N 1
ATOM 2556 C CA . VAL A 1 336 ? 19.146 5.633 -21.861 1.00 90.50 336 VAL A CA 1
ATOM 2557 C C . VAL A 1 336 ? 20.140 6.796 -21.872 1.00 90.50 336 VAL A C 1
ATOM 2559 O O . VAL A 1 336 ? 21.104 6.771 -22.631 1.00 90.50 336 VAL A O 1
ATOM 2562 N N . GLU A 1 337 ? 19.967 7.766 -20.977 1.00 92.62 337 GLU A N 1
ATOM 2563 C CA . GLU A 1 337 ? 20.857 8.920 -20.849 1.00 92.62 337 GLU A CA 1
ATOM 2564 C C . GLU A 1 337 ? 22.298 8.509 -20.515 1.00 92.62 337 GLU A C 1
ATOM 2566 O O . GLU A 1 337 ? 23.242 8.993 -21.136 1.00 92.62 337 GLU A O 1
ATOM 2571 N N . SER A 1 338 ? 22.484 7.544 -19.607 1.00 90.44 338 SER A N 1
ATOM 2572 C CA . SER A 1 338 ? 23.818 7.049 -19.239 1.00 90.44 338 SER A CA 1
ATOM 2573 C C . SER A 1 338 ? 24.578 6.389 -20.395 1.00 90.44 338 SER A C 1
ATOM 2575 O O . SER A 1 338 ? 25.809 6.375 -20.387 1.00 90.44 338 SER A O 1
ATOM 2577 N N . GLN A 1 339 ? 23.863 5.827 -21.376 1.00 88.31 339 GLN A N 1
ATOM 2578 C CA . GLN A 1 339 ? 24.462 5.173 -22.541 1.00 88.31 339 GLN A CA 1
ATOM 2579 C C . GLN A 1 339 ? 24.651 6.139 -23.720 1.00 88.31 339 GLN A C 1
ATOM 2581 O O . GLN A 1 339 ? 25.389 5.819 -24.651 1.00 88.31 339 GLN A O 1
ATOM 2586 N N . ALA A 1 340 ? 24.017 7.317 -23.701 1.00 90.44 340 ALA A N 1
ATOM 2587 C CA . ALA A 1 340 ? 23.995 8.241 -24.835 1.00 90.44 340 ALA A CA 1
ATOM 2588 C C . ALA A 1 340 ? 25.394 8.744 -25.243 1.00 90.44 340 ALA A C 1
ATOM 2590 O O . ALA A 1 340 ? 25.625 9.036 -26.413 1.00 90.44 340 ALA A O 1
ATOM 2591 N N . SER A 1 341 ? 26.363 8.762 -24.320 1.00 87.81 341 SER A N 1
ATOM 2592 C CA . SER A 1 341 ? 27.765 9.119 -24.602 1.00 87.81 341 SER A CA 1
ATOM 2593 C C . SER A 1 341 ? 28.462 8.185 -25.604 1.00 87.81 341 SER A C 1
ATOM 2595 O O . SER A 1 341 ? 29.465 8.568 -26.203 1.00 87.81 341 SER A O 1
ATOM 2597 N N . GLN A 1 342 ? 27.926 6.982 -25.831 1.00 87.88 342 GLN A N 1
ATOM 2598 C CA . GLN A 1 342 ? 28.447 6.030 -26.816 1.00 87.88 342 GLN A CA 1
ATOM 2599 C C . GLN A 1 342 ? 28.082 6.410 -28.259 1.00 87.88 342 GLN A C 1
ATOM 2601 O O . GLN A 1 342 ? 28.759 5.988 -29.195 1.00 87.88 342 GLN A O 1
ATOM 2606 N N . ILE A 1 343 ? 27.031 7.213 -28.451 1.00 88.19 343 ILE A N 1
ATOM 2607 C CA . ILE A 1 343 ? 26.537 7.623 -29.771 1.00 88.19 343 ILE A CA 1
ATOM 2608 C C . ILE A 1 343 ? 27.583 8.457 -30.535 1.00 88.19 343 ILE A C 1
ATOM 2610 O O . ILE A 1 343 ? 27.939 8.051 -31.643 1.00 88.19 343 ILE A O 1
ATOM 2614 N N . PRO A 1 344 ? 28.136 9.561 -29.983 1.00 84.94 344 PRO A N 1
ATOM 2615 C CA . PRO A 1 344 ? 29.181 10.327 -30.669 1.00 84.94 344 PRO A CA 1
ATOM 2616 C C . PRO A 1 344 ? 30.520 9.581 -30.750 1.00 84.94 344 PRO A C 1
ATOM 2618 O O . PRO A 1 344 ? 31.328 9.873 -31.624 1.00 84.94 344 PRO A O 1
ATOM 2621 N N . ALA A 1 345 ? 30.767 8.611 -29.863 1.00 84.94 345 ALA A N 1
ATOM 2622 C CA . ALA A 1 345 ? 31.968 7.774 -29.902 1.00 84.94 345 ALA A CA 1
ATOM 2623 C C . ALA A 1 345 ? 31.921 6.697 -31.004 1.00 84.94 345 ALA A C 1
ATOM 2625 O O . ALA A 1 345 ? 32.937 6.063 -31.289 1.00 84.94 345 ALA A O 1
ATOM 2626 N N . THR A 1 346 ? 30.752 6.466 -31.606 1.00 85.81 346 THR A N 1
ATOM 2627 C CA . THR A 1 346 ? 30.569 5.475 -32.667 1.00 85.81 346 THR A CA 1
ATOM 2628 C C . THR A 1 346 ? 30.991 6.063 -34.012 1.00 85.81 346 THR A C 1
ATOM 2630 O O . THR A 1 346 ? 30.423 7.051 -34.471 1.00 85.81 346 THR A O 1
ATOM 2633 N N . ASP A 1 347 ? 31.956 5.427 -34.678 1.00 86.38 347 ASP A N 1
ATOM 2634 C CA . ASP A 1 347 ? 32.291 5.736 -36.071 1.00 86.38 347 ASP A CA 1
ATOM 2635 C C . ASP A 1 347 ? 31.248 5.105 -37.006 1.00 86.38 347 ASP A C 1
ATOM 2637 O O . ASP A 1 347 ? 31.284 3.900 -37.282 1.00 86.38 347 ASP A O 1
ATOM 2641 N N . TRP A 1 348 ? 30.304 5.925 -37.470 1.00 86.94 348 TRP A N 1
ATOM 2642 C CA . TRP A 1 348 ? 29.189 5.514 -38.325 1.00 86.94 348 TRP A CA 1
ATOM 2643 C C . TRP A 1 348 ? 29.607 5.177 -39.761 1.00 86.94 348 TRP A C 1
ATOM 2645 O O . TRP A 1 348 ? 28.941 4.354 -40.387 1.00 86.94 348 TRP A O 1
ATOM 2655 N N . ASP A 1 349 ? 30.710 5.744 -40.256 1.00 84.50 349 ASP A N 1
ATOM 2656 C CA . ASP A 1 349 ? 31.202 5.542 -41.625 1.00 84.50 349 ASP A CA 1
ATOM 2657 C C . ASP A 1 349 ? 32.170 4.354 -41.741 1.00 84.50 349 ASP A C 1
ATOM 2659 O O . ASP A 1 349 ? 32.424 3.850 -42.842 1.00 84.50 349 ASP A O 1
ATOM 2663 N N . SER A 1 350 ? 32.687 3.855 -40.613 1.00 81.38 350 SER A N 1
ATOM 2664 C CA . SER A 1 350 ? 33.481 2.628 -40.597 1.00 81.38 350 SER A CA 1
ATOM 2665 C C . SER A 1 350 ? 32.678 1.418 -41.086 1.00 81.38 350 SER A C 1
ATOM 2667 O O . SER A 1 350 ? 31.544 1.146 -40.677 1.00 81.38 350 SER A O 1
ATOM 2669 N N . ARG A 1 351 ? 33.304 0.626 -41.964 1.00 64.69 351 ARG A N 1
ATOM 2670 C CA . ARG A 1 351 ? 32.780 -0.683 -42.350 1.00 64.69 351 ARG A CA 1
ATOM 2671 C C . ARG A 1 351 ? 32.873 -1.583 -41.127 1.00 64.69 351 ARG A C 1
ATOM 2673 O O . ARG A 1 351 ? 33.981 -1.897 -40.712 1.00 64.69 351 ARG A O 1
ATOM 2680 N N . ASN A 1 352 ? 31.719 -1.971 -40.585 1.00 60.50 352 ASN A N 1
ATOM 2681 C CA . ASN A 1 352 ? 31.567 -2.842 -39.417 1.00 60.50 352 ASN A CA 1
ATOM 2682 C C . ASN A 1 352 ? 32.611 -3.981 -39.433 1.00 60.50 352 ASN A C 1
ATOM 2684 O O . ASN A 1 352 ? 32.449 -4.968 -40.153 1.00 60.50 352 ASN A O 1
ATOM 2688 N N . SER A 1 353 ? 33.710 -3.819 -38.692 1.00 49.31 353 SER A N 1
ATOM 2689 C CA . SER A 1 353 ? 34.837 -4.762 -38.698 1.00 49.31 353 SER A CA 1
ATOM 2690 C C . SER A 1 353 ? 34.509 -6.053 -37.949 1.00 49.31 353 SER A C 1
ATOM 2692 O O . SER A 1 353 ? 35.106 -7.092 -38.220 1.00 49.31 353 SER A O 1
ATOM 2694 N N . ASP A 1 354 ? 33.510 -5.996 -37.062 1.00 50.38 354 ASP A N 1
ATOM 2695 C CA . ASP A 1 354 ? 33.292 -6.998 -36.015 1.00 50.38 354 ASP A CA 1
ATOM 2696 C C . ASP A 1 354 ? 32.053 -7.881 -36.243 1.00 50.38 354 ASP A C 1
ATOM 2698 O O . ASP A 1 354 ? 31.711 -8.709 -35.403 1.00 50.38 354 ASP A O 1
ATOM 2702 N N . GLY A 1 355 ? 31.336 -7.719 -37.361 1.00 53.66 355 GLY A N 1
ATOM 2703 C CA . GLY A 1 355 ? 30.123 -8.503 -37.647 1.00 53.66 355 GLY A CA 1
ATOM 2704 C C . GLY A 1 355 ? 28.941 -8.251 -36.693 1.00 53.66 355 GLY A C 1
ATOM 2705 O O . GLY A 1 355 ? 27.930 -8.946 -36.787 1.00 53.66 355 GLY A O 1
ATOM 2706 N N . ALA A 1 356 ? 29.036 -7.268 -35.791 1.00 57.34 356 ALA A N 1
ATOM 2707 C CA . ALA A 1 356 ? 27.952 -6.855 -34.903 1.00 57.34 356 ALA A CA 1
ATOM 2708 C C . ALA A 1 356 ? 26.866 -6.100 -35.687 1.00 57.34 356 ALA A C 1
ATOM 2710 O O . ALA A 1 356 ? 27.163 -5.146 -36.396 1.00 57.34 356 ALA A O 1
ATOM 2711 N N . SER A 1 357 ? 25.601 -6.506 -35.562 1.00 67.31 357 SER A N 1
ATOM 2712 C CA . SER A 1 357 ? 24.503 -5.958 -36.372 1.00 67.31 357 SER A CA 1
ATOM 2713 C C . SER A 1 357 ? 24.056 -4.545 -35.983 1.00 67.31 357 SER A C 1
ATOM 2715 O O . SER A 1 357 ? 23.405 -3.909 -36.802 1.00 67.31 357 SER A O 1
ATOM 2717 N N . SER A 1 358 ? 24.380 -4.065 -34.772 1.00 82.25 358 SER A N 1
ATOM 2718 C CA . SER A 1 358 ? 23.953 -2.746 -34.274 1.00 82.25 358 SER A CA 1
ATOM 2719 C C . SER A 1 358 ? 24.945 -2.096 -33.308 1.00 82.25 358 SER A C 1
ATOM 2721 O O . SER A 1 358 ? 25.776 -2.798 -32.727 1.00 82.25 358 SER A O 1
ATOM 2723 N N . CYS A 1 359 ? 24.863 -0.773 -33.105 1.00 86.38 359 CYS A N 1
ATOM 2724 C CA . CYS A 1 359 ? 25.728 -0.060 -32.156 1.00 86.38 359 CYS A CA 1
ATOM 2725 C C . CYS A 1 359 ? 25.449 -0.429 -30.685 1.00 86.38 359 CYS A C 1
ATOM 2727 O O . CYS A 1 359 ? 24.338 -0.826 -30.307 1.00 86.38 359 CYS A O 1
ATOM 2729 N N . SER A 1 360 ? 26.470 -0.273 -29.832 1.00 88.19 360 SER A N 1
ATOM 2730 C CA . SER A 1 360 ? 26.417 -0.663 -28.415 1.00 88.19 360 SER A CA 1
ATOM 2731 C C . SER A 1 360 ? 25.267 0.024 -27.677 1.00 88.19 360 SER A C 1
ATOM 2733 O O . SER A 1 360 ? 24.479 -0.660 -27.024 1.00 88.19 360 SER A O 1
ATOM 2735 N N . PHE A 1 361 ? 25.078 1.331 -27.904 1.00 91.00 361 PHE A N 1
ATOM 2736 C CA . PHE A 1 361 ? 23.993 2.122 -27.319 1.00 91.00 361 PHE A CA 1
ATOM 2737 C C . PHE A 1 361 ? 22.619 1.474 -27.533 1.00 91.00 361 PHE A C 1
ATOM 2739 O O . PHE A 1 361 ? 21.855 1.292 -26.580 1.00 91.00 361 PHE A O 1
ATOM 2746 N N . ILE A 1 362 ? 22.304 1.097 -28.777 1.00 91.19 362 ILE A N 1
ATOM 2747 C CA . ILE A 1 362 ? 21.015 0.492 -29.114 1.00 91.19 362 ILE A CA 1
ATOM 2748 C C . ILE A 1 362 ? 20.902 -0.902 -28.504 1.00 91.19 362 ILE A C 1
ATOM 2750 O O . ILE A 1 362 ? 19.881 -1.218 -27.890 1.00 91.19 362 ILE A O 1
ATOM 2754 N N . THR A 1 363 ? 21.940 -1.734 -28.629 1.00 91.38 363 THR A N 1
ATOM 2755 C CA . THR A 1 363 ? 21.905 -3.101 -28.087 1.00 91.38 363 THR A CA 1
ATOM 2756 C C . THR A 1 363 ? 21.698 -3.118 -26.569 1.00 91.38 363 THR A C 1
ATOM 2758 O O . THR A 1 363 ? 20.857 -3.877 -26.074 1.00 91.38 363 THR A O 1
ATOM 2761 N N . ASP A 1 364 ? 22.371 -2.232 -25.832 1.00 91.25 364 ASP A N 1
ATOM 2762 C CA . ASP A 1 364 ? 22.234 -2.108 -24.382 1.00 91.25 364 ASP A CA 1
ATOM 2763 C C . ASP A 1 364 ? 20.888 -1.493 -23.981 1.00 91.25 364 ASP A C 1
ATOM 2765 O O . ASP A 1 364 ? 20.245 -1.969 -23.039 1.00 91.25 364 ASP A O 1
ATOM 2769 N N . THR A 1 365 ? 20.398 -0.501 -24.731 1.00 92.25 365 THR A N 1
ATOM 2770 C CA . THR A 1 365 ? 19.063 0.084 -24.526 1.00 92.25 365 THR A CA 1
ATOM 2771 C C . THR A 1 365 ? 17.965 -0.967 -24.696 1.00 92.25 365 THR A C 1
ATOM 2773 O O . THR A 1 365 ? 17.147 -1.156 -23.789 1.00 92.25 365 THR A O 1
ATOM 2776 N N . VAL A 1 366 ? 17.980 -1.724 -25.800 1.00 93.44 366 VAL A N 1
ATOM 2777 C CA . VAL A 1 366 ? 17.034 -2.826 -26.048 1.00 93.44 366 VAL A CA 1
ATOM 2778 C C . VAL A 1 366 ? 17.097 -3.848 -24.917 1.00 93.44 366 VAL A C 1
ATOM 2780 O O . VAL A 1 366 ? 16.060 -4.241 -24.373 1.00 93.44 366 VAL A O 1
ATOM 2783 N N . LYS A 1 367 ? 18.302 -4.267 -24.521 1.00 94.06 367 LYS A N 1
ATOM 2784 C CA . LYS A 1 367 ? 18.511 -5.253 -23.455 1.00 94.06 367 LYS A CA 1
ATOM 2785 C C . LYS A 1 367 ? 17.937 -4.785 -22.117 1.00 94.06 367 LYS A C 1
ATOM 2787 O O . LYS A 1 367 ? 17.252 -5.562 -21.441 1.00 94.06 367 LYS A O 1
ATOM 2792 N N . ASN A 1 368 ? 18.179 -3.535 -21.731 1.00 92.19 368 ASN A N 1
ATOM 2793 C CA . ASN A 1 368 ? 17.707 -2.982 -20.464 1.00 92.19 368 ASN A CA 1
ATOM 2794 C C . ASN A 1 368 ? 16.184 -2.799 -20.446 1.00 92.19 368 ASN A C 1
ATOM 2796 O O . ASN A 1 368 ? 15.535 -3.227 -19.487 1.00 92.19 368 ASN A O 1
ATOM 2800 N N . ILE A 1 369 ? 15.597 -2.260 -21.520 1.00 93.81 369 ILE A N 1
ATOM 2801 C CA . ILE A 1 369 ? 14.139 -2.108 -21.640 1.00 93.81 369 ILE A CA 1
ATOM 2802 C C . ILE A 1 369 ? 13.448 -3.478 -21.656 1.00 93.81 369 ILE A C 1
ATOM 2804 O O . ILE A 1 369 ? 12.458 -3.677 -20.953 1.00 93.81 369 ILE A O 1
ATOM 2808 N N . THR A 1 370 ? 14.000 -4.459 -22.373 1.00 95.06 370 THR A N 1
ATOM 2809 C CA . THR A 1 370 ? 13.470 -5.835 -22.403 1.00 95.06 370 THR A CA 1
ATOM 2810 C C . THR A 1 370 ? 13.557 -6.501 -21.028 1.00 95.06 370 THR A C 1
ATOM 2812 O O . THR A 1 370 ? 12.637 -7.200 -20.600 1.00 95.06 370 THR A O 1
ATOM 2815 N N . THR A 1 371 ? 14.645 -6.266 -20.290 1.00 94.38 371 THR A N 1
ATOM 2816 C CA . THR A 1 371 ? 14.799 -6.776 -18.920 1.00 94.38 371 THR A CA 1
ATOM 2817 C C . THR A 1 371 ? 13.770 -6.147 -17.982 1.00 94.38 371 THR A C 1
ATOM 2819 O O . THR A 1 371 ? 13.138 -6.866 -17.206 1.00 94.38 371 THR A O 1
ATOM 2822 N N . MET A 1 372 ? 13.548 -4.831 -18.086 1.00 94.31 372 MET A N 1
ATOM 2823 C CA . MET A 1 372 ? 12.497 -4.129 -17.347 1.00 94.31 372 MET A CA 1
ATOM 2824 C C . MET A 1 372 ? 11.116 -4.705 -17.687 1.00 94.31 372 MET A C 1
ATOM 2826 O O . MET A 1 372 ? 10.386 -5.099 -16.780 1.00 94.31 372 MET A O 1
ATOM 2830 N N . HIS A 1 373 ? 10.791 -4.852 -18.977 1.00 96.50 373 HIS A N 1
ATOM 2831 C CA . HIS A 1 373 ? 9.532 -5.445 -19.451 1.00 96.50 373 HIS A CA 1
ATOM 2832 C C . HIS A 1 373 ? 9.286 -6.822 -18.841 1.00 96.50 373 HIS A C 1
ATOM 2834 O O . HIS A 1 373 ? 8.210 -7.076 -18.301 1.00 96.50 373 HIS A O 1
ATOM 2840 N N . LYS A 1 374 ? 10.303 -7.690 -18.864 1.00 96.00 374 LYS A N 1
ATOM 2841 C CA . LYS A 1 374 ? 10.227 -9.042 -18.304 1.00 96.00 374 LYS A CA 1
ATOM 2842 C C . LYS A 1 374 ? 9.927 -9.024 -16.807 1.00 96.00 374 LYS A C 1
ATOM 2844 O O . LYS A 1 374 ? 9.127 -9.831 -16.339 1.00 96.00 374 LYS A O 1
ATOM 2849 N N . VAL A 1 375 ? 10.568 -8.130 -16.050 1.00 94.94 375 VAL A N 1
ATOM 2850 C CA . VAL A 1 375 ? 10.331 -7.997 -14.606 1.00 94.94 375 VAL A CA 1
ATOM 2851 C C . VAL A 1 375 ? 8.922 -7.478 -14.338 1.00 94.94 375 VAL A C 1
ATOM 2853 O O . VAL A 1 375 ? 8.212 -8.081 -13.539 1.00 94.94 375 VAL A O 1
ATOM 2856 N N . LEU A 1 376 ? 8.498 -6.409 -15.015 1.00 96.31 376 LEU A N 1
ATOM 2857 C CA . LEU A 1 376 ? 7.187 -5.797 -14.792 1.00 96.31 376 LEU A CA 1
ATOM 2858 C C . LEU A 1 376 ? 6.045 -6.721 -15.220 1.00 96.31 376 LEU A C 1
ATOM 2860 O O . LEU A 1 376 ? 5.136 -6.947 -14.432 1.00 96.31 376 LEU A O 1
ATOM 2864 N N . SER A 1 377 ? 6.140 -7.356 -16.390 1.00 96.25 377 SER A N 1
ATOM 2865 C CA . SER A 1 377 ? 5.145 -8.329 -16.877 1.00 96.25 377 SER A CA 1
ATOM 2866 C C . SER A 1 377 ? 5.007 -9.549 -15.970 1.00 96.25 377 SER A C 1
ATOM 2868 O O . SER A 1 377 ? 3.961 -10.190 -15.932 1.00 96.25 377 SER A O 1
ATOM 2870 N N . ALA A 1 378 ? 6.063 -9.893 -15.231 1.00 94.56 378 ALA A N 1
ATOM 2871 C CA . ALA A 1 378 ? 6.013 -10.972 -14.259 1.00 94.56 378 ALA A CA 1
ATOM 2872 C C . ALA A 1 378 ? 5.368 -10.556 -12.930 1.00 94.56 378 ALA A C 1
ATOM 2874 O O . ALA A 1 378 ? 5.057 -11.444 -12.140 1.00 94.56 378 ALA A O 1
ATOM 2875 N N . GLN A 1 379 ? 5.208 -9.263 -12.633 1.00 93.75 379 GLN A N 1
ATOM 2876 C CA . GLN A 1 379 ? 4.762 -8.781 -11.317 1.00 93.75 379 GLN A CA 1
ATOM 2877 C C . GLN A 1 379 ? 3.472 -7.952 -11.351 1.00 93.75 379 GLN A C 1
ATOM 2879 O O . GLN A 1 379 ? 2.751 -7.950 -10.360 1.00 93.75 379 GLN A O 1
ATOM 2884 N N . LEU A 1 380 ? 3.188 -7.258 -12.454 1.00 94.56 380 LEU A N 1
ATOM 2885 C CA . LEU A 1 380 ? 2.093 -6.298 -12.582 1.00 94.56 380 LEU A CA 1
ATOM 2886 C C . LEU A 1 380 ? 1.007 -6.786 -13.561 1.00 94.56 380 LEU A C 1
ATOM 2888 O O . LEU A 1 380 ? 1.310 -7.553 -14.480 1.00 94.56 380 LEU A O 1
ATOM 2892 N N . PRO A 1 381 ? -0.245 -6.317 -13.404 1.00 92.81 381 PRO A N 1
ATOM 2893 C CA . PRO A 1 381 ? -1.311 -6.484 -14.383 1.00 92.81 381 PRO A CA 1
ATOM 2894 C C . PRO A 1 381 ? -0.935 -5.915 -15.756 1.00 92.81 381 PRO A C 1
ATOM 2896 O O . PRO A 1 381 ? -0.202 -4.923 -15.830 1.00 92.81 381 PRO A O 1
ATOM 2899 N N . PRO A 1 382 ? -1.469 -6.491 -16.848 1.00 93.25 382 PRO A N 1
ATOM 2900 C CA . PRO A 1 382 ? -1.155 -6.048 -18.202 1.00 93.25 382 PRO A CA 1
ATOM 2901 C C . PRO A 1 382 ? -1.518 -4.578 -18.442 1.00 93.25 382 PRO A C 1
ATOM 2903 O O . PRO A 1 382 ? -0.770 -3.898 -19.140 1.00 93.25 382 PRO A O 1
ATOM 2906 N N . GLU A 1 383 ? -2.591 -4.056 -17.830 1.00 93.06 383 GLU A N 1
ATOM 2907 C CA . GLU A 1 383 ? -2.958 -2.643 -18.000 1.00 93.06 383 GLU A CA 1
ATOM 2908 C C . GLU A 1 383 ? -1.882 -1.701 -17.438 1.00 93.06 383 GLU A C 1
ATOM 2910 O O . GLU A 1 383 ? -1.504 -0.732 -18.093 1.00 93.06 383 GLU A O 1
ATOM 2915 N N . GLN A 1 384 ? -1.321 -2.020 -16.267 1.00 93.62 384 GLN A N 1
ATOM 2916 C CA . GLN A 1 384 ? -0.257 -1.212 -15.658 1.00 93.62 384 GLN A CA 1
ATOM 2917 C C . GLN A 1 384 ? 1.051 -1.302 -16.448 1.00 93.62 384 GLN A C 1
ATOM 2919 O O . GLN A 1 384 ? 1.759 -0.307 -16.599 1.00 93.62 384 GLN A O 1
ATOM 2924 N N . VAL A 1 385 ? 1.386 -2.482 -16.982 1.00 96.19 385 VAL A N 1
ATOM 2925 C CA . VAL A 1 385 ? 2.571 -2.636 -17.841 1.00 96.19 385 VAL A CA 1
ATOM 2926 C C . VAL A 1 385 ? 2.407 -1.804 -19.113 1.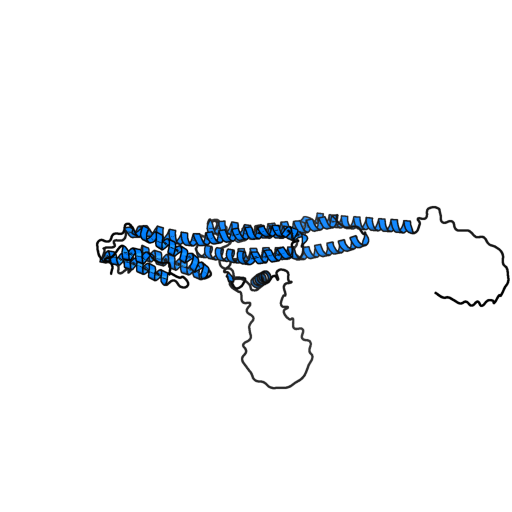00 96.19 385 VAL A C 1
ATOM 2928 O O . VAL A 1 385 ? 3.321 -1.061 -19.467 1.00 96.19 385 VAL A O 1
ATOM 2931 N N . GLN A 1 386 ? 1.240 -1.866 -19.761 1.00 95.50 386 GLN A N 1
ATOM 2932 C CA . GLN A 1 386 ? 0.922 -1.031 -20.919 1.00 95.50 386 GLN A CA 1
ATOM 2933 C C . GLN A 1 386 ? 1.101 0.456 -20.606 1.00 95.50 386 GLN A C 1
ATOM 2935 O O . GLN A 1 386 ? 1.713 1.181 -21.391 1.00 95.50 386 GLN A O 1
ATOM 2940 N N . GLU A 1 387 ? 0.577 0.920 -19.475 1.00 94.75 387 GLU A N 1
ATOM 2941 C CA . GLU A 1 387 ? 0.666 2.320 -19.072 1.00 94.75 387 GLU A CA 1
ATOM 2942 C C . GLU A 1 387 ? 2.120 2.777 -18.898 1.00 94.75 387 GLU A C 1
ATOM 2944 O O . GLU A 1 387 ? 2.534 3.772 -19.500 1.00 94.75 387 GLU A O 1
ATOM 2949 N N . ILE A 1 388 ? 2.921 2.020 -18.139 1.00 95.62 388 ILE A N 1
ATOM 2950 C CA . ILE A 1 388 ? 4.339 2.329 -17.907 1.00 95.62 388 ILE A CA 1
ATOM 2951 C C . ILE A 1 388 ? 5.086 2.412 -19.240 1.00 95.62 388 ILE A C 1
ATOM 2953 O O . ILE A 1 388 ? 5.823 3.369 -19.480 1.00 95.62 388 ILE A O 1
ATOM 2957 N N . PHE A 1 389 ? 4.877 1.443 -20.133 1.00 95.81 389 PHE A N 1
ATOM 2958 C CA . PHE A 1 389 ? 5.556 1.426 -21.425 1.00 95.81 389 PHE A CA 1
ATOM 2959 C C . PHE A 1 389 ? 5.078 2.523 -22.372 1.00 95.81 389 PHE A C 1
ATOM 2961 O O . PHE A 1 389 ? 5.891 3.081 -23.099 1.00 95.81 389 PHE A O 1
ATOM 2968 N N . THR A 1 390 ? 3.806 2.912 -22.308 1.00 95.06 390 THR A N 1
ATOM 2969 C CA . THR A 1 390 ? 3.297 4.067 -23.061 1.00 95.06 390 THR A CA 1
ATOM 2970 C C . THR A 1 390 ? 4.040 5.344 -22.660 1.00 95.06 390 THR A C 1
ATOM 2972 O O . THR A 1 390 ? 4.471 6.106 -23.527 1.00 95.06 390 THR A O 1
ATOM 2975 N N . ARG A 1 391 ? 4.261 5.549 -21.353 1.00 95.12 391 ARG A N 1
ATOM 2976 C CA . ARG A 1 391 ? 5.050 6.678 -20.833 1.00 95.12 391 ARG A CA 1
ATOM 2977 C C . ARG A 1 391 ? 6.532 6.566 -21.237 1.00 95.12 391 ARG A C 1
ATOM 2979 O O . ARG A 1 391 ? 7.119 7.562 -21.647 1.00 95.12 391 ARG A O 1
ATOM 2986 N N . ILE A 1 392 ? 7.125 5.367 -21.194 1.00 94.31 392 ILE A N 1
ATOM 2987 C CA . ILE A 1 392 ? 8.508 5.127 -21.658 1.00 94.31 392 ILE A CA 1
ATOM 2988 C C . ILE A 1 392 ? 8.663 5.467 -23.146 1.00 94.31 392 ILE A C 1
ATOM 2990 O O . ILE A 1 392 ? 9.607 6.159 -23.516 1.00 94.31 392 ILE A O 1
ATOM 2994 N N . TYR A 1 393 ? 7.745 5.018 -24.005 1.00 93.88 393 TYR A N 1
ATOM 2995 C CA . TYR A 1 393 ? 7.803 5.295 -25.441 1.00 93.88 393 TYR A CA 1
ATOM 2996 C C . TYR A 1 393 ? 7.708 6.790 -25.740 1.00 93.88 393 TYR A C 1
ATOM 2998 O O . TYR A 1 393 ? 8.443 7.283 -26.590 1.00 93.88 393 TYR A O 1
ATOM 3006 N N . ALA A 1 394 ? 6.884 7.532 -24.995 1.00 93.38 394 ALA A N 1
ATOM 3007 C CA . ALA A 1 394 ? 6.835 8.987 -25.104 1.00 93.38 394 ALA A CA 1
ATOM 3008 C C . ALA A 1 394 ? 8.187 9.644 -24.765 1.00 93.38 394 ALA A C 1
ATOM 3010 O O . ALA A 1 394 ? 8.629 10.535 -25.489 1.00 93.38 394 ALA A O 1
ATOM 3011 N N . VAL A 1 395 ? 8.876 9.172 -23.717 1.00 92.38 395 VAL A N 1
ATOM 3012 C CA . VAL A 1 395 ? 10.227 9.648 -23.371 1.00 92.38 395 VAL A CA 1
ATOM 3013 C C . VAL A 1 395 ? 11.223 9.337 -24.488 1.00 92.38 395 VAL A C 1
ATOM 3015 O O . VAL A 1 395 ? 11.974 10.222 -24.889 1.00 92.38 395 VAL A O 1
ATOM 3018 N N . LEU A 1 396 ? 11.206 8.117 -25.031 1.00 92.38 396 LEU A N 1
ATOM 3019 C CA . LEU A 1 396 ? 12.098 7.723 -26.126 1.00 92.38 396 LEU A CA 1
ATOM 3020 C C . LEU A 1 396 ? 11.867 8.553 -27.392 1.00 92.38 396 LEU A C 1
ATOM 3022 O O . LEU A 1 396 ? 12.837 9.010 -27.989 1.00 92.38 396 LEU A O 1
ATOM 3026 N N . ASN A 1 397 ? 10.606 8.799 -27.766 1.00 92.81 397 ASN A N 1
ATOM 3027 C CA . ASN A 1 397 ? 10.267 9.639 -28.919 1.00 92.81 397 ASN A CA 1
ATOM 3028 C C . ASN A 1 397 ? 10.855 11.047 -28.812 1.00 92.81 397 ASN A C 1
ATOM 3030 O O . ASN A 1 397 ? 11.238 11.624 -29.824 1.00 92.81 397 ASN A O 1
ATOM 3034 N N . HIS A 1 398 ? 10.913 11.602 -27.601 1.00 91.12 398 HIS A N 1
ATOM 3035 C CA . HIS A 1 398 ? 11.450 12.937 -27.378 1.00 91.12 398 HIS A CA 1
ATOM 3036 C C . HIS A 1 398 ? 12.981 12.939 -27.280 1.00 91.12 398 HIS A C 1
ATOM 3038 O O . HIS A 1 398 ? 13.634 13.767 -27.906 1.00 91.12 398 HIS A O 1
ATOM 3044 N N . LYS A 1 399 ? 13.561 11.993 -26.530 1.00 90.62 399 LYS A N 1
ATOM 3045 C CA . LYS A 1 399 ? 14.990 11.985 -26.190 1.00 90.62 399 LYS A CA 1
ATOM 3046 C C . LYS A 1 399 ? 15.904 11.397 -27.259 1.00 90.62 399 LYS A C 1
ATOM 3048 O O . LYS A 1 399 ? 17.023 11.876 -27.413 1.00 90.62 399 LYS A O 1
ATOM 3053 N N . LEU A 1 400 ? 15.462 10.388 -28.011 1.00 91.62 400 LEU A N 1
ATOM 3054 C CA . LEU A 1 400 ? 16.312 9.783 -29.043 1.00 91.62 400 LEU A CA 1
ATOM 3055 C C . LEU A 1 400 ? 16.733 10.785 -30.132 1.00 91.62 400 LEU A C 1
ATOM 3057 O O . LEU A 1 400 ? 17.928 10.848 -30.413 1.00 91.62 400 LEU A O 1
ATOM 3061 N N . PRO A 1 401 ? 15.832 11.605 -30.708 1.00 92.25 401 PRO A N 1
ATOM 3062 C CA . PRO A 1 401 ? 16.232 12.660 -31.641 1.00 92.25 401 PRO A CA 1
ATOM 3063 C C . PRO A 1 401 ? 17.283 13.623 -31.071 1.00 92.25 401 PRO A C 1
ATOM 3065 O O . PRO A 1 401 ? 18.229 13.971 -31.775 1.00 92.25 401 PRO A O 1
ATOM 3068 N N . GLU A 1 402 ? 17.148 14.013 -29.795 1.00 91.62 402 GLU A N 1
ATOM 3069 C CA . GLU A 1 402 ? 18.096 14.905 -29.111 1.00 91.62 402 GLU A CA 1
ATOM 3070 C C . GLU A 1 402 ? 19.491 14.277 -29.018 1.00 91.62 402 GLU A C 1
ATOM 3072 O O . GLU A 1 402 ? 20.478 14.923 -29.359 1.00 91.62 402 GLU A O 1
ATOM 3077 N N . TYR A 1 403 ? 19.592 13.005 -28.623 1.00 91.38 403 TYR A N 1
ATOM 3078 C CA . TYR A 1 403 ? 20.891 12.337 -28.483 1.00 91.38 403 TYR A CA 1
ATOM 3079 C C . TYR A 1 403 ? 21.614 12.114 -29.811 1.00 91.38 403 TYR A C 1
ATOM 3081 O O . TYR A 1 403 ? 22.841 12.093 -29.853 1.00 91.38 403 TYR A O 1
ATOM 3089 N N . PHE A 1 404 ? 20.866 11.977 -30.903 1.00 91.81 404 PHE A N 1
ATOM 3090 C CA . PHE A 1 404 ? 21.436 11.850 -32.239 1.00 91.81 404 PHE A CA 1
ATOM 3091 C C . PHE A 1 404 ? 21.580 13.201 -32.951 1.00 91.81 404 PHE A C 1
ATOM 3093 O O . PHE A 1 404 ? 21.966 13.225 -34.117 1.00 91.81 404 PHE A O 1
ATOM 3100 N N . ALA A 1 405 ? 21.278 14.338 -32.313 1.00 90.50 405 ALA A N 1
ATOM 3101 C CA . ALA A 1 405 ? 21.305 15.662 -32.946 1.00 90.50 405 ALA A CA 1
ATOM 3102 C C . ALA A 1 405 ? 22.651 15.980 -33.622 1.00 90.50 405 ALA A C 1
ATOM 3104 O O . ALA A 1 405 ? 22.662 16.515 -34.726 1.00 90.50 405 ALA A O 1
ATOM 3105 N N . GLU A 1 406 ? 23.769 15.559 -33.034 1.00 88.19 406 GLU A N 1
ATOM 3106 C CA . GLU A 1 406 ? 25.121 15.821 -33.556 1.00 88.19 406 GLU A CA 1
ATOM 3107 C C . GLU A 1 406 ? 25.658 14.719 -34.488 1.00 88.19 406 GLU A C 1
ATOM 3109 O O . GLU A 1 406 ? 26.732 14.861 -35.068 1.00 88.19 406 GLU A O 1
ATOM 3114 N N . VAL A 1 407 ? 24.914 13.624 -34.678 1.00 89.19 407 VAL A N 1
ATOM 3115 C CA . VAL A 1 407 ? 25.327 12.516 -35.551 1.00 89.19 407 VAL A CA 1
ATOM 3116 C C . VAL A 1 407 ? 25.176 12.925 -37.017 1.00 89.19 407 VAL A C 1
ATOM 3118 O O . VAL A 1 407 ? 24.066 13.182 -37.490 1.00 89.19 407 VAL A O 1
ATOM 3121 N N . ASN A 1 408 ? 26.295 12.978 -37.742 1.00 88.19 408 ASN A N 1
ATOM 3122 C CA . ASN A 1 408 ? 26.337 13.369 -39.152 1.00 88.19 408 ASN A CA 1
ATOM 3123 C C . ASN A 1 408 ? 27.265 12.445 -39.968 1.00 88.19 408 ASN A C 1
ATOM 3125 O O . ASN A 1 408 ? 28.415 12.817 -40.228 1.00 88.19 408 ASN A O 1
ATOM 3129 N N . PRO A 1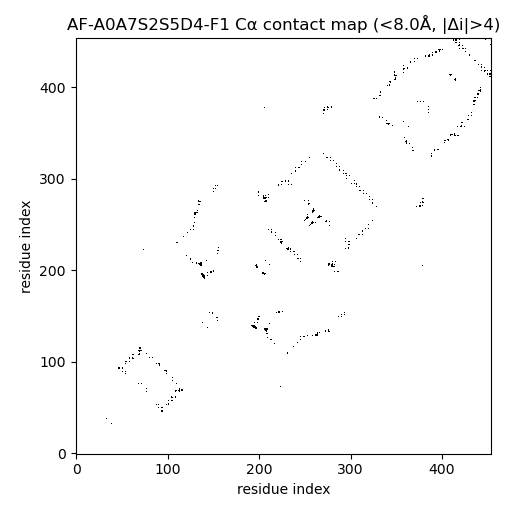 409 ? 26.799 11.239 -40.347 1.00 89.56 409 PRO A N 1
ATOM 3130 C CA . PRO A 1 409 ? 27.562 10.329 -41.197 1.00 89.56 409 PRO A CA 1
ATOM 3131 C C . PRO A 1 409 ? 27.876 10.987 -42.546 1.00 89.56 409 PRO A C 1
ATOM 3133 O O . PRO A 1 409 ? 27.050 11.718 -43.088 1.00 89.56 409 PRO A O 1
ATOM 3136 N N . GLN A 1 410 ? 29.071 10.754 -43.085 1.00 88.81 410 GLN A N 1
ATOM 3137 C CA . GLN A 1 410 ? 29.510 11.338 -44.359 1.00 88.81 410 GLN A CA 1
ATOM 3138 C C . GLN A 1 410 ? 29.212 10.432 -45.560 1.00 88.81 410 GLN A C 1
ATOM 3140 O O . GLN A 1 410 ? 29.284 10.874 -46.708 1.00 88.81 410 GLN A O 1
ATOM 3145 N N . THR A 1 411 ? 28.897 9.160 -45.317 1.00 88.25 411 THR A N 1
ATOM 3146 C CA . THR A 1 411 ? 28.617 8.170 -46.357 1.00 88.25 411 THR A CA 1
ATOM 3147 C C . THR A 1 411 ? 27.150 7.725 -46.343 1.00 88.25 411 THR A C 1
ATOM 3149 O O . THR A 1 411 ? 26.554 7.589 -45.272 1.00 88.25 411 THR A O 1
ATOM 3152 N N . PRO A 1 412 ? 26.566 7.376 -47.510 1.00 85.88 412 PRO A N 1
ATOM 3153 C CA . PRO A 1 412 ? 25.227 6.779 -47.566 1.00 85.88 412 PRO A CA 1
ATOM 3154 C C . PRO A 1 412 ? 25.110 5.476 -46.761 1.00 85.88 412 PRO A C 1
ATOM 3156 O O . PRO A 1 412 ? 24.049 5.159 -46.237 1.00 85.88 412 PRO A O 1
ATOM 3159 N N . ALA A 1 413 ? 26.206 4.718 -46.644 1.00 86.06 413 ALA A N 1
ATOM 3160 C CA . ALA A 1 413 ? 26.250 3.509 -45.826 1.00 86.06 413 ALA A CA 1
ATOM 3161 C C . ALA A 1 413 ? 26.175 3.826 -44.321 1.00 86.06 413 ALA A C 1
ATOM 3163 O O . ALA A 1 413 ? 25.525 3.092 -43.580 1.00 86.06 413 ALA A O 1
ATOM 3164 N N . GLY A 1 414 ? 26.801 4.920 -43.878 1.00 87.19 414 GLY A N 1
ATOM 3165 C CA . GLY A 1 414 ? 26.696 5.405 -42.505 1.00 87.19 414 GLY A CA 1
ATOM 3166 C C . GLY A 1 414 ? 25.301 5.941 -42.177 1.00 87.19 414 GLY A C 1
ATOM 3167 O O . GLY A 1 414 ? 24.761 5.612 -41.123 1.00 87.19 414 GLY A O 1
ATOM 3168 N N . GLU A 1 415 ? 24.676 6.682 -43.101 1.00 89.25 415 GLU A N 1
ATOM 3169 C CA . GLU A 1 415 ? 23.265 7.091 -42.989 1.00 89.25 415 GLU A CA 1
ATOM 3170 C C . GLU A 1 415 ? 22.337 5.876 -42.843 1.00 89.25 415 GLU A C 1
ATOM 3172 O O . GLU A 1 415 ? 21.524 5.825 -41.916 1.00 89.25 415 GLU A O 1
ATOM 3177 N N . GLN A 1 416 ? 22.506 4.863 -43.704 1.00 88.81 416 GLN A N 1
ATOM 3178 C CA . GLN A 1 416 ? 21.746 3.616 -43.617 1.00 88.81 416 GLN A CA 1
ATOM 3179 C C . GLN A 1 416 ? 21.925 2.939 -42.260 1.00 88.81 416 GLN A C 1
ATOM 3181 O O . GLN A 1 416 ? 20.949 2.521 -41.648 1.00 88.81 416 GLN A O 1
ATOM 3186 N N . ARG A 1 417 ? 23.163 2.862 -41.761 1.00 88.38 417 ARG A N 1
ATOM 3187 C CA . ARG A 1 417 ? 23.470 2.210 -40.487 1.00 88.38 417 ARG A CA 1
ATOM 3188 C C . ARG A 1 417 ? 22.742 2.858 -39.310 1.00 88.38 417 ARG A C 1
ATOM 3190 O O . ARG A 1 417 ? 22.258 2.139 -38.441 1.00 88.38 417 ARG A O 1
ATOM 3197 N N . VAL A 1 418 ? 22.641 4.190 -39.277 1.00 90.25 418 VAL A N 1
ATOM 3198 C CA . VAL A 1 418 ? 21.863 4.893 -38.241 1.00 90.25 418 VAL A CA 1
ATOM 3199 C C . VAL A 1 418 ? 20.388 4.497 -38.324 1.00 90.25 418 VAL A C 1
ATOM 3201 O O . VAL A 1 418 ? 19.777 4.182 -37.304 1.00 90.25 418 VAL A O 1
ATOM 3204 N N . VAL A 1 419 ? 19.813 4.481 -39.530 1.00 90.75 419 VAL A N 1
ATOM 3205 C CA . VAL A 1 419 ? 18.405 4.108 -39.737 1.00 90.75 419 VAL A CA 1
ATOM 3206 C C . VAL A 1 419 ? 18.151 2.644 -39.369 1.00 90.75 419 VAL A C 1
ATOM 3208 O O . VAL A 1 419 ? 17.180 2.372 -38.663 1.00 90.75 419 VAL A O 1
ATOM 3211 N N . ASP A 1 420 ? 19.031 1.722 -39.760 1.00 89.88 420 ASP A N 1
ATOM 3212 C CA . ASP A 1 420 ? 18.943 0.293 -39.435 1.00 89.88 420 ASP A CA 1
ATOM 3213 C C . ASP A 1 420 ? 18.981 0.057 -37.914 1.00 89.88 420 ASP A C 1
ATOM 3215 O O . ASP A 1 420 ? 18.210 -0.745 -37.383 1.00 89.88 420 ASP A O 1
ATOM 3219 N N . ASP A 1 421 ? 19.827 0.796 -37.194 1.00 90.56 421 ASP A N 1
ATOM 3220 C CA . ASP A 1 421 ? 19.939 0.744 -35.734 1.00 90.56 421 ASP A CA 1
ATOM 3221 C C . ASP A 1 421 ? 18.668 1.234 -35.031 1.00 90.56 421 ASP A C 1
ATOM 3223 O O . ASP A 1 421 ? 18.155 0.588 -34.108 1.00 90.56 421 ASP A O 1
ATOM 3227 N N . ILE A 1 422 ? 18.112 2.353 -35.494 1.00 92.44 422 ILE A N 1
ATOM 3228 C CA . ILE A 1 422 ? 16.842 2.883 -34.991 1.00 92.44 422 ILE A CA 1
ATOM 3229 C C . ILE A 1 422 ? 15.689 1.924 -35.309 1.00 92.44 422 ILE A C 1
ATOM 3231 O O . ILE A 1 422 ? 14.840 1.670 -34.450 1.00 92.44 422 ILE A O 1
ATOM 3235 N N . GLN A 1 423 ? 15.678 1.332 -36.502 1.00 91.31 423 GLN A N 1
ATOM 3236 C CA . GLN A 1 423 ? 14.676 0.349 -36.898 1.00 91.31 423 GLN A CA 1
ATOM 3237 C C . GLN A 1 423 ? 14.796 -0.937 -36.067 1.00 91.31 423 GLN A C 1
ATOM 3239 O O . GLN A 1 423 ? 13.785 -1.516 -35.663 1.00 91.31 423 GLN A O 1
ATOM 3244 N N . TYR A 1 424 ? 16.014 -1.381 -35.748 1.00 92.44 424 TYR A N 1
ATOM 3245 C CA . TYR A 1 424 ? 16.239 -2.503 -34.840 1.00 92.44 424 TYR A CA 1
ATOM 3246 C C . TYR A 1 424 ? 15.689 -2.216 -33.434 1.00 92.44 424 TYR A C 1
ATOM 3248 O O . TYR A 1 424 ? 15.042 -3.094 -32.847 1.00 92.44 424 TYR A O 1
ATOM 3256 N N . LEU A 1 425 ? 15.869 -0.996 -32.912 1.00 92.44 425 LEU A N 1
ATOM 3257 C CA . LEU A 1 425 ? 15.258 -0.574 -31.649 1.00 92.44 425 LEU A CA 1
ATOM 3258 C C . LEU A 1 425 ? 13.725 -0.624 -31.720 1.00 92.44 425 LEU A C 1
ATOM 3260 O O . LEU A 1 425 ? 13.119 -1.290 -30.879 1.00 92.44 425 LEU A O 1
ATOM 3264 N N . CYS A 1 426 ? 13.102 0.007 -32.723 1.00 92.12 426 CYS A N 1
ATOM 3265 C CA . CYS A 1 426 ? 11.645 -0.016 -32.918 1.00 92.12 426 CYS A CA 1
ATOM 3266 C C . CYS A 1 426 ? 11.101 -1.445 -32.965 1.00 92.12 426 CYS A C 1
ATOM 3268 O O . CYS A 1 426 ? 10.280 -1.824 -32.130 1.00 92.12 426 CYS A O 1
ATOM 3270 N N . ASN A 1 427 ? 11.641 -2.270 -33.864 1.00 92.19 427 ASN A N 1
ATOM 3271 C CA . ASN A 1 427 ? 11.229 -3.662 -34.042 1.00 92.19 427 ASN A CA 1
ATOM 3272 C C . ASN A 1 427 ? 11.366 -4.477 -32.749 1.00 92.19 427 ASN A C 1
ATOM 3274 O O . ASN A 1 427 ? 10.557 -5.363 -32.467 1.00 92.19 427 ASN A O 1
ATOM 3278 N N . SER A 1 428 ? 12.407 -4.213 -31.957 1.00 93.31 428 SER A N 1
ATOM 3279 C CA . SER A 1 428 ? 12.617 -4.898 -30.680 1.00 93.31 428 SER A CA 1
ATOM 3280 C C . SER A 1 428 ? 11.565 -4.505 -29.642 1.00 93.31 428 SER A C 1
ATOM 3282 O O . SER A 1 428 ? 11.082 -5.371 -28.911 1.00 93.31 428 SER A O 1
ATOM 3284 N N . LEU A 1 429 ? 11.178 -3.228 -29.596 1.00 93.06 429 LEU A N 1
ATOM 3285 C CA . LEU A 1 429 ? 10.145 -2.724 -28.690 1.00 93.06 429 LEU A CA 1
ATOM 3286 C C . LEU A 1 429 ? 8.733 -3.151 -29.114 1.00 93.06 429 LEU A C 1
ATOM 3288 O O . LEU A 1 429 ? 7.932 -3.499 -28.251 1.00 93.06 429 LEU A O 1
ATOM 3292 N N . GLU A 1 430 ? 8.444 -3.204 -30.414 1.00 92.31 430 GLU A N 1
ATOM 3293 C CA . GLU A 1 430 ? 7.171 -3.694 -30.970 1.00 92.31 430 GLU A CA 1
ATOM 3294 C C . GLU A 1 430 ? 6.922 -5.180 -30.687 1.00 92.31 430 GLU A C 1
ATOM 3296 O O . GLU A 1 430 ? 5.780 -5.626 -30.570 1.00 92.31 430 GLU A O 1
ATOM 3301 N N . ARG A 1 431 ? 7.991 -5.969 -30.539 1.00 93.69 431 ARG A N 1
ATOM 3302 C CA . ARG A 1 431 ? 7.909 -7.400 -30.206 1.00 93.69 431 ARG A CA 1
ATOM 3303 C C . ARG A 1 431 ? 7.577 -7.668 -28.736 1.00 93.69 431 ARG A C 1
ATOM 3305 O O . ARG A 1 431 ? 7.347 -8.828 -28.372 1.00 93.69 431 ARG A O 1
ATOM 3312 N N . LEU A 1 432 ? 7.563 -6.644 -27.880 1.00 93.69 432 LEU A N 1
ATOM 3313 C CA . LEU A 1 432 ? 7.228 -6.798 -26.467 1.00 93.69 432 LEU A CA 1
ATOM 3314 C C . LEU A 1 432 ? 5.745 -7.155 -26.311 1.00 93.69 432 LEU A C 1
ATOM 3316 O O . LEU A 1 432 ? 4.842 -6.387 -26.625 1.00 93.69 432 LEU A O 1
ATOM 3320 N N . ARG A 1 433 ? 5.478 -8.362 -25.804 1.00 91.12 433 ARG A N 1
ATOM 3321 C CA . ARG A 1 433 ? 4.107 -8.868 -25.655 1.00 91.12 433 ARG A CA 1
ATOM 3322 C C . ARG A 1 433 ? 3.329 -8.078 -24.605 1.00 91.12 433 ARG A C 1
ATOM 3324 O O . ARG A 1 433 ? 3.867 -7.748 -23.550 1.00 91.12 433 ARG A O 1
ATOM 3331 N N . GLY A 1 434 ? 2.039 -7.874 -24.867 1.00 87.75 434 GLY A N 1
ATOM 3332 C CA . GLY A 1 434 ? 1.128 -7.210 -23.931 1.00 87.75 434 GLY A CA 1
ATOM 3333 C C . GLY A 1 434 ? 1.330 -5.699 -23.833 1.00 87.75 434 GLY A C 1
ATOM 3334 O O . GLY A 1 434 ? 0.743 -5.085 -22.951 1.00 87.75 434 GLY A O 1
ATOM 3335 N N . VAL A 1 435 ? 2.146 -5.119 -24.720 1.00 91.81 435 VAL A N 1
ATOM 3336 C CA . VAL A 1 435 ? 2.356 -3.679 -24.822 1.00 91.81 435 VAL A CA 1
ATOM 3337 C C . VAL A 1 435 ? 2.145 -3.236 -26.271 1.00 91.81 435 VAL A C 1
ATOM 3339 O O . VAL A 1 435 ? 2.746 -3.778 -27.191 1.00 91.81 435 VAL A O 1
ATOM 3342 N N . SER A 1 436 ? 1.283 -2.247 -26.480 1.00 90.25 436 SER A N 1
ATOM 3343 C CA . SER A 1 436 ? 1.057 -1.587 -27.758 1.00 90.25 436 SER A CA 1
ATOM 3344 C C . SER A 1 436 ? 2.133 -0.541 -28.012 1.00 90.25 436 SER A C 1
ATOM 3346 O O . SER A 1 436 ? 2.286 0.413 -27.246 1.00 90.25 436 SER A O 1
ATOM 3348 N N . ALA A 1 437 ? 2.825 -0.713 -29.131 1.00 84.81 437 ALA A N 1
ATOM 3349 C CA . ALA A 1 437 ? 3.830 0.193 -29.666 1.00 84.81 437 ALA A CA 1
ATOM 3350 C C . ALA A 1 437 ? 3.248 1.277 -30.593 1.00 84.81 437 ALA A C 1
ATOM 3352 O O . ALA A 1 437 ? 4.007 1.992 -31.232 1.00 84.81 437 ALA A O 1
ATOM 3353 N N . ALA A 1 438 ? 1.921 1.449 -30.650 1.00 82.19 438 ALA A N 1
ATOM 3354 C CA . ALA A 1 438 ? 1.266 2.385 -31.576 1.00 82.19 438 ALA A CA 1
ATOM 3355 C C . ALA A 1 438 ? 1.772 3.841 -31.483 1.00 82.19 438 ALA A C 1
ATOM 3357 O O . ALA A 1 438 ? 1.637 4.603 -32.436 1.00 82.19 438 ALA A O 1
ATOM 3358 N N . ASN A 1 439 ? 2.360 4.221 -30.346 1.00 79.44 439 ASN A N 1
ATOM 3359 C CA . ASN A 1 439 ? 2.903 5.556 -30.120 1.00 79.44 439 ASN A CA 1
ATOM 3360 C C . ASN A 1 439 ? 4.402 5.683 -30.443 1.00 79.44 439 ASN A C 1
ATOM 3362 O O . ASN A 1 439 ? 4.921 6.783 -30.307 1.00 79.44 439 ASN A O 1
ATOM 3366 N N . LEU A 1 440 ? 5.114 4.622 -30.841 1.00 85.56 440 LEU A N 1
ATOM 3367 C CA . LEU A 1 440 ? 6.517 4.711 -31.268 1.00 85.56 440 LEU A CA 1
ATOM 3368 C C . LEU A 1 440 ? 6.589 5.330 -32.667 1.00 85.56 440 LEU A C 1
ATOM 3370 O O . LEU A 1 440 ? 6.088 4.758 -33.628 1.00 85.56 440 LEU A O 1
ATOM 3374 N N . ASN A 1 441 ? 7.184 6.519 -32.784 1.00 86.12 441 ASN A N 1
ATOM 3375 C CA . ASN A 1 441 ? 7.204 7.262 -34.050 1.00 86.12 441 ASN A CA 1
ATOM 3376 C C . ASN A 1 441 ? 8.541 7.943 -34.370 1.00 86.12 441 ASN A C 1
ATOM 3378 O O . ASN A 1 441 ? 8.660 8.570 -35.426 1.00 86.12 441 ASN A O 1
ATOM 3382 N N . PHE A 1 442 ? 9.564 7.782 -33.524 1.00 87.06 442 PHE A N 1
ATOM 3383 C CA . PHE A 1 442 ? 10.877 8.371 -33.782 1.00 87.06 442 PHE A CA 1
ATOM 3384 C C . PHE A 1 442 ? 11.535 7.843 -35.067 1.00 87.06 442 PHE A C 1
ATOM 3386 O O . PHE A 1 442 ? 12.272 8.589 -35.697 1.00 87.06 442 PHE A O 1
ATOM 3393 N N . GLU A 1 443 ? 11.237 6.626 -35.536 1.00 87.75 443 GLU A N 1
ATOM 3394 C CA . GLU A 1 443 ? 11.789 6.095 -36.799 1.00 87.75 443 GLU A CA 1
ATOM 3395 C C . GLU A 1 443 ? 11.528 7.014 -38.000 1.00 87.75 443 GLU A C 1
ATOM 3397 O O . GLU A 1 443 ? 12.410 7.219 -38.835 1.00 87.75 443 GLU A O 1
ATOM 3402 N N . LYS A 1 444 ? 10.341 7.632 -38.056 1.00 87.19 444 LYS A N 1
ATOM 3403 C CA . LYS A 1 444 ? 9.992 8.585 -39.115 1.00 87.19 444 LYS A CA 1
ATOM 3404 C C . LYS A 1 444 ? 10.931 9.795 -39.112 1.00 87.19 444 LYS A C 1
ATOM 3406 O O . LYS A 1 444 ? 11.390 10.197 -40.175 1.00 87.19 444 LYS A O 1
ATOM 3411 N N . HIS A 1 445 ? 11.256 10.322 -37.930 1.00 88.75 445 HIS A N 1
ATOM 3412 C CA . HIS A 1 445 ? 12.187 11.441 -37.783 1.00 88.75 445 HIS A CA 1
ATOM 3413 C C . HIS A 1 445 ? 13.573 11.105 -38.355 1.00 88.75 445 HIS A C 1
ATOM 3415 O O . HIS A 1 445 ? 14.159 11.912 -39.072 1.00 88.75 445 HIS A O 1
ATOM 3421 N N . PHE A 1 446 ? 14.082 9.898 -38.090 1.00 90.06 446 PHE A N 1
ATOM 3422 C CA . PHE A 1 446 ? 15.390 9.469 -38.589 1.00 90.06 446 PHE A CA 1
ATOM 3423 C C . PHE A 1 446 ? 15.405 9.225 -40.103 1.00 90.06 446 PHE A C 1
ATOM 3425 O O . PHE A 1 446 ? 16.360 9.628 -40.762 1.00 90.06 446 PHE A O 1
ATOM 3432 N N . ARG A 1 447 ? 14.336 8.653 -40.675 1.00 88.12 447 ARG A N 1
ATOM 3433 C CA . ARG A 1 447 ? 14.204 8.505 -42.137 1.00 88.12 447 ARG A CA 1
ATOM 3434 C C . ARG A 1 447 ? 14.110 9.843 -42.869 1.00 88.12 447 ARG A C 1
ATOM 3436 O O . ARG A 1 447 ? 14.660 9.983 -43.952 1.00 88.12 447 ARG A O 1
ATOM 3443 N N . GLU A 1 448 ? 13.419 10.825 -42.292 1.00 89.06 448 GLU A N 1
ATOM 3444 C CA . GLU A 1 448 ? 13.337 12.174 -42.869 1.00 89.06 448 GLU A CA 1
ATOM 3445 C C . GLU A 1 448 ? 14.680 12.911 -42.792 1.00 89.06 448 GLU A C 1
ATOM 3447 O O . GLU A 1 448 ? 15.027 13.662 -43.702 1.00 89.06 448 GLU A O 1
ATOM 3452 N N . ARG A 1 449 ? 15.449 12.683 -41.722 1.00 88.88 449 ARG A N 1
ATOM 3453 C CA . ARG A 1 449 ? 16.762 13.299 -41.517 1.00 88.88 449 ARG A CA 1
ATOM 3454 C C . ARG A 1 449 ? 17.855 12.723 -42.423 1.00 88.88 449 ARG A C 1
ATOM 3456 O O . ARG A 1 449 ? 18.736 13.475 -42.831 1.00 88.88 449 ARG A O 1
ATOM 3463 N N . PHE A 1 450 ? 17.804 11.427 -42.721 1.00 88.62 450 PHE A N 1
ATOM 3464 C CA . PHE A 1 450 ? 18.806 10.713 -43.519 1.00 88.62 450 PHE A CA 1
ATOM 3465 C C . PHE A 1 450 ? 18.186 10.163 -44.816 1.00 88.62 450 PHE A C 1
ATOM 3467 O O . PHE A 1 450 ? 17.922 8.965 -44.921 1.00 88.62 450 PHE A O 1
ATOM 3474 N N . PRO A 1 451 ? 17.905 11.024 -45.813 1.00 80.56 451 PRO A N 1
ATOM 3475 C CA . PRO A 1 451 ? 17.173 10.640 -47.019 1.00 80.56 451 PRO A CA 1
ATOM 3476 C C . PRO A 1 451 ? 17.978 9.750 -47.978 1.00 80.56 451 PRO A C 1
ATOM 3478 O O . PRO A 1 451 ? 17.397 9.211 -48.921 1.00 80.56 451 PRO A O 1
ATOM 3481 N N . ASN A 1 452 ? 19.300 9.610 -47.788 1.00 78.88 452 ASN A N 1
ATOM 3482 C CA . ASN A 1 452 ? 20.120 8.725 -48.618 1.00 78.88 452 ASN A CA 1
ATOM 3483 C C . ASN A 1 452 ? 20.098 7.271 -48.121 1.00 78.88 452 ASN A C 1
ATOM 3485 O O . ASN A 1 452 ? 20.558 6.386 -48.851 1.00 78.88 452 ASN A O 1
ATOM 3489 N N . ALA A 1 453 ? 19.546 7.021 -46.927 1.00 73.62 453 ALA A N 1
ATOM 3490 C CA . ALA A 1 453 ? 19.201 5.687 -46.456 1.00 73.62 453 ALA A CA 1
ATOM 3491 C C . ALA A 1 453 ? 18.018 5.136 -47.280 1.00 73.62 453 ALA A C 1
ATOM 3493 O O . ALA A 1 453 ? 16.999 5.808 -47.450 1.00 73.62 453 ALA A O 1
ATOM 3494 N N . ARG A 1 454 ? 18.171 3.935 -47.841 1.00 60.72 454 ARG A N 1
ATOM 3495 C CA . ARG A 1 454 ? 17.204 3.254 -48.710 1.00 60.72 454 ARG A CA 1
ATOM 3496 C C . ARG A 1 454 ? 16.445 2.139 -48.009 1.00 60.72 454 ARG A C 1
ATOM 3498 O O . ARG A 1 454 ? 17.044 1.428 -47.173 1.00 60.72 454 ARG A O 1
#

Organism: NCBI:txid1034831

Sequence (454 aa):
SSGGGGGNGEHGEGKPSPGSVDRLSSEEFPPGSPSSGMLTDDSQKNLRDCCDLAQKTISNLLVMRKEVHTTLSLEELKELWSATFEFLQLVEKLSGRSCYGLRSTLLAQAKAFLEHKHEAQLASLVATLDSEKWAQADVSSERQAALDRLSNGQAFLPRSYPKLQTQTSSSSSSTSAATLQSSSAKRAKGTKREVGEAMVEGSRYKVVWSVLLLMEMVMSLLATAAHFPMLATDVLQRIVELVRLFNSRATQLVLQAGAIHSAARLTKITAKHLALTSQCLGLVMALLPHIRAALSAQLPPKHHLLLADLDRVKQDYVDHHERILTKFVSIVSEIVESQASQIPATDWDSRNSDGASSCSFITDTVKNITTMHKVLSAQLPPEQVQEIFTRIYAVLNHKLPEYFAEVNPQTPAGEQRVVDDIQYLCNSLERLRGVSAANLNFEKHFRERFPNAR

Mean predicted aligned error: 12.31 Å

Nearest PDB structures (foldseek):
  8ay2-assembly2_B  TM=6.833E-01  e=1.001E-03  Rattus norvegicus
  8ay2-assembly1_A  TM=6.974E-01  e=1.001E-03  Rattus norvegicus
  8f5h-assembly1_A  TM=7.039E-01  e=4.489E-03  Mus musculus
  8gjg-assembly1_A  TM=4.340E-01  e=5.088E+00  synthetic construct
  8tid-assembly1_C  TM=2.008E-01  e=1.041E+00  Tetrahymena thermophila

InterPro domains:
  IPR012501 Vacuolar protein sorting-associated protein 54, C-terminal [PF07928] (203-334)
  IPR039745 Vacuolar protein sorting-associated protein 54 [PTHR12965] (39-438)

Secondary structure (DSSP, 8-state):
------------------------------TTPPPHHHHHHHHHHHHHHHHHHHHHHHHHHHHHTHHHHTTS-HHHHHHHHHHHHHHHHHHHHHHSS--HHHHHHHHHHHHHHHHHHHHHHHHHHHHHHHT----PPPB-HHHHHHHHHHHTT-TTS-------------------------------------BSSEEETTEEE---HHHHHHHHHHHHHHHHHHH-GGGHHHHHHHHHHHHHHHHHHHIIIIIS-GGGTSTT--S---HHHHHHHHHHHHHHHHHHHHHHHHHHHHS-GGGGGGGHHHHHHHHHHHHHHHHHHHHHHHHHHHHHHHHTTHHHHS-SSS--TT--SS-HHHHHHHHHHHHHHHHHHTTS-HHHHHHHHHHHHHHHHHHHHHHTTT---SSHHHHHHHHHHHHHHHHHHHTSTT---TT--HHHHHHHH-TT--

Solvent-accessible surface area (backbone atoms only — not comparable to full-atom values): 26610 Å² total; per-residue (Å²): 132,83,89,86,87,88,86,88,88,85,91,84,87,84,85,85,90,88,85,84,86,80,94,74,72,85,79,73,73,67,96,79,70,71,52,78,67,53,54,52,50,54,51,52,50,52,51,32,53,52,42,55,49,52,47,50,51,52,34,49,52,52,60,76,39,41,78,61,57,32,69,51,55,74,67,58,48,51,51,55,48,50,56,54,50,53,53,47,56,52,45,26,70,74,48,75,48,82,64,57,69,40,51,52,49,53,51,51,46,56,49,47,21,52,50,48,50,46,53,53,48,53,54,50,50,50,56,42,52,39,48,48,78,62,50,81,34,74,29,43,56,67,58,44,52,50,48,48,28,33,69,70,73,42,66,82,58,78,85,80,69,81,72,78,77,77,82,78,87,75,88,80,87,87,88,88,82,89,85,89,82,86,87,87,79,79,82,82,74,88,68,85,63,64,38,65,44,45,61,58,97,90,44,78,27,44,29,36,59,56,58,53,51,50,50,52,52,45,53,54,42,53,51,48,19,71,76,39,46,93,40,25,69,61,40,52,54,51,46,46,50,54,58,46,48,50,53,55,49,50,45,39,32,60,77,67,52,38,34,47,79,28,80,37,56,39,94,68,88,47,74,58,40,55,38,36,50,44,28,39,46,50,51,51,58,66,43,46,63,38,54,49,52,58,50,52,76,46,42,60,79,93,54,54,73,63,55,52,55,54,54,52,49,45,48,58,43,51,56,50,44,54,51,50,52,51,46,56,39,48,54,53,50,54,53,49,59,71,37,45,72,48,56,84,72,50,71,51,62,58,75,76,85,78,78,66,91,59,54,67,48,53,56,53,45,50,51,51,53,51,52,49,49,56,48,42,64,73,53,46,59,59,69,59,47,30,51,45,50,50,54,38,38,53,50,47,46,60,47,52,61,61,67,47,64,84,67,72,57,90,38,54,68,12,33,30,49,54,48,52,35,48,46,51,46,50,56,57,57,54,66,41,80,76,40,79,49,88,74,65,55,48,60,58,56,48,50,70,72,32,71,71,36,128

pLDDT: mean 82.35, std 21.46, range [27.23, 98.69]

Foldseek 3Di:
DDDDDDDDDDDDDDDDDDDDDDDDDDPDDPVPDDDPVVVVVVVLVVQLVVLLVVLVVVLVVLVVCLVVLLPDDPVVLLVVLVVLVVSQVVSCVSNVDHSVSSVVSNVVSLVSNVVSLLVVLLVVLVLCLLQWLLAFDWAFPVLLVCQVCLLVLNLAPPPPDPPPPPDPDDDDDDDDDDDDDDDDDPPPDDDRPGPSFHDHPNDTFRATDSLSSLSVSLSVLLNSCVSPLVCLLVSLVSNLVSLLSNLVSLCCVAVVVCSCVGPNVDVDRDLLSLLNSLRSLVSLLRSLVSSLVSSVVSDDPVCNVSSVSSVVSSVSSVVSSVVSLVVLLVVLLVQLVVLLVQLVVDQLQDDPPPPDLAGPSLVSSLVVVVVSLVSNVVRDDLVSSQVSVVSNLVSCLPVVCVSCVPPDHPDLSSLQRVLSSVVVSLVSSCPRPSYDPVSNDSSVVSCVVRVSHD